Protein AF-A0A955A2T6-F1 (afdb_monomer)

Foldseek 3Di:
DWKKKWWKWFQQALAQWADKDKDACPDPCVVQADPVFDDPDPRIGTHHHNQRQLQVLLCQLQVDNKHKAWADITGRLATAPTTMIMIDWDDPVPRHGDDCLVPWLVSQVSSQVSHDPRMHGPAMDTDDPPDDSHPQWQKWKKKFKEFADCDQPVPLNLAHFYDHHAFDQVQLQLLQVLLAAWAQQLLQADPPQVDPGSIWHKHDWGWAAPDPRMIMIMTMTRDATVLRVQQSVQQSRCRRVVVDGSCVSNVSRVVSHNVSTGDRTDNSRMYTYWTWGQDPVQGTQDIRNPLQCQDPFRDDPWKTFHQQDLVVLVLCLVLLQDLVQQCWPQPSDRDHSVVSSVVSVLQNVCCVVFVWGFTFMWTDDPVRDTRGFWTWAKAAAVNPHPAIETDITGRPVCPPPCVLLRRSLSRVSNDLRNGPFFKYKYKTAPPPVVSVVSCVSSQWAWDQWDCPGSNDIITMTMDGSVSNSSVVSVVSVD

Sequence (478 aa):
MPRYALFLAYEGTAFHGWQKQEVDATSVLARRADPTLIAAKPGCVALRTVQAVVEKAVRQAVRDQVTLVGASRTDSGVHARGQVASFSSEHDGRGRGWPIERGLAPLVRAINAQLPEDVLVQAARVVPDEFHPIGGATRKEYSFVFHDSRDRPLWDRHRVTQVWHPLDTTLMHQAAQYLIGEHDFVSMCAADHGRQSTVRTVYRCDVKRIAPDRIKMQIEGNGFLYNMVRIIAGTLAEVGRHRYPPEHVRSIIEARDRTKAGVTLDPSGLTLEWIEYTHPERGLFLRSDETCNTSLPIEMPRLTLRAPVESDADALAPMWQDPAVTKYIGDGSVRPIERVRESTFKRIAQLKQTGATLFTVERKDESGNPEIIGDCGVCPVNWEGPEIELGYRFKQSAWGNGYATEAARAALDYAFTTTSLDRILGLTHPENTASMQVLTKVGMTSHGLTERFYGTTLRWFSITHRQWTDMRTKEVSA

Radius of gyration: 26.11 Å; Cα contacts (8 Å, |Δi|>4): 1038; chains: 1; bounding box: 56×61×75 Å

Structure (mmCIF, N/CA/C/O backbone):
data_AF-A0A955A2T6-F1
#
_entry.id   AF-A0A955A2T6-F1
#
loop_
_atom_site.group_PDB
_atom_site.id
_atom_site.type_symbol
_atom_site.label_atom_id
_atom_site.label_alt_id
_atom_site.label_comp_id
_atom_site.label_asym_id
_atom_site.label_entity_id
_atom_site.label_seq_id
_atom_site.pdbx_PDB_ins_code
_atom_site.Cartn_x
_atom_site.Cartn_y
_atom_site.Cartn_z
_atom_site.occupancy
_atom_site.B_iso_or_equiv
_atom_site.auth_seq_id
_atom_site.auth_comp_id
_atom_site.auth_asym_id
_atom_site.auth_atom_id
_atom_site.pdbx_PDB_model_num
ATOM 1 N N . MET A 1 1 ? -27.775 2.919 3.064 1.00 80.00 1 MET A N 1
ATOM 2 C CA . MET A 1 1 ? -26.766 1.844 3.066 1.00 80.00 1 MET A CA 1
ATOM 3 C C . MET A 1 1 ? -25.341 2.390 3.001 1.00 80.00 1 MET A C 1
ATOM 5 O O . MET A 1 1 ? -24.924 2.823 1.935 1.00 80.00 1 MET A O 1
ATOM 9 N N . PRO A 1 2 ? -24.587 2.347 4.112 1.00 84.00 2 PRO A N 1
ATOM 10 C CA . PRO A 1 2 ? -23.174 2.723 4.144 1.00 84.00 2 PRO A CA 1
ATOM 11 C C . PRO A 1 2 ? -22.319 2.004 3.092 1.00 84.00 2 PRO A C 1
ATOM 13 O O . PRO A 1 2 ? -22.518 0.816 2.807 1.00 84.00 2 PRO A O 1
ATOM 16 N N . ARG A 1 3 ? -21.321 2.713 2.556 1.00 88.88 3 ARG A N 1
ATOM 17 C CA . ARG A 1 3 ? -20.283 2.158 1.683 1.00 88.88 3 ARG A CA 1
ATOM 18 C C . ARG A 1 3 ? -18.945 2.118 2.409 1.00 88.88 3 ARG A C 1
ATOM 20 O O . ARG A 1 3 ? -18.524 3.096 3.023 1.00 88.88 3 ARG A O 1
ATOM 27 N N . TYR A 1 4 ? -18.262 0.986 2.308 1.00 89.25 4 TYR A N 1
ATOM 28 C CA . TYR A 1 4 ? -16.966 0.746 2.926 1.00 89.25 4 TYR A CA 1
ATOM 29 C C . TYR A 1 4 ? -15.912 0.535 1.846 1.00 89.25 4 TYR A C 1
ATOM 31 O O . TYR A 1 4 ? -16.127 -0.243 0.917 1.00 89.25 4 TYR A O 1
ATOM 39 N N . ALA A 1 5 ? -14.763 1.186 1.989 1.00 91.00 5 ALA A N 1
ATOM 40 C CA . ALA A 1 5 ? -13.543 0.874 1.259 1.00 91.00 5 ALA A CA 1
ATOM 41 C C . ALA A 1 5 ? -12.624 0.025 2.146 1.00 91.00 5 ALA A C 1
ATOM 43 O O . ALA A 1 5 ? -12.391 0.361 3.304 1.00 91.00 5 ALA A O 1
ATOM 44 N N . LEU A 1 6 ? -12.106 -1.066 1.596 1.00 94.75 6 LEU A N 1
ATOM 45 C CA . LEU A 1 6 ? -11.111 -1.955 2.177 1.00 94.75 6 LEU A CA 1
ATOM 46 C C . LEU A 1 6 ? -9.774 -1.736 1.480 1.00 94.75 6 LEU A C 1
ATOM 48 O O . LEU A 1 6 ? -9.717 -1.683 0.249 1.00 94.75 6 LEU A O 1
ATOM 52 N N . PHE A 1 7 ? -8.712 -1.679 2.273 1.00 92.38 7 PHE A N 1
ATOM 53 C CA . PHE A 1 7 ? -7.332 -1.607 1.809 1.00 92.38 7 PHE A CA 1
ATOM 54 C C . PHE A 1 7 ? -6.688 -2.969 2.006 1.00 92.38 7 PHE A C 1
ATOM 56 O O . PHE A 1 7 ? -6.752 -3.532 3.101 1.00 92.38 7 PHE A O 1
ATOM 63 N N . LEU A 1 8 ? -6.152 -3.527 0.930 1.00 94.88 8 LEU A N 1
ATOM 64 C CA . LEU A 1 8 ? -5.825 -4.938 0.824 1.00 94.88 8 LEU A CA 1
ATOM 65 C C . LEU A 1 8 ? -4.384 -5.123 0.353 1.00 94.88 8 LEU A C 1
ATOM 67 O O . LEU A 1 8 ? -3.972 -4.549 -0.658 1.00 94.88 8 LEU A O 1
ATOM 71 N N . ALA A 1 9 ? -3.680 -6.035 1.011 1.00 95.25 9 ALA A N 1
ATOM 72 C CA . ALA A 1 9 ? -2.425 -6.600 0.541 1.00 95.25 9 ALA A CA 1
ATOM 73 C C . ALA A 1 9 ? -2.594 -8.107 0.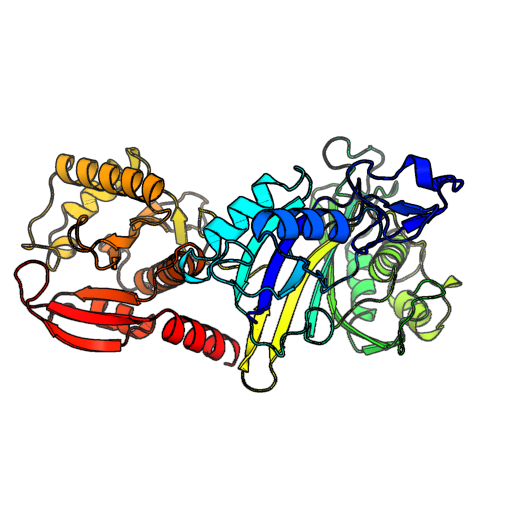312 1.00 95.25 9 ALA A C 1
ATOM 75 O O . ALA A 1 9 ? -3.372 -8.759 1.008 1.00 95.25 9 ALA A O 1
ATOM 76 N N . TYR A 1 10 ? -1.895 -8.671 -0.671 1.00 97.44 10 TYR A N 1
ATOM 77 C CA . TYR A 1 10 ? -1.904 -10.113 -0.921 1.00 97.44 10 TYR A CA 1
ATOM 78 C C . TYR A 1 10 ? -0.670 -10.595 -1.680 1.00 97.44 10 TYR A C 1
ATOM 80 O O . TYR A 1 10 ? -0.104 -9.889 -2.524 1.00 97.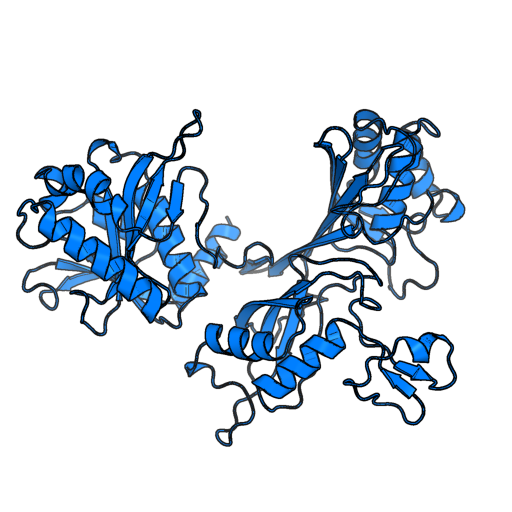44 10 TYR A O 1
ATOM 88 N N . GLU A 1 11 ? -0.303 -11.850 -1.420 1.00 96.69 11 GLU A N 1
ATOM 89 C CA . GLU A 1 11 ? 0.628 -12.599 -2.252 1.00 96.69 11 GLU A CA 1
ATOM 90 C C . GLU A 1 11 ? -0.142 -13.306 -3.378 1.00 96.69 11 GLU A C 1
ATOM 92 O O . GLU A 1 11 ? -0.954 -14.188 -3.130 1.00 96.69 11 GLU A O 1
ATOM 97 N N . GLY A 1 12 ? 0.089 -12.919 -4.636 1.00 96.50 12 GLY A N 1
ATOM 98 C CA . GLY A 1 12 ? -0.727 -13.378 -5.766 1.00 96.50 12 GLY A CA 1
ATOM 99 C C . GLY A 1 12 ? -0.408 -14.774 -6.304 1.00 96.50 12 GLY A C 1
ATOM 100 O O . GLY A 1 12 ? -1.138 -15.268 -7.163 1.00 96.50 12 GLY A O 1
ATOM 101 N N . THR A 1 13 ? 0.672 -15.406 -5.841 1.00 94.25 13 THR A N 1
ATOM 102 C CA . THR A 1 13 ? 1.259 -16.631 -6.423 1.00 94.25 13 THR A CA 1
ATOM 103 C C . THR A 1 13 ? 0.282 -17.800 -6.496 1.00 94.25 13 THR A C 1
ATOM 105 O O . THR A 1 13 ? 0.243 -18.514 -7.497 1.00 94.25 13 THR A O 1
ATOM 108 N N . ALA A 1 14 ? -0.546 -17.966 -5.466 1.00 93.25 14 ALA A N 1
ATOM 109 C CA . ALA A 1 14 ? -1.528 -19.038 -5.354 1.00 93.25 14 ALA A CA 1
ATOM 110 C C . ALA A 1 14 ? -2.939 -18.635 -5.835 1.00 93.25 14 ALA A C 1
ATOM 112 O O . ALA A 1 14 ? -3.909 -19.355 -5.574 1.00 93.25 14 ALA A O 1
ATOM 113 N N . PHE A 1 15 ? -3.072 -17.497 -6.528 1.00 95.75 15 PHE A N 1
ATOM 114 C CA . PHE A 1 15 ? -4.344 -16.972 -7.025 1.00 95.75 15 PHE A CA 1
ATOM 115 C C . PHE A 1 15 ? -4.402 -16.902 -8.554 1.00 95.75 15 PHE A C 1
ATOM 117 O O . PHE A 1 15 ? -3.444 -16.543 -9.245 1.00 95.75 15 PHE A O 1
ATOM 124 N N . HIS A 1 16 ? -5.601 -17.115 -9.098 1.00 95.12 16 HIS A N 1
ATOM 125 C CA . HIS A 1 16 ? -5.932 -16.890 -10.512 1.00 95.12 16 HIS A CA 1
ATOM 126 C C . HIS A 1 16 ? -6.241 -15.410 -10.793 1.00 95.12 16 HIS A C 1
ATOM 128 O O . HIS A 1 16 ? -7.113 -15.074 -11.592 1.00 95.12 16 HIS A O 1
ATOM 134 N N . GLY A 1 17 ? -5.516 -14.523 -10.110 1.00 95.19 17 GLY A N 1
ATOM 135 C CA . GLY A 1 17 ? -5.669 -13.077 -10.163 1.00 95.19 17 GLY A CA 1
ATOM 136 C C . GLY A 1 17 ? -6.730 -12.554 -9.200 1.00 95.19 17 GLY A C 1
ATOM 137 O O . GLY A 1 17 ? -7.259 -13.268 -8.340 1.00 95.19 17 GLY A O 1
ATOM 138 N N . TRP A 1 18 ? -7.037 -11.268 -9.350 1.00 96.44 18 TRP A N 1
ATOM 139 C CA . TRP A 1 18 ? -8.027 -10.594 -8.516 1.00 96.44 18 TRP A CA 1
ATOM 140 C C . TRP A 1 18 ? -9.458 -11.066 -8.796 1.00 96.44 18 TRP A C 1
ATOM 142 O O . TRP A 1 18 ? -10.176 -11.433 -7.872 1.00 96.44 18 TRP A O 1
ATOM 152 N N . GLN A 1 19 ? -9.883 -11.020 -10.061 1.00 95.38 19 GLN A N 1
ATOM 153 C CA . GLN A 1 19 ? -11.292 -11.103 -10.461 1.00 95.38 19 GLN A CA 1
ATOM 154 C C . GLN A 1 19 ? -11.876 -12.506 -10.245 1.00 95.38 19 GLN A C 1
ATOM 156 O O . GLN A 1 19 ? -11.287 -13.481 -10.709 1.00 95.38 19 GLN A O 1
ATOM 161 N N . LYS A 1 20 ? -13.076 -12.583 -9.646 1.00 94.69 20 LYS A N 1
ATOM 162 C CA . LYS A 1 20 ? -13.876 -13.815 -9.528 1.00 94.69 20 LYS A CA 1
ATOM 163 C C . LYS A 1 20 ? -14.034 -14.506 -10.878 1.00 94.69 20 LYS A C 1
ATOM 165 O O . LYS A 1 20 ? -14.469 -13.878 -11.844 1.00 94.69 20 LYS A O 1
ATOM 170 N N . GLN A 1 21 ? -13.714 -15.794 -10.913 1.00 93.19 21 GLN A N 1
ATOM 171 C CA . GLN A 1 21 ? -13.761 -16.631 -12.105 1.00 93.19 21 GLN A CA 1
ATOM 172 C C . GLN A 1 21 ? -14.348 -17.996 -11.765 1.00 93.19 21 GLN A C 1
ATOM 174 O O . GLN A 1 21 ? -14.040 -18.583 -10.727 1.00 93.19 21 GLN A O 1
ATOM 179 N N . GLU A 1 22 ? -15.165 -18.498 -12.679 1.00 94.00 22 GLU A N 1
ATOM 180 C CA . GLU A 1 22 ? -15.773 -19.820 -12.620 1.00 94.00 22 GLU A CA 1
ATOM 181 C C . GLU A 1 22 ? -15.478 -20.529 -13.935 1.00 94.00 22 GLU A C 1
ATOM 183 O O . GLU A 1 22 ? -15.548 -19.917 -15.004 1.00 94.00 22 GLU A O 1
ATOM 188 N N . VAL A 1 23 ? -15.136 -21.807 -13.847 1.00 92.62 23 VAL A N 1
ATOM 189 C CA . VAL A 1 23 ? -14.843 -22.659 -15.001 1.00 92.62 23 VAL A CA 1
ATOM 190 C C . VAL A 1 23 ? -15.729 -23.888 -14.954 1.00 92.62 23 VAL A C 1
ATOM 192 O O . VAL A 1 23 ? -16.131 -24.312 -13.874 1.00 92.62 23 VAL A O 1
ATOM 195 N N . ASP A 1 24 ? -16.016 -24.467 -16.114 1.00 93.88 24 ASP A N 1
ATOM 196 C CA . ASP A 1 24 ? -16.721 -25.744 -16.192 1.00 93.88 24 ASP A CA 1
ATOM 197 C C . ASP A 1 24 ? -15.995 -26.815 -15.354 1.00 93.88 24 ASP A C 1
ATOM 199 O O . ASP A 1 24 ? -14.759 -26.869 -15.347 1.00 93.88 24 ASP A O 1
ATOM 203 N N . ALA A 1 25 ? -16.745 -27.657 -14.641 1.00 90.00 25 ALA A N 1
ATOM 204 C CA . ALA A 1 25 ? -16.196 -28.722 -13.805 1.00 90.00 25 ALA A CA 1
ATOM 205 C C . ALA A 1 25 ? -15.353 -29.744 -14.593 1.00 90.00 25 ALA A C 1
ATOM 207 O O . ALA A 1 25 ? -14.483 -30.392 -14.011 1.00 90.00 25 ALA A O 1
ATOM 208 N N . THR A 1 26 ? -15.552 -29.872 -15.909 1.00 91.06 26 THR A N 1
ATOM 209 C CA . THR A 1 26 ? -14.735 -30.731 -16.779 1.00 91.06 26 THR A CA 1
ATOM 210 C C . THR A 1 26 ? -13.464 -30.045 -17.281 1.00 91.06 26 THR A C 1
ATOM 212 O O . THR A 1 26 ? -12.630 -30.685 -17.924 1.00 91.06 26 THR A O 1
ATOM 215 N N . SER A 1 27 ? -13.289 -28.746 -17.023 1.00 91.56 27 SER A N 1
ATOM 216 C CA . SER A 1 27 ? -12.097 -28.001 -17.427 1.00 91.56 27 SER A CA 1
ATOM 217 C C . SER A 1 27 ? -10.846 -28.534 -16.732 1.00 91.56 27 SER A C 1
ATOM 219 O O . SER A 1 27 ? -10.856 -28.863 -15.547 1.00 91.56 27 SER A O 1
ATOM 221 N N . VAL A 1 28 ? -9.704 -28.515 -17.424 1.00 87.25 28 VAL A N 1
ATOM 222 C CA . VAL A 1 28 ? -8.400 -28.820 -16.806 1.00 87.25 28 VAL A CA 1
ATOM 223 C C . VAL A 1 28 ? -8.112 -27.877 -15.627 1.00 87.25 28 VAL A C 1
ATOM 225 O O . VAL A 1 28 ? -7.484 -28.278 -14.645 1.00 87.25 28 VAL A O 1
ATOM 228 N N . LEU A 1 29 ? -8.627 -26.643 -15.688 1.00 86.06 29 LEU A N 1
ATOM 229 C CA . LEU A 1 29 ? -8.501 -25.650 -14.622 1.00 86.06 29 LEU A CA 1
ATOM 230 C C . LEU A 1 29 ? -9.336 -25.985 -13.379 1.00 86.06 29 LEU A C 1
ATOM 232 O O . LEU A 1 29 ? -9.018 -25.475 -12.308 1.00 86.06 29 LEU A O 1
ATOM 236 N N . ALA A 1 30 ? -10.333 -26.874 -13.471 1.00 86.56 30 ALA A N 1
ATOM 237 C CA . ALA A 1 30 ? -11.161 -27.278 -12.332 1.00 86.56 30 ALA A CA 1
ATOM 238 C C . ALA A 1 30 ? -10.335 -27.900 -11.193 1.00 86.56 30 ALA A C 1
ATOM 240 O O . ALA A 1 30 ? -10.676 -27.764 -10.023 1.00 86.56 30 ALA A O 1
ATOM 241 N N . ARG A 1 31 ? -9.177 -28.497 -11.514 1.00 85.31 31 ARG A N 1
ATOM 242 C CA . ARG A 1 31 ? -8.210 -29.024 -10.531 1.00 85.31 31 ARG A CA 1
ATOM 243 C C . ARG A 1 31 ? -7.617 -27.948 -9.618 1.00 85.31 31 ARG A C 1
ATOM 245 O O . ARG A 1 31 ? -7.024 -28.277 -8.598 1.00 85.31 31 ARG A O 1
ATOM 252 N N . ARG A 1 32 ? -7.724 -26.678 -10.014 1.00 84.44 32 ARG A N 1
ATOM 253 C CA . ARG A 1 32 ? -7.257 -25.507 -9.264 1.00 84.44 32 ARG A CA 1
ATOM 254 C C . ARG A 1 32 ? -8.409 -24.713 -8.634 1.00 84.44 32 ARG A C 1
ATOM 256 O O . ARG A 1 32 ? -8.214 -23.564 -8.229 1.00 84.44 32 ARG A O 1
ATOM 263 N N . ALA A 1 33 ? -9.606 -25.296 -8.599 1.00 88.06 33 ALA A N 1
ATOM 264 C CA . ALA A 1 33 ? -10.739 -24.725 -7.894 1.00 88.06 33 ALA A CA 1
ATOM 265 C C . ALA A 1 33 ? -10.481 -24.678 -6.385 1.00 88.06 33 ALA A C 1
ATOM 267 O O . ALA A 1 33 ? -9.774 -25.521 -5.832 1.00 88.06 33 ALA A O 1
ATOM 268 N N . ASP A 1 34 ? -11.075 -23.692 -5.722 1.00 88.31 34 ASP A N 1
ATOM 269 C CA . ASP A 1 34 ? -11.105 -23.641 -4.265 1.00 88.31 34 ASP A CA 1
ATOM 270 C C . ASP A 1 34 ? -12.365 -24.378 -3.789 1.00 88.31 34 ASP A C 1
ATOM 272 O O . ASP A 1 34 ? -13.473 -23.893 -4.036 1.00 88.31 34 ASP A O 1
ATOM 276 N N . PRO A 1 35 ? -12.243 -25.532 -3.109 1.00 86.75 35 PRO A N 1
ATOM 277 C CA . PRO A 1 35 ? -13.403 -26.314 -2.683 1.00 86.75 35 PRO A CA 1
ATOM 278 C C . PRO A 1 35 ? -14.248 -25.589 -1.628 1.00 86.75 35 PRO A C 1
ATOM 280 O O . PRO A 1 35 ? -15.372 -25.993 -1.343 1.00 86.75 35 PRO A O 1
ATOM 283 N N . THR A 1 36 ? -13.718 -24.521 -1.027 1.00 87.94 36 THR A N 1
ATOM 284 C CA . THR A 1 36 ? -14.429 -23.716 -0.038 1.00 87.94 36 THR A CA 1
ATOM 285 C C . THR A 1 36 ? -15.245 -22.585 -0.675 1.00 87.94 36 THR A C 1
ATOM 287 O O . THR A 1 36 ? -15.986 -21.897 0.038 1.00 87.94 36 THR A O 1
ATOM 290 N N . LEU A 1 37 ? -15.102 -22.363 -1.986 1.00 90.31 37 LEU A N 1
ATOM 291 C CA . LEU A 1 37 ? -15.864 -21.393 -2.765 1.00 90.31 37 LEU A CA 1
ATOM 292 C C . LEU A 1 37 ? -16.979 -22.099 -3.540 1.00 90.31 37 LEU A C 1
ATOM 294 O O . LEU A 1 37 ? -16.799 -23.183 -4.087 1.00 90.31 37 LEU A O 1
ATOM 298 N N . ILE A 1 38 ? -18.139 -21.451 -3.617 1.00 87.19 38 ILE A N 1
ATOM 299 C CA . ILE A 1 38 ? -19.305 -21.967 -4.337 1.00 87.19 38 ILE A CA 1
ATOM 300 C C . ILE A 1 38 ? -19.435 -21.186 -5.643 1.00 87.19 38 ILE A C 1
ATOM 302 O O . ILE A 1 38 ? -19.483 -19.954 -5.618 1.00 87.19 38 ILE A O 1
ATOM 306 N N . ALA A 1 39 ? -19.486 -21.898 -6.769 1.00 88.88 39 ALA A N 1
ATOM 307 C CA . ALA A 1 39 ? -19.778 -21.300 -8.065 1.00 88.88 39 ALA A CA 1
ATOM 308 C C . ALA A 1 39 ? -21.258 -20.907 -8.153 1.00 88.88 39 ALA A C 1
ATOM 310 O O . ALA A 1 39 ? -22.137 -21.644 -7.706 1.00 88.88 39 ALA A O 1
ATOM 311 N N . ALA A 1 40 ? -21.538 -19.754 -8.752 1.00 87.31 40 ALA A N 1
ATOM 312 C CA . ALA A 1 40 ? -22.894 -19.305 -9.025 1.00 87.31 40 ALA A CA 1
ATOM 313 C C . ALA A 1 40 ? -23.527 -20.075 -10.195 1.00 87.31 40 ALA A C 1
ATOM 315 O O . ALA A 1 40 ? -24.742 -20.271 -10.215 1.00 87.31 40 ALA A O 1
ATOM 316 N N . LYS A 1 41 ? -22.723 -20.502 -11.180 1.00 88.94 41 LYS A N 1
ATOM 317 C CA . LYS A 1 41 ? -23.212 -21.231 -12.357 1.00 88.94 41 LYS A CA 1
ATOM 318 C C . LYS A 1 41 ? -23.310 -22.743 -12.099 1.00 88.94 41 LYS A C 1
ATOM 320 O O . LYS A 1 41 ? -22.315 -23.351 -11.697 1.00 88.94 41 LYS A O 1
ATOM 325 N N . PRO A 1 42 ? -24.462 -23.380 -12.390 1.00 90.50 42 PRO A N 1
ATOM 326 C CA . PRO A 1 42 ? -24.583 -24.836 -12.357 1.00 90.50 42 PRO A CA 1
ATOM 327 C C . PRO A 1 42 ? -23.555 -25.506 -13.276 1.00 90.50 42 PRO A C 1
ATOM 329 O O . PRO A 1 42 ? -23.335 -25.045 -14.393 1.00 90.50 42 PRO A O 1
ATOM 332 N N . GLY A 1 43 ? -22.935 -26.591 -12.808 1.00 91.12 43 GLY A N 1
ATOM 333 C CA . GLY A 1 43 ? -21.904 -27.316 -13.564 1.00 91.12 43 GLY A CA 1
ATOM 334 C C . GLY A 1 43 ? -20.517 -26.662 -13.558 1.00 91.12 43 GLY A C 1
ATOM 335 O O . GLY A 1 43 ? -19.580 -27.241 -14.101 1.00 91.12 43 GLY A O 1
ATOM 336 N N . CYS A 1 44 ? -20.353 -25.502 -12.915 1.00 93.25 44 CYS A N 1
ATOM 337 C CA . CYS A 1 44 ? -19.062 -24.834 -12.779 1.00 93.25 44 CYS A CA 1
ATOM 338 C C . CYS A 1 44 ? -18.447 -25.016 -11.386 1.00 93.25 44 CYS A C 1
ATOM 340 O O . CYS A 1 44 ? -19.129 -25.283 -10.397 1.00 93.25 44 CYS A O 1
ATOM 342 N N . VAL A 1 45 ? -17.138 -24.791 -11.309 1.00 93.06 45 VAL A N 1
ATOM 343 C CA . VAL A 1 45 ? -16.363 -24.667 -10.073 1.00 93.06 45 VAL A CA 1
ATOM 344 C C . VAL A 1 45 ? -15.687 -23.297 -10.006 1.00 93.06 45 VAL A C 1
ATOM 346 O O . VAL A 1 45 ? -15.317 -22.716 -11.030 1.00 93.06 45 VAL A O 1
ATOM 349 N N . ALA A 1 46 ? -15.533 -22.762 -8.795 1.00 94.69 46 ALA A N 1
ATOM 350 C CA . ALA A 1 46 ? -14.940 -21.448 -8.570 1.00 94.69 46 ALA A CA 1
ATOM 351 C C . ALA A 1 46 ? -13.415 -21.549 -8.434 1.00 94.69 46 ALA A C 1
ATOM 353 O O . ALA A 1 46 ? -12.895 -22.312 -7.618 1.00 94.69 46 ALA A O 1
ATOM 354 N N . LEU A 1 47 ? -12.684 -20.750 -9.213 1.00 94.88 47 LEU A N 1
ATOM 355 C CA . LEU A 1 47 ? -11.233 -20.650 -9.074 1.00 94.88 47 LEU A CA 1
ATOM 356 C C . LEU A 1 47 ? -10.866 -19.822 -7.843 1.00 94.88 47 LEU A C 1
ATOM 358 O O . LEU A 1 47 ? -11.524 -18.828 -7.514 1.00 94.88 47 LEU A O 1
ATOM 362 N N . ARG A 1 48 ? -9.748 -20.186 -7.205 1.00 94.94 48 ARG A N 1
ATOM 363 C CA . ARG A 1 48 ? -9.175 -19.402 -6.108 1.00 94.94 48 ARG A CA 1
ATOM 364 C C . ARG A 1 48 ? -8.710 -18.042 -6.632 1.00 94.94 48 ARG A C 1
ATOM 366 O O . ARG A 1 48 ? -7.696 -17.948 -7.323 1.00 94.94 48 ARG A O 1
ATOM 373 N N . THR A 1 49 ? -9.473 -16.997 -6.329 1.00 97.06 49 THR A N 1
ATOM 374 C CA . THR A 1 49 ? -9.234 -15.604 -6.741 1.00 97.06 49 THR A CA 1
ATOM 375 C C . THR A 1 49 ? -9.355 -14.703 -5.520 1.00 97.06 49 THR A C 1
ATOM 377 O O . THR A 1 49 ? -10.130 -15.002 -4.607 1.00 97.06 49 THR A O 1
ATOM 380 N N . VAL A 1 50 ? -8.602 -13.602 -5.488 1.00 97.62 50 VAL A N 1
ATOM 381 C CA . VAL A 1 50 ? -8.564 -12.735 -4.297 1.00 97.62 50 VAL A CA 1
ATOM 382 C C . VAL A 1 50 ? -9.950 -12.153 -4.007 1.00 97.62 50 VAL A C 1
ATOM 384 O O . VAL A 1 50 ? -10.407 -12.186 -2.867 1.00 97.62 50 VAL A O 1
ATOM 387 N N . GLN A 1 51 ? -10.676 -11.697 -5.035 1.00 97.88 51 GLN A N 1
ATOM 388 C CA . GLN A 1 51 ? -12.023 -11.151 -4.869 1.00 97.88 51 GLN A CA 1
ATOM 389 C C . GLN A 1 51 ? -12.993 -12.182 -4.279 1.00 97.88 51 GLN A C 1
ATOM 391 O O . GLN A 1 51 ? -13.799 -11.811 -3.432 1.00 97.88 51 GLN A O 1
ATOM 396 N N . ALA A 1 52 ? -12.937 -13.456 -4.694 1.00 96.56 52 ALA A N 1
ATOM 397 C CA . ALA A 1 52 ? -13.836 -14.483 -4.161 1.00 96.56 52 ALA A CA 1
ATOM 398 C C . ALA A 1 52 ? -13.597 -14.734 -2.669 1.00 96.56 52 ALA A C 1
ATOM 400 O O . ALA A 1 52 ? -14.544 -14.786 -1.885 1.00 96.56 52 ALA A O 1
ATOM 401 N N . VAL A 1 53 ? -12.325 -14.864 -2.290 1.00 97.31 53 VAL A N 1
ATOM 402 C CA . VAL A 1 53 ? -11.913 -15.140 -0.912 1.00 97.31 53 VAL A 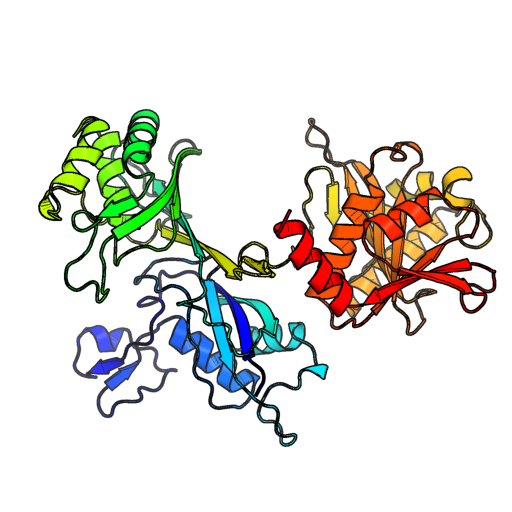CA 1
ATOM 403 C C . VAL A 1 53 ? -12.242 -13.957 -0.001 1.00 97.31 53 VAL A C 1
ATOM 405 O O . VAL A 1 53 ? -12.852 -14.150 1.050 1.00 97.31 53 VAL A O 1
ATOM 408 N N . VAL A 1 54 ? -11.928 -12.728 -0.425 1.00 98.06 54 VAL A N 1
ATOM 409 C CA . VAL A 1 54 ? -12.254 -11.522 0.351 1.00 98.06 54 VAL A CA 1
ATOM 410 C C . VAL A 1 54 ? -13.762 -11.322 0.448 1.00 98.06 54 VAL A C 1
ATOM 412 O O . VAL A 1 54 ? -14.266 -11.052 1.532 1.00 98.06 54 VAL A O 1
ATOM 415 N N . GLU A 1 55 ? -14.513 -11.496 -0.641 1.00 97.75 55 GLU A N 1
ATOM 416 C CA . GLU A 1 55 ? -15.972 -11.354 -0.599 1.00 97.75 55 GLU A CA 1
ATOM 417 C C . GLU A 1 55 ? -16.611 -12.376 0.349 1.00 97.75 55 GLU A C 1
ATOM 419 O O . GLU A 1 55 ? -17.478 -12.008 1.139 1.00 97.75 55 GLU A O 1
ATOM 424 N N . LYS A 1 56 ? -16.145 -13.632 0.344 1.00 96.88 56 LYS A N 1
ATOM 425 C CA . LYS A 1 56 ? -16.580 -14.655 1.305 1.00 96.88 56 LYS A CA 1
ATOM 426 C C . LYS A 1 56 ? -16.292 -14.237 2.753 1.00 96.88 56 LYS A C 1
ATOM 428 O O . LYS A 1 56 ? -17.201 -14.306 3.581 1.00 96.88 56 LYS A O 1
ATOM 433 N N . ALA A 1 57 ? -15.077 -13.771 3.045 1.00 97.69 57 ALA A N 1
ATOM 434 C CA . ALA A 1 57 ? -14.688 -13.313 4.379 1.00 97.69 57 ALA A CA 1
ATOM 435 C C . ALA A 1 57 ? -15.531 -12.115 4.850 1.00 97.69 57 ALA A C 1
ATOM 437 O O . ALA A 1 57 ? -16.011 -12.095 5.984 1.00 97.69 57 ALA A O 1
ATOM 438 N N . VAL A 1 58 ? -15.791 -11.145 3.964 1.00 97.69 58 VAL A N 1
ATOM 439 C CA . VAL A 1 58 ? -16.662 -10.000 4.269 1.00 97.69 58 VAL A CA 1
ATOM 440 C C . VAL A 1 58 ? -18.083 -10.472 4.562 1.00 97.69 58 VAL A C 1
ATOM 442 O O . VAL A 1 58 ? -18.616 -10.114 5.610 1.00 97.69 58 VAL A O 1
ATOM 445 N N . ARG A 1 59 ? -18.681 -11.323 3.713 1.00 96.25 59 ARG A N 1
ATOM 446 C CA . ARG A 1 59 ? -20.034 -11.874 3.938 1.00 96.25 59 ARG A CA 1
ATOM 447 C C . ARG A 1 59 ? -20.167 -12.557 5.295 1.00 96.25 59 ARG A C 1
ATOM 449 O O . ARG A 1 59 ? -21.192 -12.411 5.950 1.00 96.25 59 ARG A O 1
ATOM 456 N N . GLN A 1 60 ? -19.140 -13.279 5.736 1.00 95.50 60 GLN A N 1
ATOM 457 C CA . GLN A 1 60 ? -19.129 -13.923 7.050 1.00 95.50 60 GLN A CA 1
ATOM 458 C C . GLN A 1 60 ? -19.007 -12.909 8.194 1.00 95.50 60 GLN A C 1
ATOM 460 O O . GLN A 1 60 ? -19.723 -13.025 9.189 1.00 95.50 60 GLN A O 1
ATOM 465 N N . ALA A 1 61 ? -18.143 -11.901 8.047 1.00 95.44 61 ALA A N 1
ATOM 466 C CA . ALA A 1 61 ? -17.920 -10.876 9.063 1.00 95.44 61 ALA A CA 1
ATOM 467 C C . ALA A 1 61 ? -19.150 -9.981 9.284 1.00 95.44 61 ALA A C 1
ATOM 469 O O . ALA A 1 61 ? -19.487 -9.681 10.430 1.00 95.44 61 ALA A O 1
ATOM 470 N N . VAL A 1 62 ? -19.828 -9.577 8.204 1.00 95.38 62 VAL A N 1
ATOM 471 C CA . VAL A 1 62 ? -21.006 -8.692 8.268 1.00 95.38 62 VAL A CA 1
ATOM 472 C C . VAL A 1 62 ? -22.335 -9.448 8.236 1.00 95.38 62 VAL A C 1
ATOM 474 O O . VAL A 1 62 ? -23.382 -8.842 8.418 1.00 95.38 62 VAL A O 1
ATOM 477 N N . ARG A 1 63 ? -22.315 -10.767 8.004 1.00 94.25 63 ARG A N 1
ATOM 478 C CA . ARG A 1 63 ? -23.511 -11.627 7.895 1.00 94.25 63 ARG A CA 1
ATOM 479 C C . ARG A 1 63 ? -24.538 -11.113 6.880 1.00 94.25 63 ARG A C 1
ATOM 481 O O . ARG A 1 63 ? -25.740 -11.264 7.073 1.00 94.25 63 ARG A O 1
ATOM 488 N N . ASP A 1 64 ? -24.058 -10.514 5.798 1.00 92.88 64 ASP A N 1
ATOM 489 C CA . ASP A 1 64 ? -24.874 -9.906 4.747 1.00 92.88 64 ASP A CA 1
ATOM 490 C C . ASP A 1 64 ? -24.413 -10.374 3.363 1.00 92.88 64 ASP A C 1
ATOM 492 O O . ASP A 1 64 ? -23.266 -10.790 3.176 1.00 92.88 64 ASP A O 1
ATOM 496 N N . GLN A 1 65 ? -25.309 -10.309 2.382 1.00 90.06 65 GLN A N 1
ATOM 497 C CA . GLN A 1 65 ? -25.000 -10.605 0.988 1.00 90.06 65 GLN A CA 1
ATOM 498 C C . GLN A 1 65 ? -24.344 -9.395 0.333 1.00 90.06 65 GLN A C 1
ATOM 500 O O . GLN A 1 65 ? -25.003 -8.526 -0.228 1.00 90.06 65 GLN A O 1
ATOM 505 N N . VAL A 1 66 ? -23.014 -9.357 0.372 1.00 92.81 66 VAL A N 1
ATOM 506 C CA . VAL A 1 66 ? -22.250 -8.265 -0.234 1.00 92.81 66 VAL A CA 1
ATOM 507 C C . VAL A 1 66 ? -21.733 -8.621 -1.627 1.00 92.81 66 VAL A C 1
ATOM 509 O O . VAL A 1 66 ? -21.424 -9.782 -1.921 1.00 92.81 66 VAL A O 1
ATOM 512 N N . THR A 1 67 ? -21.600 -7.599 -2.472 1.00 93.50 67 THR A N 1
ATOM 513 C CA . THR A 1 67 ? -20.812 -7.648 -3.709 1.00 93.50 67 THR A CA 1
ATOM 514 C C . THR A 1 67 ? -19.571 -6.792 -3.520 1.00 93.50 67 THR A C 1
ATOM 516 O O . THR A 1 67 ? -19.678 -5.602 -3.225 1.00 93.50 67 THR A O 1
ATOM 519 N N . LEU A 1 68 ? -18.396 -7.393 -3.691 1.00 96.19 68 LEU A N 1
ATOM 520 C CA . LEU A 1 68 ? -17.122 -6.700 -3.569 1.00 96.19 68 LEU A CA 1
ATOM 521 C C . LEU A 1 68 ? -16.658 -6.213 -4.944 1.00 96.19 68 LEU A C 1
ATOM 523 O O . LEU A 1 68 ? -16.546 -7.006 -5.880 1.00 96.19 68 LEU A O 1
ATOM 527 N N . VAL A 1 69 ? -16.328 -4.930 -5.069 1.00 95.75 69 VAL A N 1
ATOM 528 C CA . VAL A 1 69 ? -15.791 -4.340 -6.306 1.00 95.75 69 VAL A CA 1
ATOM 529 C C . VAL A 1 69 ? -14.353 -3.897 -6.062 1.00 95.75 69 VAL A C 1
ATOM 531 O O . VAL A 1 69 ? -14.105 -3.079 -5.188 1.00 95.75 69 VAL A O 1
ATOM 534 N N . GLY A 1 70 ? -13.395 -4.434 -6.821 1.00 95.19 70 GLY A N 1
ATOM 535 C CA . GLY A 1 70 ? -11.978 -4.064 -6.711 1.00 95.19 70 GLY A CA 1
ATOM 536 C C . GLY A 1 70 ? -11.572 -2.956 -7.673 1.00 95.19 70 GLY A C 1
ATOM 537 O O . GLY A 1 70 ? -12.105 -2.862 -8.775 1.00 95.19 70 GLY A O 1
ATOM 538 N N . ALA A 1 71 ? -10.602 -2.147 -7.267 1.00 93.69 71 ALA A N 1
ATOM 539 C CA . ALA A 1 71 ? -10.137 -0.978 -7.996 1.00 93.69 71 ALA A CA 1
ATOM 540 C C . ALA A 1 71 ? -9.231 -1.321 -9.174 1.00 93.69 71 ALA A C 1
ATOM 542 O O . ALA A 1 71 ? -9.336 -0.727 -10.251 1.00 93.69 71 ALA A O 1
ATOM 543 N N . SER A 1 72 ? -8.319 -2.275 -8.982 1.00 91.06 72 SER A N 1
ATOM 544 C CA . SER A 1 72 ? -7.434 -2.771 -10.032 1.00 91.06 72 SER A CA 1
ATOM 545 C C . SER A 1 72 ? -7.615 -4.266 -10.245 1.00 91.06 72 SER A C 1
ATOM 547 O O . SER A 1 72 ? -7.722 -5.024 -9.287 1.00 91.06 72 SER A O 1
ATOM 549 N N . ARG A 1 73 ? -7.610 -4.713 -11.500 1.00 90.62 73 ARG A N 1
ATOM 550 C CA . ARG A 1 73 ? -7.485 -6.140 -11.804 1.00 90.62 73 ARG A CA 1
ATOM 551 C C . ARG A 1 73 ? -5.998 -6.467 -11.856 1.00 90.62 73 ARG A C 1
ATOM 553 O O . ARG A 1 73 ? -5.269 -5.848 -12.624 1.00 90.62 73 ARG A O 1
ATOM 560 N N . THR A 1 74 ? -5.562 -7.397 -11.022 1.00 94.44 74 THR A N 1
ATOM 561 C CA . THR A 1 74 ? -4.230 -8.000 -11.091 1.00 94.44 74 THR A CA 1
ATOM 562 C C . THR A 1 74 ? -4.335 -9.373 -11.738 1.00 94.44 74 THR A C 1
ATOM 564 O O . THR A 1 74 ? -5.310 -10.103 -11.515 1.00 94.44 74 THR A O 1
ATOM 567 N N . ASP A 1 75 ? -3.349 -9.695 -12.571 1.00 92.94 75 ASP A N 1
ATOM 568 C CA . ASP A 1 75 ? -3.275 -10.974 -13.274 1.00 92.94 75 ASP A CA 1
ATOM 569 C C . ASP A 1 75 ? -2.941 -12.109 -12.292 1.00 92.94 75 ASP A C 1
ATOM 571 O O . ASP A 1 75 ? -2.529 -11.875 -11.154 1.00 92.94 75 ASP A O 1
ATOM 575 N N . SER A 1 76 ? -3.103 -13.361 -12.727 1.00 94.38 76 SER A N 1
ATOM 576 C CA . SER A 1 76 ? -2.665 -14.512 -11.928 1.00 94.38 76 SER A CA 1
ATOM 577 C C . SER A 1 76 ? -1.179 -14.404 -11.593 1.00 94.38 76 SER A C 1
ATOM 579 O O . SER A 1 76 ? -0.375 -14.075 -12.463 1.00 94.38 76 SER A O 1
ATOM 581 N N . GLY A 1 77 ? -0.832 -14.644 -10.327 1.00 95.50 77 GLY A N 1
ATOM 582 C CA . GLY A 1 77 ? 0.535 -14.522 -9.822 1.00 95.50 77 GLY A CA 1
ATOM 583 C C . GLY A 1 77 ? 0.959 -13.114 -9.392 1.00 95.50 77 GLY A C 1
ATOM 584 O O . GLY A 1 77 ? 1.965 -12.999 -8.706 1.00 95.50 77 GLY A O 1
ATOM 585 N N . VAL A 1 78 ? 0.220 -12.055 -9.743 1.00 98.06 78 VAL A N 1
ATOM 586 C CA . VAL A 1 78 ? 0.605 -10.664 -9.433 1.00 98.06 78 VAL A CA 1
ATOM 587 C C . VAL A 1 78 ? 0.238 -10.295 -7.996 1.00 98.06 78 VAL A C 1
ATOM 589 O O . VAL A 1 78 ? -0.882 -10.543 -7.553 1.00 98.06 78 VAL A O 1
ATOM 592 N N . HIS A 1 79 ? 1.156 -9.644 -7.284 1.00 97.94 79 HIS A N 1
ATOM 593 C CA . HIS A 1 79 ? 0.978 -9.232 -5.889 1.00 97.94 79 HIS A CA 1
ATOM 594 C C . HIS A 1 79 ? 0.296 -7.867 -5.764 1.00 97.94 79 HIS A C 1
ATOM 596 O O . HIS A 1 79 ? 0.266 -7.069 -6.707 1.00 97.94 79 HIS A O 1
ATOM 602 N N . ALA A 1 80 ? -0.178 -7.547 -4.561 1.00 97.62 80 ALA A N 1
ATOM 603 C CA . ALA A 1 80 ? -0.515 -6.175 -4.201 1.00 97.62 80 ALA A CA 1
ATOM 604 C C . ALA A 1 80 ? -0.112 -5.850 -2.764 1.00 97.62 80 ALA A C 1
ATOM 606 O O . ALA A 1 80 ? -0.257 -6.671 -1.863 1.00 97.62 80 ALA A O 1
ATOM 607 N N . ARG A 1 81 ? 0.348 -4.618 -2.562 1.00 91.75 81 ARG A N 1
ATOM 608 C CA . ARG A 1 81 ? 0.568 -3.987 -1.257 1.00 91.75 81 ARG A CA 1
ATOM 609 C C . ARG A 1 81 ? -0.510 -2.964 -0.909 1.00 91.75 81 ARG A C 1
ATOM 611 O O . ARG A 1 81 ? -0.717 -2.719 0.271 1.00 91.75 81 ARG A O 1
ATOM 618 N N . GLY A 1 82 ? -1.181 -2.411 -1.921 1.00 90.75 82 GLY A N 1
ATOM 619 C CA . GLY A 1 82 ? -2.206 -1.379 -1.773 1.00 90.75 82 GLY A CA 1
ATOM 620 C C . GLY A 1 82 ? -3.327 -1.532 -2.798 1.00 90.75 82 GLY A C 1
ATOM 621 O O . GLY A 1 82 ? -3.571 -0.653 -3.620 1.00 90.75 82 GLY A O 1
ATOM 622 N N . GLN A 1 83 ? -4.012 -2.675 -2.792 1.00 96.88 83 GLN A N 1
ATOM 623 C CA . GLN A 1 83 ? -5.270 -2.824 -3.521 1.00 96.88 83 GLN A CA 1
ATOM 624 C C . GLN A 1 83 ? -6.399 -2.144 -2.741 1.00 96.88 83 GLN A C 1
ATOM 626 O O . GLN A 1 83 ? -6.423 -2.165 -1.514 1.00 96.88 83 GLN A O 1
ATOM 631 N N . VAL A 1 84 ? -7.382 -1.603 -3.458 1.00 95.88 84 VAL A N 1
ATOM 632 C CA . VAL A 1 84 ? -8.604 -1.072 -2.849 1.00 95.88 84 VAL A CA 1
ATOM 633 C C . VAL A 1 84 ? -9.804 -1.843 -3.368 1.00 95.88 84 VAL A C 1
ATOM 635 O O . VAL A 1 84 ? -9.906 -2.122 -4.563 1.00 95.88 84 VAL A O 1
ATOM 638 N N . ALA A 1 85 ? -10.723 -2.189 -2.478 1.00 96.88 85 ALA A N 1
ATOM 639 C CA . ALA A 1 85 ? -12.012 -2.746 -2.850 1.00 96.88 85 ALA A CA 1
ATOM 640 C C . ALA A 1 85 ? -13.126 -2.085 -2.051 1.00 96.88 85 ALA A C 1
ATOM 642 O O . ALA A 1 85 ? -12.890 -1.623 -0.945 1.00 96.88 85 ALA A O 1
ATOM 643 N N . SER A 1 86 ? -14.341 -2.045 -2.582 1.00 95.69 86 SER A N 1
ATOM 644 C CA . SER A 1 86 ? -15.489 -1.512 -1.859 1.00 95.69 86 SER A CA 1
ATOM 645 C C . SER A 1 86 ? -16.646 -2.488 -1.817 1.00 95.69 86 SER A C 1
ATOM 647 O O . SER A 1 86 ? -16.865 -3.246 -2.763 1.00 95.69 86 SER A O 1
ATOM 649 N N . PHE A 1 87 ? -17.419 -2.407 -0.743 1.00 95.94 87 PHE A N 1
ATOM 650 C CA . PHE A 1 87 ? -18.716 -3.054 -0.615 1.00 95.94 87 PHE A CA 1
ATOM 651 C C . PHE A 1 87 ? -19.681 -2.126 0.124 1.00 95.94 87 PHE A C 1
ATOM 653 O O . PHE A 1 87 ? -19.267 -1.176 0.789 1.00 95.94 87 PHE A O 1
ATOM 660 N N . SER A 1 88 ? -20.968 -2.421 0.018 1.00 92.94 88 SER A N 1
ATOM 661 C CA . SER A 1 88 ? -22.015 -1.742 0.770 1.00 92.94 88 SER A CA 1
ATOM 662 C C . SER A 1 88 ? -22.777 -2.764 1.596 1.00 92.94 88 SER A C 1
ATOM 664 O O . SER A 1 88 ? -22.968 -3.895 1.151 1.00 92.94 88 SER A O 1
ATOM 666 N N . SER A 1 89 ? -23.154 -2.376 2.808 1.00 90.75 89 SER A N 1
ATOM 667 C CA . SER A 1 89 ? -23.956 -3.196 3.713 1.00 90.75 89 SER A CA 1
ATOM 668 C C . SER A 1 89 ? -24.638 -2.292 4.737 1.00 90.75 89 SER A C 1
ATOM 670 O O . SER A 1 89 ? -24.060 -1.282 5.142 1.00 90.75 89 SER A O 1
ATOM 672 N N . GLU A 1 90 ? -25.864 -2.620 5.141 1.00 86.06 90 GLU A N 1
ATOM 673 C CA . GLU A 1 90 ? -26.641 -1.845 6.111 1.00 86.06 90 GLU A CA 1
ATOM 674 C C . GLU A 1 90 ? -26.965 -2.705 7.326 1.00 86.06 90 GLU A C 1
ATOM 676 O O . GLU A 1 90 ? -27.453 -3.826 7.181 1.00 86.06 90 GLU A O 1
ATOM 681 N N . HIS A 1 91 ? -26.667 -2.195 8.526 1.00 84.81 91 HIS A N 1
ATOM 682 C CA . HIS A 1 91 ? -26.981 -2.921 9.746 1.00 84.81 91 HIS A CA 1
ATOM 683 C C . HIS A 1 91 ? -28.476 -2.839 10.056 1.00 84.81 91 HIS A C 1
ATOM 685 O O . HIS A 1 91 ? -29.013 -1.748 10.230 1.00 84.81 91 HIS A O 1
ATOM 691 N N . ASP A 1 92 ? -29.143 -3.987 10.161 1.00 86.00 92 ASP A N 1
ATOM 692 C CA . ASP A 1 92 ? -30.602 -4.058 10.310 1.00 86.00 92 ASP A CA 1
ATOM 693 C C . ASP A 1 92 ? -31.083 -4.253 11.759 1.00 86.00 92 ASP A C 1
ATOM 695 O O . ASP A 1 92 ? -32.273 -4.462 12.006 1.00 86.00 92 ASP A O 1
ATOM 699 N N . GLY A 1 93 ? -30.166 -4.239 12.732 1.00 78.69 93 GLY A N 1
ATOM 700 C CA . GLY A 1 93 ? -30.475 -4.475 14.146 1.00 78.69 93 GLY A CA 1
ATOM 701 C C . GLY A 1 93 ? -30.735 -5.943 14.509 1.00 78.69 93 GLY A C 1
ATOM 702 O O . GLY A 1 93 ? -30.842 -6.265 15.690 1.00 78.69 93 GLY A O 1
ATOM 703 N N . ARG A 1 94 ? -30.802 -6.853 13.528 1.00 81.00 94 ARG A N 1
ATOM 704 C CA . ARG A 1 94 ? -31.005 -8.304 13.712 1.00 81.00 94 ARG A CA 1
ATOM 705 C C . ARG A 1 94 ? -29.720 -9.101 13.479 1.00 81.00 94 ARG A C 1
ATOM 707 O O . ARG A 1 94 ? -29.752 -10.327 13.382 1.00 81.00 94 ARG A O 1
ATOM 714 N N . GLY A 1 95 ? -28.585 -8.404 13.416 1.00 80.38 95 GLY A N 1
ATOM 715 C CA . GLY A 1 95 ? -27.254 -8.982 13.276 1.00 80.38 95 GLY A CA 1
ATOM 716 C C . GLY A 1 95 ? -26.785 -9.173 11.834 1.00 80.38 95 GLY A C 1
ATOM 717 O O . GLY A 1 95 ? -25.761 -9.832 11.652 1.00 80.38 95 GLY A O 1
ATOM 718 N N . ARG A 1 96 ? -27.496 -8.628 10.834 1.00 89.00 96 ARG A N 1
ATOM 719 C CA . ARG A 1 96 ? -26.959 -8.443 9.476 1.00 89.00 96 ARG A CA 1
ATOM 720 C C . ARG A 1 96 ? -26.406 -7.037 9.334 1.00 89.00 96 ARG A C 1
ATOM 722 O O . ARG A 1 96 ? -26.967 -6.114 9.911 1.00 89.00 96 ARG A O 1
ATOM 729 N N . GLY A 1 97 ? -25.343 -6.901 8.553 1.00 90.31 97 GLY A N 1
ATOM 730 C CA . GLY A 1 97 ? -24.575 -5.680 8.361 1.00 90.31 97 GLY A CA 1
ATOM 731 C C . GLY A 1 97 ? -23.599 -5.388 9.497 1.00 90.31 97 GLY A C 1
ATOM 732 O O . GLY A 1 97 ? -23.577 -6.059 10.530 1.00 90.31 97 GLY A O 1
ATOM 733 N N . TRP A 1 98 ? -22.745 -4.385 9.293 1.00 89.25 98 TRP A N 1
ATOM 734 C CA . TRP A 1 98 ? -21.779 -3.965 10.305 1.00 89.25 98 TRP A CA 1
ATOM 735 C C . TRP A 1 98 ? -22.300 -2.758 11.096 1.00 89.25 98 TRP A C 1
ATOM 737 O O . TRP A 1 98 ? -22.529 -1.708 10.491 1.00 89.25 98 TRP A O 1
ATOM 747 N N . PRO A 1 99 ? -22.447 -2.855 12.430 1.00 84.00 99 PRO A N 1
ATOM 748 C CA . PRO A 1 99 ? -22.765 -1.696 13.259 1.00 84.00 99 PRO A CA 1
ATOM 749 C C . PRO A 1 99 ? -21.588 -0.709 13.230 1.00 84.00 99 PRO A C 1
ATOM 751 O O . PRO A 1 99 ? -20.512 -1.015 13.747 1.00 84.00 99 PRO A O 1
ATOM 754 N N . ILE A 1 100 ? -21.755 0.458 12.598 1.00 75.50 100 ILE A N 1
ATOM 755 C CA . ILE A 1 100 ? -20.679 1.454 12.420 1.00 75.50 100 ILE A CA 1
ATOM 756 C C . ILE A 1 100 ? -20.120 1.911 13.770 1.00 75.50 100 ILE A C 1
ATOM 758 O O . ILE A 1 100 ? -18.913 2.099 13.904 1.00 75.50 100 ILE A O 1
ATOM 762 N N . GLU A 1 101 ? -20.977 2.012 14.780 1.00 74.12 101 GLU A N 1
ATOM 763 C CA . GLU A 1 101 ? -20.652 2.340 16.165 1.00 74.12 101 GLU A CA 1
ATOM 764 C C . GLU A 1 101 ? -19.666 1.356 16.814 1.00 74.12 101 GLU A C 1
ATOM 766 O O . GLU A 1 101 ? -18.951 1.721 17.744 1.00 74.12 101 GLU A O 1
ATOM 771 N N . ARG A 1 102 ? -19.549 0.126 16.291 1.00 75.06 102 ARG A N 1
ATOM 772 C CA . ARG A 1 102 ? -18.524 -0.841 16.713 1.00 75.06 102 ARG A CA 1
ATOM 773 C C . ARG A 1 102 ? -17.120 -0.442 16.241 1.00 75.06 102 ARG A C 1
ATOM 775 O O . ARG A 1 102 ? -16.133 -1.002 16.708 1.00 75.06 102 ARG A O 1
ATOM 782 N N . GLY A 1 103 ? -17.020 0.507 15.313 1.00 74.00 103 GLY A N 1
ATOM 783 C CA . GLY A 1 103 ? -15.777 0.957 14.704 1.00 74.00 103 GLY A CA 1
ATOM 784 C C . GLY A 1 103 ? -15.285 0.033 13.588 1.00 74.00 103 GLY A C 1
ATOM 785 O O . GLY A 1 103 ? -15.767 -1.085 13.400 1.00 74.00 103 GLY A O 1
ATOM 786 N N . LEU A 1 104 ? -14.296 0.506 12.827 1.00 81.56 104 LEU A N 1
ATOM 787 C CA . LEU A 1 104 ? -13.775 -0.197 11.648 1.00 81.56 104 LEU A CA 1
ATOM 788 C C . LEU A 1 104 ? -12.614 -1.146 11.970 1.00 81.56 104 LEU A C 1
ATOM 790 O O . LEU A 1 104 ? -12.458 -2.166 11.305 1.00 81.56 104 LEU A O 1
ATOM 794 N N . ALA A 1 105 ? -11.832 -0.886 13.020 1.00 79.06 105 ALA A N 1
ATOM 795 C CA . ALA A 1 105 ? -10.757 -1.797 13.420 1.00 79.06 105 ALA A CA 1
ATOM 796 C C . ALA A 1 105 ? -11.275 -3.206 13.796 1.00 79.06 105 ALA A C 1
ATOM 798 O O . ALA A 1 105 ? -10.687 -4.196 13.352 1.00 79.06 105 ALA A O 1
ATOM 799 N N . PRO A 1 106 ? -12.394 -3.364 14.538 1.00 79.06 106 PRO A N 1
ATOM 800 C CA . PRO A 1 106 ? -12.965 -4.690 14.764 1.00 79.06 106 PRO A CA 1
ATOM 801 C C . PRO A 1 106 ? -13.548 -5.332 13.497 1.00 79.06 106 PRO A C 1
ATOM 803 O O . PRO A 1 106 ? -13.522 -6.558 13.409 1.00 79.06 106 PRO A O 1
ATOM 806 N N . LEU A 1 107 ? -14.027 -4.547 12.520 1.00 87.25 107 LEU A N 1
ATOM 807 C CA . LEU A 1 107 ? -14.468 -5.066 11.216 1.00 87.25 107 LEU A CA 1
ATOM 808 C C . LEU A 1 107 ? -13.291 -5.703 10.485 1.00 87.25 107 LEU A C 1
ATOM 810 O O . LEU A 1 107 ? -13.376 -6.852 10.062 1.00 87.25 107 LEU A O 1
ATOM 814 N N . VAL A 1 108 ? -12.171 -4.981 10.402 1.00 87.62 108 VAL A N 1
ATOM 815 C CA . VAL A 1 108 ? -10.931 -5.481 9.797 1.00 87.62 108 VAL A CA 1
ATOM 816 C C . VAL A 1 108 ? -10.476 -6.770 10.481 1.00 87.62 108 VAL A C 1
ATOM 818 O O . VAL A 1 108 ? -10.208 -7.754 9.798 1.00 87.62 108 VAL A O 1
ATOM 821 N N . ARG A 1 109 ? -10.468 -6.821 11.823 1.00 86.38 109 ARG A N 1
ATOM 822 C CA . ARG A 1 109 ? -10.128 -8.051 12.565 1.00 86.38 109 ARG A CA 1
ATOM 823 C C . ARG A 1 109 ? -11.080 -9.207 12.259 1.00 86.38 109 ARG A C 1
ATOM 825 O O . ARG A 1 109 ? -10.621 -10.332 12.092 1.00 86.38 109 ARG A O 1
ATOM 832 N N . ALA A 1 110 ? -12.384 -8.943 12.178 1.00 93.62 110 ALA A N 1
ATOM 833 C CA . ALA A 1 110 ? -13.381 -9.963 11.868 1.00 93.62 110 ALA A CA 1
ATOM 834 C C . ALA A 1 110 ? -13.210 -10.526 10.449 1.00 93.62 110 ALA A C 1
ATOM 836 O O . ALA A 1 110 ? -13.321 -11.736 10.270 1.00 93.62 110 ALA A O 1
ATOM 837 N N . ILE A 1 111 ? -12.902 -9.674 9.465 1.00 97.56 111 ILE A N 1
ATOM 838 C CA . ILE A 1 111 ? -12.615 -10.104 8.090 1.00 97.56 111 ILE A CA 1
ATOM 839 C C . ILE A 1 111 ? -11.308 -10.907 8.056 1.00 97.56 111 ILE A C 1
ATOM 841 O O . ILE A 1 111 ? -11.301 -12.023 7.546 1.00 97.56 111 ILE A O 1
ATOM 845 N N . ASN A 1 112 ? -10.224 -10.386 8.642 1.00 96.25 112 ASN A N 1
ATOM 846 C CA . ASN A 1 112 ? -8.916 -11.051 8.652 1.00 96.25 112 ASN A CA 1
ATOM 847 C C . ASN A 1 112 ? -8.947 -12.420 9.343 1.00 96.25 112 ASN A C 1
ATOM 849 O O . ASN A 1 112 ? -8.252 -13.324 8.903 1.00 96.25 112 ASN A O 1
ATOM 853 N N . ALA A 1 113 ? -9.790 -12.614 10.363 1.00 95.69 113 ALA A N 1
ATOM 854 C CA . ALA A 1 113 ? -9.967 -13.918 11.008 1.00 95.69 113 ALA A CA 1
ATOM 855 C C . ALA A 1 113 ? -10.561 -15.001 10.081 1.00 95.69 113 ALA A C 1
ATOM 857 O O . ALA A 1 113 ? -10.509 -16.180 10.420 1.00 95.69 113 ALA A O 1
ATOM 858 N N . GLN A 1 114 ? -11.156 -14.611 8.948 1.00 96.69 114 GLN A N 1
ATOM 859 C CA . GLN A 1 114 ? -11.692 -15.519 7.927 1.00 96.69 114 GLN A CA 1
ATOM 860 C C . GLN A 1 114 ? -10.798 -15.610 6.681 1.00 96.69 114 GLN A C 1
ATOM 862 O O . GLN A 1 114 ? -11.039 -16.456 5.817 1.00 96.69 114 GLN A O 1
ATOM 867 N N . LEU A 1 115 ? -9.813 -14.718 6.545 1.00 97.31 115 LEU A N 1
ATOM 868 C CA . LEU A 1 115 ? -8.920 -14.688 5.393 1.00 97.31 115 LEU A CA 1
ATOM 869 C C . LEU A 1 115 ? -7.792 -15.722 5.541 1.00 97.31 115 LEU A C 1
ATOM 871 O O . LEU A 1 115 ? -7.347 -15.997 6.654 1.00 97.31 115 LEU A O 1
ATOM 875 N N . PRO A 1 116 ? -7.313 -16.297 4.425 1.00 96.06 116 PRO A N 1
ATOM 876 C CA . PRO A 1 116 ? -6.082 -17.077 4.417 1.00 96.06 116 PRO A CA 1
ATOM 877 C C . PRO A 1 116 ? -4.856 -16.176 4.631 1.00 96.06 116 PRO A C 1
ATOM 879 O O . PRO A 1 116 ? -4.911 -14.969 4.411 1.00 96.06 116 PRO A O 1
ATOM 882 N N . GLU A 1 117 ? -3.724 -16.778 4.996 1.00 94.88 117 GLU A N 1
ATOM 883 C CA . GLU A 1 117 ? -2.479 -16.062 5.328 1.00 94.88 117 GLU A CA 1
ATOM 884 C C . GLU A 1 117 ? -1.888 -15.239 4.168 1.00 94.88 117 GLU A C 1
ATOM 886 O O . GLU A 1 117 ? -1.107 -14.316 4.393 1.00 94.88 117 GLU A O 1
ATOM 891 N N . ASP A 1 118 ? -2.265 -15.547 2.926 1.00 95.81 118 ASP A N 1
ATOM 892 C CA . ASP A 1 118 ? -1.798 -14.868 1.717 1.00 95.81 118 ASP A CA 1
ATOM 893 C C . ASP A 1 118 ? -2.649 -13.643 1.320 1.00 95.81 118 ASP A C 1
ATOM 895 O O . ASP A 1 118 ? -2.378 -13.027 0.285 1.00 95.81 118 ASP A O 1
ATOM 899 N N . VAL A 1 119 ? -3.635 -13.244 2.141 1.00 97.75 119 VAL A N 1
ATOM 900 C CA . VAL A 1 119 ? -4.455 -12.032 1.955 1.00 97.75 119 VAL A CA 1
ATOM 901 C C . VAL A 1 119 ? -4.676 -11.309 3.284 1.00 97.75 119 VAL A C 1
ATOM 903 O O . VAL A 1 119 ? -5.089 -11.904 4.272 1.00 97.75 119 VAL A O 1
ATOM 906 N N . LEU A 1 120 ? -4.488 -9.991 3.292 1.00 95.38 120 LEU A N 1
ATOM 907 C CA . LEU A 1 120 ? -4.656 -9.151 4.473 1.00 95.38 120 LEU A CA 1
ATOM 908 C C . LEU A 1 120 ? -5.495 -7.915 4.149 1.00 95.38 120 LEU A C 1
ATOM 910 O O . LEU A 1 120 ? -5.173 -7.160 3.231 1.00 95.38 120 LEU A O 1
ATOM 914 N N . VAL A 1 121 ? -6.525 -7.654 4.954 1.00 95.00 121 VAL A N 1
ATOM 915 C CA . VAL A 1 121 ? -7.139 -6.325 5.046 1.00 95.00 121 VAL A CA 1
ATOM 916 C C . VAL A 1 121 ? -6.314 -5.492 6.017 1.00 95.00 121 VAL A C 1
ATOM 918 O O . VAL A 1 121 ? -6.255 -5.787 7.209 1.00 95.00 121 VAL A O 1
ATOM 921 N N . GLN A 1 122 ? -5.665 -4.452 5.507 1.00 86.62 122 GLN A N 1
ATOM 922 C CA . GLN A 1 122 ? -4.833 -3.541 6.293 1.00 86.62 122 GLN A CA 1
ATOM 923 C C . GLN A 1 122 ? -5.690 -2.514 7.036 1.00 86.62 122 GLN A C 1
ATOM 925 O O . GLN A 1 122 ? -5.433 -2.201 8.194 1.00 86.62 122 GLN A O 1
ATOM 930 N N . ALA A 1 123 ? -6.731 -2.005 6.376 1.00 81.69 123 ALA A N 1
ATOM 931 C CA . ALA A 1 123 ? -7.621 -0.994 6.926 1.00 81.69 123 ALA A CA 1
ATOM 932 C C . ALA A 1 123 ? -8.995 -1.027 6.246 1.00 81.69 123 ALA A C 1
ATOM 934 O O . ALA A 1 123 ? -9.176 -1.623 5.179 1.00 81.69 123 ALA A O 1
ATOM 935 N N . ALA A 1 124 ? -9.953 -0.325 6.848 1.00 83.62 124 ALA A N 1
ATOM 936 C CA . ALA A 1 124 ? -11.241 -0.017 6.246 1.00 83.62 124 ALA A CA 1
ATOM 937 C C . ALA A 1 124 ? -11.595 1.458 6.481 1.00 83.62 124 ALA A C 1
ATOM 939 O O . ALA A 1 124 ? -11.190 2.038 7.487 1.00 83.62 124 ALA A O 1
ATOM 940 N N . ARG A 1 125 ? -12.371 2.058 5.575 1.00 82.06 125 ARG A N 1
ATOM 941 C CA . ARG A 1 125 ? -12.942 3.409 5.708 1.00 82.06 125 ARG A CA 1
ATOM 942 C C . ARG A 1 125 ? -14.403 3.408 5.282 1.00 82.06 125 ARG A C 1
ATOM 944 O O . ARG A 1 125 ? -14.754 2.714 4.332 1.00 82.06 125 ARG A O 1
ATOM 951 N N . VAL A 1 126 ? -15.236 4.207 5.944 1.00 80.19 126 VAL A N 1
ATOM 952 C CA . VAL A 1 126 ? -16.541 4.587 5.385 1.00 80.19 126 VAL A CA 1
ATOM 953 C C . VAL A 1 126 ? -16.284 5.640 4.311 1.00 80.19 126 VAL A C 1
ATOM 955 O O . VAL A 1 126 ? -15.521 6.578 4.538 1.00 80.19 126 VAL A O 1
ATOM 958 N N . VAL A 1 127 ? -16.878 5.466 3.138 1.00 79.25 127 VAL A N 1
ATOM 959 C CA . VAL A 1 127 ? -16.708 6.355 1.982 1.00 79.25 127 VAL A CA 1
ATOM 960 C C . VAL A 1 127 ? -18.072 6.855 1.493 1.00 79.25 127 VAL A C 1
ATOM 962 O O . VAL A 1 127 ? -19.076 6.194 1.763 1.00 79.25 127 VAL A O 1
ATOM 965 N N . PRO A 1 128 ? -18.132 8.004 0.790 1.00 77.06 128 PRO A N 1
ATOM 966 C CA . PRO A 1 128 ? -19.366 8.498 0.186 1.00 77.06 128 PRO A CA 1
ATOM 967 C C . PRO A 1 128 ? -19.978 7.483 -0.782 1.00 77.06 128 PRO A C 1
ATOM 969 O O . PRO A 1 128 ? -19.268 6.652 -1.358 1.00 77.06 128 PRO A O 1
ATOM 972 N N . ASP A 1 129 ? -21.285 7.579 -1.003 1.00 79.62 129 ASP A N 1
ATOM 973 C CA . ASP A 1 129 ? -22.020 6.649 -1.864 1.00 79.62 129 ASP A CA 1
ATOM 974 C C . ASP A 1 129 ? -21.552 6.711 -3.328 1.00 79.62 129 ASP A C 1
ATOM 976 O O . ASP A 1 129 ? -21.600 5.703 -4.040 1.00 79.62 129 ASP A O 1
ATOM 980 N N . GLU A 1 130 ? -21.018 7.858 -3.751 1.00 83.19 130 GLU A N 1
ATOM 981 C CA . GLU A 1 130 ? -20.461 8.104 -5.082 1.00 83.19 130 GLU A CA 1
ATOM 982 C C . GLU A 1 130 ? -19.081 7.457 -5.284 1.00 83.19 130 GLU A C 1
ATOM 984 O O . GLU A 1 130 ? -18.591 7.380 -6.414 1.00 83.19 130 GLU A O 1
ATOM 989 N N . PHE A 1 131 ? -18.430 6.978 -4.216 1.00 84.06 131 PHE A N 1
ATOM 990 C CA . PHE A 1 131 ? -17.107 6.371 -4.324 1.00 84.06 131 PHE A CA 1
ATOM 991 C C . PHE A 1 131 ? -17.148 5.126 -5.212 1.00 84.06 131 PHE A C 1
ATOM 993 O O . PHE A 1 131 ? -17.780 4.115 -4.880 1.00 84.06 131 PHE A O 1
ATOM 1000 N N . HIS A 1 132 ? -16.404 5.168 -6.317 1.00 88.50 132 HIS A N 1
ATOM 1001 C CA . HIS A 1 132 ? -16.255 4.039 -7.222 1.00 88.50 132 HIS A CA 1
ATOM 1002 C C . HIS A 1 132 ? -14.785 3.590 -7.280 1.00 88.50 132 HIS A C 1
ATOM 1004 O O . HIS A 1 132 ? -13.952 4.324 -7.812 1.00 88.50 132 HIS A O 1
ATOM 1010 N N . PRO A 1 133 ? -14.443 2.358 -6.854 1.00 89.19 133 PRO A N 1
ATOM 1011 C CA . PRO A 1 133 ? -13.050 1.909 -6.748 1.00 89.19 133 PRO A CA 1
ATOM 1012 C C . PRO A 1 133 ? -12.327 1.888 -8.107 1.00 89.19 133 PRO A C 1
ATOM 1014 O O . PRO A 1 133 ? -11.133 2.138 -8.198 1.00 89.19 133 PRO A O 1
ATOM 1017 N N . ILE A 1 134 ? -13.046 1.596 -9.195 1.00 90.25 134 ILE A N 1
ATOM 1018 C CA . ILE A 1 134 ? -12.475 1.617 -10.553 1.00 90.25 134 ILE A CA 1
ATOM 1019 C C . ILE A 1 134 ? -12.491 3.027 -11.160 1.00 90.25 134 ILE A C 1
ATOM 1021 O O . ILE A 1 134 ? -11.435 3.550 -11.489 1.00 90.25 134 ILE A O 1
ATOM 1025 N N . GLY A 1 135 ? -13.679 3.617 -11.351 1.00 86.00 135 GLY A N 1
ATOM 1026 C CA . GLY A 1 135 ? -13.844 4.893 -12.056 1.00 86.00 135 GLY A CA 1
ATOM 1027 C C . GLY A 1 135 ? -13.331 6.123 -11.307 1.00 86.00 135 GLY A C 1
ATOM 1028 O O . GLY A 1 135 ? -13.041 7.121 -11.949 1.00 86.00 135 GLY A O 1
ATOM 1029 N N . GLY A 1 136 ? -13.197 6.055 -9.980 1.00 86.00 136 GLY A N 1
ATOM 1030 C CA . GLY A 1 136 ? -12.646 7.146 -9.173 1.00 86.00 136 GLY A CA 1
ATOM 1031 C C . GLY A 1 136 ? -11.127 7.099 -9.002 1.00 86.00 136 GLY A C 1
ATOM 1032 O O . GLY A 1 136 ? -10.567 8.032 -8.435 1.00 86.00 136 GLY A O 1
ATOM 1033 N N . ALA A 1 137 ? -10.458 6.022 -9.433 1.00 90.12 137 ALA A N 1
ATOM 1034 C CA . ALA A 1 137 ? -9.010 5.912 -9.306 1.00 90.12 137 ALA A CA 1
ATOM 1035 C C . ALA A 1 137 ? -8.325 6.841 -10.317 1.00 90.12 137 ALA A C 1
ATOM 1037 O O . ALA A 1 137 ? -8.525 6.701 -11.524 1.00 90.12 137 ALA A O 1
ATOM 1038 N N . THR A 1 138 ? -7.505 7.764 -9.825 1.00 87.88 138 THR A N 1
ATOM 1039 C CA . THR A 1 138 ? -6.827 8.792 -10.626 1.00 87.88 138 THR A CA 1
ATOM 1040 C C . THR A 1 138 ? -5.390 8.415 -10.950 1.00 87.88 138 THR A C 1
ATOM 1042 O O . THR A 1 138 ? -4.914 8.715 -12.044 1.00 87.88 138 THR A O 1
ATOM 1045 N N . ARG A 1 139 ? -4.707 7.713 -10.039 1.00 90.94 139 ARG A N 1
ATOM 1046 C CA . ARG A 1 139 ? -3.336 7.226 -10.238 1.00 90.94 139 ARG A CA 1
ATOM 1047 C C . ARG A 1 139 ? -3.136 5.855 -9.620 1.00 90.94 139 ARG A C 1
ATOM 1049 O O . ARG A 1 139 ? -3.823 5.478 -8.672 1.00 90.94 139 ARG A O 1
ATOM 1056 N N . LYS A 1 140 ? -2.191 5.096 -10.163 1.00 94.94 140 LYS A N 1
ATOM 1057 C CA . LYS A 1 140 ? -1.738 3.821 -9.604 1.00 94.94 140 LYS A CA 1
ATOM 1058 C C . LYS A 1 140 ? -0.253 3.668 -9.839 1.00 94.94 140 LYS A C 1
ATOM 1060 O O . LYS A 1 140 ? 0.231 4.029 -10.912 1.00 94.94 140 LYS A O 1
ATOM 1065 N N . GLU A 1 141 ? 0.422 3.042 -8.889 1.00 95.56 141 GLU A N 1
ATOM 1066 C CA . GLU A 1 141 ? 1.805 2.624 -9.058 1.00 95.56 141 GLU A CA 1
ATOM 1067 C C . GLU A 1 141 ? 1.934 1.113 -9.012 1.00 95.56 141 GLU A C 1
ATOM 1069 O O . GLU A 1 141 ? 1.365 0.426 -8.160 1.00 95.56 141 GLU A O 1
ATOM 1074 N N . TYR A 1 142 ? 2.752 0.614 -9.925 1.00 98.25 142 TYR A N 1
ATOM 1075 C CA . TYR A 1 142 ? 3.262 -0.738 -9.890 1.00 98.25 142 TYR A CA 1
ATOM 1076 C C . TYR A 1 142 ? 4.772 -0.715 -9.719 1.00 98.25 142 TYR A C 1
ATOM 1078 O O . TYR A 1 142 ? 5.461 0.178 -10.219 1.00 98.25 142 TYR A O 1
ATOM 1086 N N . SER A 1 143 ? 5.295 -1.753 -9.082 1.00 97.50 143 SER A N 1
ATOM 1087 C CA . SER A 1 143 ? 6.710 -2.074 -9.147 1.00 97.50 143 SER A CA 1
ATOM 1088 C C . SER A 1 143 ? 6.948 -3.438 -9.771 1.00 97.50 143 SER A C 1
ATOM 1090 O O . SER A 1 143 ? 6.118 -4.339 -9.663 1.00 97.50 143 SER A O 1
ATOM 1092 N N . PHE A 1 144 ? 8.084 -3.578 -10.444 1.00 98.62 144 PHE A N 1
ATOM 1093 C CA . PHE A 1 144 ? 8.550 -4.837 -11.000 1.00 98.62 144 PHE A CA 1
ATOM 1094 C C . PHE A 1 144 ? 9.986 -5.094 -10.555 1.00 98.62 144 PHE A C 1
ATOM 1096 O O . PHE A 1 144 ? 10.852 -4.244 -10.776 1.00 98.62 144 PHE A O 1
ATOM 1103 N N . VAL A 1 145 ? 10.250 -6.244 -9.936 1.00 98.06 145 VAL A N 1
ATOM 1104 C CA . VAL A 1 145 ? 11.596 -6.610 -9.480 1.00 98.06 145 VAL A CA 1
ATOM 1105 C C . VAL A 1 145 ? 12.188 -7.698 -10.369 1.00 98.06 145 VAL A C 1
ATOM 1107 O O . VAL A 1 145 ? 11.660 -8.806 -10.467 1.00 98.06 145 VAL A O 1
ATOM 1110 N N . PHE A 1 146 ? 13.318 -7.380 -10.993 1.00 98.44 146 PHE A N 1
ATOM 1111 C CA . PHE A 1 146 ? 14.132 -8.320 -11.753 1.00 98.44 146 PHE A CA 1
ATOM 1112 C C . PHE A 1 146 ? 15.217 -8.907 -10.856 1.00 98.44 146 PHE A C 1
ATOM 1114 O O . PHE A 1 146 ? 15.793 -8.205 -10.019 1.00 98.44 146 PHE A O 1
ATOM 1121 N N . HIS A 1 147 ? 15.536 -10.172 -11.096 1.00 97.75 147 HIS A N 1
ATOM 1122 C CA . HIS A 1 147 ? 16.722 -10.828 -10.576 1.00 97.75 147 HIS A CA 1
ATOM 1123 C C . HIS A 1 147 ? 17.633 -11.221 -11.739 1.00 97.75 147 HIS A C 1
ATOM 1125 O O . HIS A 1 147 ? 17.349 -12.189 -12.446 1.00 97.75 147 HIS A O 1
ATOM 1131 N N . ASP A 1 148 ? 18.694 -10.446 -11.966 1.00 96.81 148 ASP A N 1
ATOM 1132 C CA . ASP A 1 148 ? 19.549 -10.536 -13.153 1.00 96.81 148 ASP A CA 1
ATOM 1133 C C . ASP A 1 148 ? 20.822 -11.375 -12.928 1.00 96.81 148 ASP A C 1
ATOM 1135 O O . ASP A 1 148 ? 21.934 -10.965 -13.257 1.00 96.81 148 ASP A O 1
ATOM 1139 N N . SER A 1 149 ? 20.661 -12.563 -12.339 1.00 94.75 149 SER A N 1
ATOM 1140 C CA . SER A 1 149 ? 21.763 -13.478 -12.007 1.00 94.75 149 SER A CA 1
ATOM 1141 C C . SER A 1 149 ? 21.711 -14.788 -12.799 1.00 94.75 149 SER A C 1
ATOM 1143 O O . SER A 1 149 ? 20.710 -15.140 -13.425 1.00 94.75 149 SER A O 1
ATOM 1145 N N . ARG A 1 150 ? 22.815 -15.542 -12.747 1.00 93.25 150 ARG A N 1
ATOM 1146 C CA . ARG A 1 150 ? 22.864 -16.954 -13.159 1.00 93.25 150 ARG A CA 1
ATOM 1147 C C . ARG A 1 150 ? 22.401 -17.912 -12.065 1.00 93.25 150 ARG A C 1
ATOM 1149 O O . ARG A 1 150 ? 22.127 -19.069 -12.369 1.00 93.25 150 ARG A O 1
ATOM 1156 N N . ASP A 1 151 ? 22.318 -17.440 -10.829 1.00 93.12 151 ASP A N 1
ATOM 1157 C CA . ASP A 1 151 ? 21.764 -18.200 -9.717 1.00 93.12 151 ASP A CA 1
ATOM 1158 C C . ASP A 1 151 ? 20.247 -18.020 -9.648 1.00 93.12 151 ASP A C 1
ATOM 1160 O O . ASP A 1 151 ? 19.685 -17.103 -10.245 1.00 93.12 151 ASP A O 1
ATOM 1164 N N . ARG A 1 152 ? 19.574 -18.931 -8.939 1.00 93.25 152 ARG A N 1
ATOM 1165 C CA . ARG A 1 152 ? 18.131 -18.837 -8.685 1.00 93.25 152 ARG A CA 1
ATOM 1166 C C . ARG A 1 152 ? 17.869 -18.082 -7.374 1.00 93.25 152 ARG A C 1
ATOM 1168 O O . ARG A 1 152 ? 18.535 -18.372 -6.379 1.00 93.25 152 ARG A O 1
ATOM 1175 N N . PRO A 1 153 ? 16.832 -17.231 -7.296 1.00 92.19 153 PRO A N 1
ATOM 1176 C CA . PRO A 1 153 ? 16.519 -16.427 -6.121 1.00 92.19 153 PRO A CA 1
ATOM 1177 C C . PRO A 1 153 ? 15.708 -17.254 -5.116 1.00 92.19 153 PRO A C 1
ATOM 1179 O O . PRO A 1 153 ? 14.519 -17.034 -4.934 1.00 92.19 153 PRO A O 1
ATOM 1182 N N . LEU A 1 154 ? 16.314 -18.271 -4.492 1.00 91.88 154 LEU A N 1
ATOM 1183 C CA . LEU A 1 154 ? 15.588 -19.290 -3.711 1.00 91.88 154 LEU A CA 1
ATOM 1184 C C . LEU A 1 154 ? 14.619 -18.705 -2.662 1.00 91.88 154 LEU A C 1
ATOM 1186 O O . LEU A 1 154 ? 13.499 -19.206 -2.527 1.00 91.88 154 LEU A O 1
ATOM 1190 N N . TRP A 1 155 ? 15.041 -17.656 -1.951 1.00 89.38 155 TRP A N 1
ATOM 1191 C CA . TRP A 1 155 ? 14.326 -17.067 -0.813 1.00 89.38 155 TRP A CA 1
ATOM 1192 C C . TRP A 1 155 ? 13.142 -16.184 -1.214 1.00 89.38 155 TRP A C 1
ATOM 1194 O O . TRP A 1 155 ? 12.098 -16.225 -0.571 1.00 89.38 155 TRP A O 1
ATOM 1204 N N . ASP A 1 156 ? 13.280 -15.419 -2.293 1.00 89.12 156 ASP A N 1
ATOM 1205 C CA . ASP A 1 156 ? 12.302 -14.443 -2.776 1.00 89.12 156 ASP A CA 1
ATOM 1206 C C . ASP A 1 156 ? 11.817 -14.753 -4.202 1.00 89.12 156 ASP A C 1
ATOM 1208 O O . ASP A 1 156 ? 11.267 -13.882 -4.866 1.00 89.12 156 ASP A O 1
ATOM 1212 N N . ARG A 1 157 ? 11.946 -16.007 -4.667 1.00 92.50 157 ARG A N 1
ATOM 1213 C CA . ARG A 1 157 ? 11.534 -16.500 -6.007 1.00 92.50 157 ARG A CA 1
ATOM 1214 C C . ARG A 1 157 ? 10.102 -16.163 -6.410 1.00 92.50 157 ARG A C 1
ATOM 1216 O O . ARG A 1 157 ? 9.774 -16.149 -7.589 1.00 92.50 157 ARG A O 1
ATOM 1223 N N . HIS A 1 158 ? 9.248 -15.935 -5.422 1.00 93.38 158 HIS A N 1
ATOM 1224 C CA . HIS A 1 158 ? 7.852 -15.566 -5.596 1.00 93.38 158 HIS A CA 1
ATOM 1225 C C . HIS A 1 158 ? 7.634 -14.053 -5.600 1.00 93.38 158 HIS A C 1
ATOM 1227 O O . HIS A 1 158 ? 6.494 -13.643 -5.596 1.00 93.38 158 HIS A O 1
ATOM 1233 N N . ARG A 1 159 ? 8.686 -13.232 -5.552 1.00 92.38 159 ARG A N 1
ATOM 1234 C CA . ARG A 1 159 ? 8.626 -11.760 -5.502 1.00 92.38 159 ARG A CA 1
ATOM 1235 C C . ARG A 1 159 ? 9.518 -11.086 -6.542 1.00 92.38 159 ARG A C 1
ATOM 1237 O O . ARG A 1 159 ? 9.591 -9.860 -6.593 1.00 92.38 159 ARG A O 1
ATOM 1244 N N . VAL A 1 160 ? 10.234 -11.883 -7.331 1.00 96.12 160 VAL A N 1
ATOM 1245 C CA . VAL A 1 160 ? 11.164 -11.420 -8.360 1.00 96.12 160 VAL A CA 1
ATOM 1246 C C . VAL A 1 160 ? 11.021 -12.274 -9.604 1.00 96.12 160 VAL A C 1
ATOM 1248 O O . VAL A 1 160 ? 10.713 -13.466 -9.523 1.00 96.12 160 VAL A O 1
ATOM 1251 N N . THR A 1 161 ? 11.309 -11.683 -10.757 1.00 97.62 161 THR A N 1
ATOM 1252 C CA . THR A 1 161 ? 11.377 -12.402 -12.026 1.00 97.62 161 THR A CA 1
ATOM 1253 C C . THR A 1 161 ? 12.826 -12.616 -12.438 1.00 97.62 161 THR A C 1
ATOM 1255 O O . THR A 1 161 ? 13.595 -11.665 -12.582 1.00 97.62 161 THR A O 1
ATOM 1258 N N . GLN A 1 162 ? 13.191 -13.881 -12.648 1.00 96.69 162 GLN A N 1
ATOM 1259 C CA . GLN A 1 162 ? 14.516 -14.279 -13.115 1.00 96.69 162 GLN A CA 1
ATOM 1260 C C . GLN A 1 162 ? 14.798 -13.751 -14.524 1.00 96.69 162 GLN A C 1
ATOM 1262 O O . GLN A 1 162 ? 14.038 -14.006 -15.460 1.00 96.69 162 GLN A O 1
ATOM 1267 N N . VAL A 1 163 ? 15.965 -13.138 -14.690 1.00 96.50 163 VAL A N 1
ATOM 1268 C CA . VAL A 1 163 ? 16.591 -12.863 -15.981 1.00 96.50 163 VAL A CA 1
ATOM 1269 C C . VAL A 1 163 ? 18.009 -13.430 -15.938 1.00 96.50 163 VAL A C 1
ATOM 1271 O O . VAL A 1 163 ? 18.839 -12.993 -15.159 1.00 96.50 163 VAL A O 1
ATOM 1274 N N . TRP A 1 164 ? 18.314 -14.422 -16.774 1.00 94.50 164 TRP A N 1
ATOM 1275 C CA . TRP A 1 164 ? 19.593 -15.160 -16.722 1.00 94.50 164 TRP A CA 1
ATOM 1276 C C . TRP A 1 164 ? 20.817 -14.392 -17.253 1.00 94.50 164 TRP A C 1
ATOM 1278 O O . TRP A 1 164 ? 21.892 -14.965 -17.440 1.00 94.50 164 TRP A O 1
ATOM 1288 N N . HIS A 1 165 ? 20.649 -13.106 -17.549 1.00 93.00 165 HIS A N 1
ATOM 1289 C CA . HIS A 1 165 ? 21.673 -12.236 -18.109 1.00 93.00 165 HIS A CA 1
ATOM 1290 C C . HIS A 1 165 ? 21.752 -10.959 -17.276 1.00 93.00 165 HIS A C 1
ATOM 1292 O O . HIS A 1 165 ? 20.690 -10.436 -16.933 1.00 93.00 165 HIS A O 1
ATOM 1298 N N . PRO A 1 166 ? 22.963 -10.433 -17.021 1.00 95.94 166 PRO A N 1
ATOM 1299 C CA . PRO A 1 166 ? 23.124 -9.116 -16.424 1.00 95.94 166 PRO A CA 1
ATOM 1300 C C . PRO A 1 166 ? 22.402 -8.052 -17.248 1.00 95.94 166 PRO A C 1
ATOM 1302 O O . PRO A 1 166 ? 22.395 -8.122 -18.482 1.00 95.94 166 PRO A O 1
ATOM 1305 N N . LEU A 1 167 ? 21.815 -7.076 -16.563 1.00 98.06 167 LEU A N 1
ATOM 1306 C CA . LEU A 1 167 ? 21.101 -5.971 -17.191 1.00 98.06 167 LEU A CA 1
ATOM 1307 C C . LEU A 1 167 ? 21.784 -4.631 -16.901 1.00 98.06 167 LEU A C 1
ATOM 1309 O O . LEU A 1 167 ? 22.085 -4.300 -15.748 1.00 98.06 167 LEU A O 1
ATOM 1313 N N . ASP A 1 168 ? 21.967 -3.830 -17.950 1.00 98.31 168 ASP A N 1
ATOM 1314 C CA . ASP A 1 168 ? 22.400 -2.439 -17.835 1.00 98.31 168 ASP A CA 1
ATOM 1315 C C . ASP A 1 168 ? 21.234 -1.557 -17.366 1.00 98.31 168 ASP A C 1
ATOM 1317 O O . ASP A 1 168 ? 20.349 -1.167 -18.134 1.00 98.31 168 ASP A O 1
ATOM 1321 N N . THR A 1 169 ? 21.236 -1.221 -16.076 1.00 97.94 169 THR A N 1
ATOM 1322 C CA . THR A 1 169 ? 20.190 -0.395 -15.463 1.00 97.94 169 THR A CA 1
ATOM 1323 C C . THR A 1 169 ? 20.151 1.032 -15.990 1.00 97.94 169 THR A C 1
ATOM 1325 O O . THR A 1 169 ? 19.087 1.648 -15.964 1.00 97.94 169 THR A O 1
ATOM 1328 N N . THR A 1 170 ? 21.277 1.562 -16.471 1.00 98.25 170 THR A N 1
ATOM 1329 C CA . THR A 1 170 ? 21.348 2.920 -17.017 1.00 98.25 170 THR A CA 1
ATOM 1330 C C . THR A 1 170 ? 20.582 2.982 -18.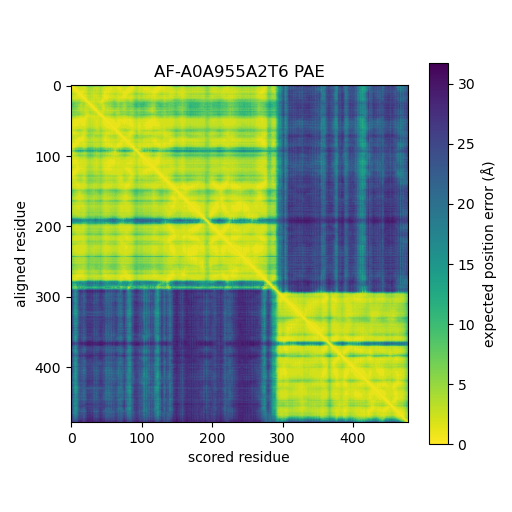331 1.00 98.25 170 THR A C 1
ATOM 1332 O O . THR A 1 170 ? 19.716 3.843 -18.492 1.00 98.25 170 THR A O 1
ATOM 1335 N N . LEU A 1 171 ? 20.818 2.023 -19.231 1.00 98.62 171 LEU A N 1
ATOM 1336 C CA . LEU A 1 171 ? 20.084 1.931 -20.496 1.00 98.62 171 LEU A CA 1
ATOM 1337 C C . LEU A 1 171 ? 18.600 1.634 -20.275 1.00 98.62 171 LEU A C 1
ATOM 1339 O O . LEU A 1 171 ? 17.748 2.245 -20.918 1.00 98.62 171 LEU A O 1
ATOM 1343 N N . MET A 1 172 ? 18.272 0.746 -19.329 1.00 98.69 172 MET A N 1
ATOM 1344 C CA . MET A 1 172 ? 16.877 0.483 -18.958 1.00 98.69 172 MET A CA 1
ATOM 1345 C C . MET A 1 172 ? 16.169 1.750 -18.474 1.00 98.69 172 MET A C 1
ATOM 1347 O O . MET A 1 172 ? 15.031 2.004 -18.866 1.00 98.69 172 MET A O 1
ATOM 1351 N N . HIS A 1 173 ? 16.824 2.553 -17.632 1.00 98.31 173 HIS A N 1
ATOM 1352 C CA . HIS A 1 173 ? 16.235 3.787 -17.123 1.00 98.31 173 HIS A CA 1
ATOM 1353 C C . HIS A 1 173 ? 16.072 4.842 -18.222 1.00 98.31 173 HIS A C 1
ATOM 1355 O O . HIS A 1 173 ? 15.014 5.465 -18.297 1.00 98.31 173 HIS A O 1
ATOM 1361 N N . GLN A 1 174 ? 17.060 4.999 -19.111 1.00 98.44 174 GLN A N 1
ATOM 1362 C CA . GLN A 1 174 ? 16.956 5.873 -20.286 1.00 98.44 174 GLN A CA 1
ATOM 1363 C C . GLN A 1 174 ? 15.783 5.464 -21.187 1.00 98.44 174 GLN A C 1
ATOM 1365 O O . GLN A 1 174 ? 14.981 6.305 -21.585 1.00 98.44 174 GLN A O 1
ATOM 1370 N N . ALA A 1 175 ? 15.633 4.165 -21.447 1.00 98.50 175 ALA A N 1
ATOM 1371 C CA . ALA A 1 175 ? 14.541 3.615 -22.242 1.00 98.50 175 ALA A CA 1
ATOM 1372 C C . ALA A 1 175 ? 13.170 3.848 -21.589 1.00 98.50 175 ALA A C 1
ATOM 1374 O O . ALA A 1 175 ? 12.201 4.186 -22.269 1.00 98.50 175 ALA A O 1
ATOM 1375 N N . ALA A 1 176 ? 13.099 3.733 -20.260 1.00 98.00 176 ALA A N 1
ATOM 1376 C CA . ALA A 1 176 ? 11.888 3.996 -19.493 1.00 98.00 176 ALA A CA 1
ATOM 1377 C C . ALA A 1 176 ? 11.387 5.444 -19.639 1.00 98.00 176 ALA A C 1
ATOM 1379 O O . ALA A 1 176 ? 10.180 5.675 -19.572 1.00 98.00 176 ALA A O 1
ATOM 1380 N N . GLN A 1 177 ? 12.276 6.409 -19.909 1.00 98.06 177 GLN A N 1
ATOM 1381 C CA . GLN A 1 177 ? 11.879 7.812 -20.070 1.00 98.06 177 GLN A CA 1
ATOM 1382 C C . GLN A 1 177 ? 11.015 8.039 -21.316 1.00 98.06 177 GLN A C 1
ATOM 1384 O O . GLN A 1 177 ? 10.163 8.924 -21.313 1.00 98.06 177 GLN A O 1
ATOM 1389 N N . TYR A 1 178 ? 11.153 7.208 -22.355 1.00 97.94 178 TYR A N 1
ATOM 1390 C CA . TYR A 1 178 ? 10.303 7.283 -23.551 1.00 97.94 178 TYR A CA 1
ATOM 1391 C C . TYR A 1 178 ? 8.862 6.818 -23.308 1.00 97.94 178 TYR A C 1
ATOM 1393 O O . TYR A 1 178 ? 8.001 7.067 -24.147 1.00 97.94 178 TYR A O 1
ATOM 1401 N N . LEU A 1 179 ? 8.592 6.154 -22.180 1.00 97.25 179 LEU A N 1
ATOM 1402 C CA . LEU A 1 179 ? 7.247 5.728 -21.795 1.00 97.25 179 LEU A CA 1
ATOM 1403 C C . LEU A 1 179 ? 6.451 6.862 -21.135 1.00 97.25 179 LEU A C 1
ATOM 1405 O O . LEU A 1 179 ? 5.229 6.771 -21.088 1.00 97.25 179 LEU A O 1
ATOM 1409 N N . ILE A 1 180 ? 7.125 7.887 -20.596 1.00 97.44 180 ILE A N 1
ATOM 1410 C CA . ILE A 1 180 ? 6.497 8.989 -19.854 1.00 97.44 180 ILE A CA 1
ATOM 1411 C C . ILE A 1 180 ? 5.686 9.864 -20.817 1.00 97.44 180 ILE A C 1
ATOM 1413 O O . ILE A 1 180 ? 6.115 10.157 -21.934 1.00 97.44 180 ILE A O 1
ATOM 1417 N N . GLY A 1 181 ? 4.505 10.286 -20.372 1.00 95.62 181 GLY A N 1
ATOM 1418 C CA . GLY A 1 181 ? 3.539 11.039 -21.164 1.00 95.62 181 GLY A CA 1
ATOM 1419 C C . GLY A 1 181 ? 2.329 10.205 -21.574 1.00 95.62 181 GLY A C 1
ATOM 1420 O O . GLY A 1 181 ? 2.101 9.101 -21.075 1.00 95.62 181 GLY A O 1
ATOM 1421 N N . GLU A 1 182 ? 1.513 10.780 -22.452 1.00 97.38 182 GLU A N 1
ATOM 1422 C CA . GLU A 1 182 ? 0.329 10.134 -23.011 1.00 97.38 182 GLU A CA 1
ATOM 1423 C C . GLU A 1 182 ? 0.677 9.427 -24.319 1.00 97.38 182 GLU A C 1
ATOM 1425 O O . GLU A 1 182 ? 1.161 10.057 -25.257 1.00 97.38 182 GLU A O 1
ATOM 1430 N N . HIS A 1 183 ? 0.407 8.123 -24.379 1.00 96.06 183 HIS A N 1
ATOM 1431 C CA . HIS A 1 183 ? 0.712 7.299 -25.546 1.00 96.06 183 HIS A CA 1
ATOM 1432 C C . HIS A 1 183 ? -0.386 6.279 -25.811 1.00 96.06 183 HIS A C 1
ATOM 1434 O O . HIS A 1 183 ? -1.094 5.841 -24.899 1.00 96.06 183 HIS A O 1
ATOM 1440 N N . ASP A 1 184 ? -0.477 5.846 -27.066 1.00 93.69 184 ASP A N 1
ATOM 1441 C CA . ASP A 1 184 ? -1.260 4.678 -27.449 1.00 93.69 184 ASP A CA 1
ATOM 1442 C C . ASP A 1 184 ? -0.446 3.396 -27.208 1.00 93.69 184 ASP A C 1
ATOM 1444 O O . ASP A 1 184 ? 0.493 3.083 -27.940 1.00 93.69 184 ASP A O 1
ATOM 1448 N N . PHE A 1 185 ? -0.797 2.642 -26.166 1.00 93.81 185 PHE A N 1
ATOM 1449 C CA . PHE A 1 185 ? -0.029 1.481 -25.714 1.00 93.81 185 PHE A CA 1
ATOM 1450 C C . PHE A 1 185 ? -0.477 0.151 -26.342 1.00 93.81 185 PHE A C 1
ATOM 1452 O O . PHE A 1 185 ? -0.291 -0.903 -25.732 1.00 93.81 185 PHE A O 1
ATOM 1459 N N . VAL A 1 186 ? -1.027 0.154 -27.564 1.00 91.75 186 VAL A N 1
ATOM 1460 C CA . VAL A 1 186 ? -1.379 -1.080 -28.307 1.00 91.75 186 VAL A CA 1
ATOM 1461 C C . VAL A 1 186 ? -0.205 -2.063 -28.365 1.00 91.75 186 VAL A C 1
ATOM 1463 O O . VAL A 1 186 ? -0.377 -3.243 -28.059 1.00 91.75 186 VAL A O 1
ATOM 1466 N N . SER A 1 187 ? 1.009 -1.583 -28.663 1.00 90.69 187 SER A N 1
ATOM 1467 C CA . SER A 1 187 ? 2.217 -2.425 -28.701 1.00 90.69 187 SER A CA 1
ATOM 1468 C C . SER A 1 187 ? 2.543 -3.079 -27.357 1.00 90.69 187 SER A C 1
ATOM 1470 O O . SER A 1 187 ? 3.238 -4.088 -27.303 1.00 90.69 187 SER A O 1
ATOM 1472 N N . MET A 1 188 ? 2.032 -2.524 -26.260 1.00 89.88 188 MET A N 1
ATOM 1473 C CA . MET A 1 188 ? 2.260 -2.984 -24.893 1.00 89.88 188 MET A CA 1
ATOM 1474 C C . MET A 1 188 ? 0.986 -3.577 -24.290 1.00 89.88 188 MET A C 1
ATOM 1476 O O . MET A 1 188 ? 0.766 -3.490 -23.086 1.00 89.88 188 MET A O 1
ATOM 1480 N N . CYS A 1 189 ? 0.123 -4.173 -25.110 1.00 86.62 189 CYS A N 1
ATOM 1481 C CA . CYS A 1 189 ? -1.141 -4.735 -24.664 1.00 86.62 189 CYS A CA 1
ATOM 1482 C C . CYS A 1 189 ? -1.327 -6.170 -25.166 1.00 86.62 189 CYS A C 1
ATOM 1484 O O . CYS A 1 189 ? -0.932 -6.514 -26.278 1.00 86.62 189 CYS A O 1
ATOM 1486 N N . ALA A 1 190 ? -1.922 -7.031 -24.340 1.00 76.62 190 ALA A N 1
ATOM 1487 C CA . ALA A 1 190 ? -2.426 -8.312 -24.825 1.00 76.62 190 ALA A CA 1
ATOM 1488 C C . ALA A 1 190 ? -3.678 -8.117 -25.703 1.00 76.62 190 ALA A C 1
ATOM 1490 O O . ALA A 1 190 ? -4.449 -7.177 -25.501 1.00 76.62 190 ALA A O 1
ATOM 1491 N N . ALA A 1 191 ? -3.891 -9.036 -26.649 1.00 67.62 191 ALA A N 1
ATOM 1492 C CA . ALA A 1 191 ? -5.154 -9.132 -27.380 1.00 67.62 191 ALA A CA 1
ATOM 1493 C C . ALA A 1 191 ? -6.332 -9.319 -26.396 1.00 67.62 191 ALA A C 1
ATOM 1495 O O . ALA A 1 191 ? -6.142 -9.862 -25.307 1.00 67.62 191 ALA A O 1
ATOM 1496 N N . ASP A 1 192 ? -7.527 -8.839 -26.758 1.00 62.66 192 ASP A N 1
ATOM 1497 C CA . ASP A 1 192 ? -8.745 -8.887 -25.925 1.00 62.66 192 ASP A CA 1
ATOM 1498 C C . ASP A 1 192 ? -8.649 -8.181 -24.555 1.00 62.66 192 ASP A C 1
ATOM 1500 O O . ASP A 1 192 ? -9.143 -8.647 -23.529 1.00 62.66 192 ASP A O 1
ATOM 1504 N N . HIS A 1 193 ? -8.067 -6.981 -24.518 1.00 63.25 193 HIS A N 1
ATOM 1505 C CA . HIS A 1 193 ? -7.925 -6.187 -23.288 1.00 63.25 193 HIS A CA 1
ATOM 1506 C C . HIS A 1 193 ? -9.232 -5.592 -22.722 1.00 63.25 193 HIS A C 1
ATOM 1508 O O . HIS A 1 193 ? -9.214 -4.988 -21.644 1.00 63.25 193 HIS A O 1
ATOM 1514 N N . GLY A 1 194 ? -10.358 -5.698 -23.441 1.00 59.44 194 GLY A N 1
ATOM 1515 C CA . GLY A 1 194 ? -11.696 -5.331 -22.953 1.00 59.44 194 GLY A CA 1
ATOM 1516 C C . GLY A 1 194 ? -11.873 -3.866 -22.520 1.00 59.44 194 GLY A C 1
ATOM 1517 O O . GLY A 1 194 ? -12.701 -3.575 -21.658 1.00 59.44 194 GLY A O 1
ATOM 1518 N N . ARG A 1 195 ? -11.077 -2.933 -23.063 1.00 69.12 195 ARG A N 1
ATOM 1519 C CA . ARG A 1 195 ? -11.132 -1.487 -22.754 1.00 69.12 195 ARG A CA 1
ATOM 1520 C C . ARG A 1 195 ? -11.522 -0.697 -23.998 1.00 69.12 195 ARG A C 1
ATOM 1522 O O . ARG A 1 195 ? -11.129 -1.066 -25.092 1.00 69.12 195 ARG A O 1
ATOM 1529 N N . GLN A 1 196 ? -12.222 0.420 -23.800 1.00 69.12 196 GLN A N 1
ATOM 1530 C CA . GLN A 1 196 ? -12.638 1.320 -24.886 1.00 69.12 196 GLN A CA 1
ATOM 1531 C C . GLN A 1 196 ? -11.469 2.089 -25.521 1.00 69.12 196 GLN A C 1
ATOM 1533 O O . GLN A 1 196 ? -11.569 2.514 -26.663 1.00 69.12 196 GLN A O 1
ATOM 1538 N N . SER A 1 197 ? -10.369 2.269 -24.783 1.00 84.31 197 SER A N 1
ATOM 1539 C CA . SER A 1 197 ? -9.166 2.948 -25.264 1.00 84.31 197 SER A CA 1
ATOM 1540 C C . SER A 1 197 ? -7.902 2.285 -24.717 1.00 84.31 197 SER A C 1
ATOM 1542 O O . SER A 1 197 ? -7.857 1.863 -23.548 1.00 84.31 197 SER A O 1
ATOM 1544 N N . THR A 1 198 ? -6.884 2.234 -25.571 1.00 88.69 198 THR A N 1
ATOM 1545 C CA . THR A 1 198 ? -5.497 1.818 -25.314 1.00 88.69 198 THR A CA 1
ATOM 1546 C C . THR A 1 198 ? -4.582 2.988 -24.951 1.00 88.69 198 THR A C 1
ATOM 1548 O O . THR A 1 198 ? -3.436 2.771 -24.559 1.00 88.69 198 THR A O 1
ATOM 1551 N N . VAL A 1 199 ? -5.091 4.222 -25.004 1.00 93.50 199 VAL A N 1
ATOM 1552 C CA . VAL A 1 199 ? -4.340 5.420 -24.623 1.00 93.50 199 VAL A CA 1
ATOM 1553 C C . VAL A 1 199 ? -4.232 5.506 -23.106 1.00 93.50 199 VAL A C 1
ATOM 1555 O O . VAL A 1 199 ? -5.244 5.455 -22.401 1.00 93.50 199 VAL A O 1
ATOM 1558 N N . ARG A 1 200 ? -3.011 5.607 -22.583 1.00 95.06 200 ARG A N 1
ATOM 1559 C CA . ARG A 1 200 ? -2.736 5.793 -21.151 1.00 95.06 200 ARG A CA 1
ATOM 1560 C C . ARG A 1 200 ? -1.692 6.874 -20.956 1.00 95.06 200 ARG A C 1
ATOM 1562 O O . ARG A 1 200 ? -0.912 7.162 -21.858 1.00 95.06 200 ARG A O 1
ATOM 1569 N N . THR A 1 201 ? -1.670 7.422 -19.751 1.00 96.06 201 THR A N 1
ATOM 1570 C CA . THR A 1 201 ? -0.685 8.416 -19.341 1.00 96.06 201 THR A CA 1
ATOM 1571 C C . THR A 1 201 ? 0.199 7.804 -18.270 1.00 96.06 201 THR A C 1
ATOM 1573 O O . THR A 1 201 ? -0.291 7.413 -17.208 1.00 96.06 201 THR A O 1
ATOM 1576 N N . VAL A 1 202 ? 1.496 7.716 -18.554 1.00 97.75 202 VAL A N 1
ATOM 1577 C CA . VAL A 1 202 ? 2.522 7.347 -17.576 1.00 97.75 202 VAL A CA 1
ATOM 1578 C C . VAL A 1 202 ? 3.108 8.638 -17.021 1.00 97.75 202 VAL A C 1
ATOM 1580 O O . VAL A 1 202 ? 3.639 9.459 -17.765 1.00 97.75 202 VAL A O 1
ATOM 1583 N N . TYR A 1 203 ? 3.002 8.823 -15.711 1.00 90.31 203 TYR A N 1
ATOM 1584 C CA . TYR A 1 203 ? 3.514 10.003 -15.016 1.00 90.31 203 TYR A CA 1
ATOM 1585 C C . TYR A 1 203 ? 4.982 9.844 -14.630 1.00 90.31 203 TYR A C 1
ATOM 1587 O O . TYR A 1 203 ? 5.732 10.816 -14.629 1.00 90.31 203 TYR A O 1
ATOM 1595 N N . ARG A 1 204 ? 5.394 8.612 -14.321 1.00 94.56 204 ARG A N 1
ATOM 1596 C CA . ARG A 1 204 ? 6.755 8.286 -13.892 1.00 94.56 204 ARG A CA 1
ATOM 1597 C C . ARG A 1 204 ? 7.117 6.869 -14.300 1.00 94.56 204 ARG A C 1
ATOM 1599 O O . ARG A 1 204 ? 6.294 5.966 -14.159 1.00 94.56 204 ARG A O 1
ATOM 1606 N N . CYS A 1 205 ? 8.353 6.664 -14.748 1.00 96.88 205 CYS A N 1
ATOM 1607 C CA . CYS A 1 205 ? 8.922 5.330 -14.895 1.00 96.88 205 CYS A CA 1
ATOM 1608 C C . CYS A 1 205 ? 10.416 5.339 -14.546 1.00 96.88 205 CYS A C 1
ATOM 1610 O O . CYS A 1 205 ? 11.248 5.844 -15.299 1.00 96.88 205 CYS A O 1
ATOM 1612 N N . ASP A 1 206 ? 10.748 4.780 -13.387 1.00 90.00 206 ASP A N 1
ATOM 1613 C CA . ASP A 1 206 ? 12.107 4.724 -12.852 1.00 90.00 206 ASP A CA 1
ATOM 1614 C C . ASP A 1 206 ? 12.631 3.293 -12.866 1.00 90.00 206 ASP A C 1
ATOM 1616 O O . ASP A 1 206 ? 11.892 2.360 -12.560 1.00 90.00 206 ASP A O 1
ATOM 1620 N N . VAL A 1 207 ? 13.922 3.115 -13.157 1.00 97.62 207 VAL A N 1
ATOM 1621 C CA . VAL A 1 207 ? 14.604 1.819 -13.059 1.00 97.62 207 VAL A CA 1
ATOM 1622 C C . VAL A 1 207 ? 15.886 2.011 -12.270 1.00 97.62 207 VAL A C 1
ATOM 1624 O O . VAL A 1 207 ? 16.710 2.851 -12.622 1.00 97.62 207 VAL A O 1
ATOM 1627 N N . LYS A 1 208 ? 16.053 1.255 -11.184 1.00 90.75 208 LYS A N 1
ATOM 1628 C CA . LYS A 1 208 ? 17.201 1.392 -10.280 1.00 90.75 208 LYS A CA 1
ATOM 1629 C C . LYS A 1 208 ? 17.689 0.028 -9.819 1.00 90.75 208 LYS A C 1
ATOM 1631 O O . LYS A 1 208 ? 16.885 -0.861 -9.537 1.00 90.75 208 LYS A O 1
ATOM 1636 N N . ARG A 1 209 ? 19.007 -0.132 -9.692 1.00 94.69 209 ARG A N 1
ATOM 1637 C CA . ARG A 1 209 ? 19.589 -1.277 -8.985 1.00 94.69 209 ARG A CA 1
ATOM 1638 C C . ARG A 1 209 ? 19.403 -1.062 -7.482 1.00 94.69 209 ARG A C 1
ATOM 1640 O O . ARG A 1 209 ? 19.792 -0.020 -6.967 1.00 94.69 209 ARG A O 1
ATOM 1647 N N . ILE A 1 210 ? 18.776 -2.020 -6.805 1.00 88.94 210 ILE A N 1
ATOM 1648 C CA . ILE A 1 210 ? 18.466 -1.947 -5.364 1.00 88.94 210 ILE A CA 1
ATOM 1649 C C . ILE A 1 210 ? 19.271 -2.955 -4.533 1.00 88.94 210 ILE A C 1
ATOM 1651 O O . ILE A 1 210 ? 19.351 -2.822 -3.318 1.00 88.94 210 ILE A O 1
ATOM 1655 N N . ALA A 1 211 ? 19.875 -3.948 -5.187 1.00 86.56 211 ALA A N 1
ATOM 1656 C CA . ALA A 1 211 ? 20.863 -4.866 -4.624 1.00 86.56 211 ALA A CA 1
ATOM 1657 C C . ALA A 1 211 ? 21.775 -5.372 -5.764 1.00 86.56 211 ALA A C 1
ATOM 1659 O O . ALA A 1 211 ? 21.441 -5.141 -6.931 1.00 86.56 211 ALA A O 1
ATOM 1660 N N . PRO A 1 212 ? 22.895 -6.068 -5.481 1.00 88.56 212 PRO A N 1
ATOM 1661 C CA . PRO A 1 212 ? 23.835 -6.523 -6.512 1.00 88.56 212 PRO A CA 1
ATOM 1662 C C . PRO A 1 212 ? 23.177 -7.253 -7.688 1.00 88.56 212 PRO A C 1
ATOM 1664 O O . PRO A 1 212 ? 23.540 -7.014 -8.831 1.00 88.56 212 PRO A O 1
ATOM 1667 N N . ASP A 1 213 ? 22.154 -8.054 -7.410 1.00 93.56 213 ASP A N 1
ATOM 1668 C CA . ASP A 1 213 ? 21.404 -8.899 -8.340 1.00 93.56 213 ASP A CA 1
ATOM 1669 C C . ASP A 1 213 ? 19.889 -8.602 -8.295 1.00 93.56 213 ASP A C 1
ATOM 1671 O O . ASP A 1 213 ? 19.064 -9.485 -8.551 1.00 93.56 213 ASP A O 1
ATOM 1675 N N . ARG A 1 214 ? 19.501 -7.383 -7.882 1.00 95.94 214 ARG A N 1
ATOM 1676 C CA . ARG A 1 214 ? 18.103 -6.921 -7.851 1.00 95.94 214 ARG A CA 1
ATOM 1677 C C . ARG A 1 214 ? 17.963 -5.559 -8.511 1.00 95.94 214 ARG A C 1
ATOM 1679 O O . ARG A 1 214 ? 18.580 -4.577 -8.090 1.00 95.94 214 ARG A O 1
ATOM 1686 N N . ILE A 1 215 ? 17.058 -5.479 -9.478 1.00 98.06 215 ILE A N 1
ATOM 1687 C CA . ILE A 1 215 ? 16.686 -4.235 -10.157 1.00 98.06 215 ILE A CA 1
ATOM 1688 C C . ILE A 1 215 ? 15.201 -4.003 -9.929 1.00 98.06 215 ILE A C 1
ATOM 1690 O O . ILE A 1 215 ? 14.401 -4.913 -10.121 1.00 98.06 215 ILE A O 1
ATOM 1694 N N . LYS A 1 216 ? 14.824 -2.786 -9.542 1.00 97.19 216 LYS A N 1
ATOM 1695 C CA . LYS A 1 216 ? 13.429 -2.384 -9.372 1.00 97.19 216 LYS A CA 1
ATOM 1696 C C . LYS A 1 216 ? 13.051 -1.379 -10.451 1.00 97.19 216 LYS A C 1
ATOM 1698 O O . LYS A 1 216 ? 13.682 -0.331 -10.569 1.00 97.19 216 LYS A O 1
ATOM 1703 N N . MET A 1 217 ? 12.008 -1.702 -11.207 1.00 98.44 217 MET A N 1
ATOM 1704 C CA . MET A 1 217 ? 11.256 -0.749 -12.015 1.00 98.44 217 MET A CA 1
ATOM 1705 C C . MET A 1 217 ? 10.059 -0.258 -11.202 1.00 98.44 217 MET A C 1
ATOM 1707 O O . MET A 1 217 ? 9.362 -1.068 -10.594 1.00 98.44 217 MET A O 1
ATOM 1711 N N . GLN A 1 218 ? 9.804 1.044 -11.194 1.00 97.25 218 GLN A N 1
ATOM 1712 C CA . GLN A 1 218 ? 8.593 1.652 -10.643 1.00 97.25 218 GLN A CA 1
ATOM 1713 C C . GLN A 1 218 ? 7.897 2.420 -11.752 1.00 97.25 218 GLN A C 1
ATOM 1715 O O . GLN A 1 218 ? 8.551 3.159 -12.483 1.00 97.25 218 GLN A O 1
ATOM 1720 N N . ILE A 1 219 ? 6.591 2.228 -11.899 1.00 97.88 219 ILE A N 1
ATOM 1721 C CA . ILE A 1 219 ? 5.802 2.884 -12.936 1.00 97.88 219 ILE A CA 1
ATOM 1722 C C . ILE A 1 219 ? 4.492 3.408 -12.358 1.00 97.88 219 ILE A C 1
ATOM 1724 O O . ILE A 1 219 ? 3.713 2.658 -11.772 1.00 97.88 219 ILE A O 1
ATOM 1728 N N . GLU A 1 220 ? 4.256 4.700 -12.553 1.00 95.88 220 GLU A N 1
ATOM 1729 C CA . GLU A 1 220 ? 3.064 5.420 -12.119 1.00 95.88 220 GLU A CA 1
ATOM 1730 C C . GLU A 1 220 ? 2.274 5.883 -13.342 1.00 95.88 220 GLU A C 1
ATOM 1732 O O . GLU A 1 220 ? 2.848 6.417 -14.293 1.00 95.88 220 GLU A O 1
ATOM 1737 N N . GLY A 1 221 ? 0.954 5.717 -13.325 1.00 94.38 221 GLY A N 1
ATOM 1738 C CA . GLY A 1 221 ? 0.092 6.190 -14.404 1.00 94.38 221 GLY A CA 1
ATOM 1739 C C . GLY A 1 221 ? -1.376 6.284 -14.012 1.00 94.38 221 GLY A C 1
ATOM 1740 O O . GLY A 1 221 ? -1.776 5.855 -12.929 1.00 94.38 221 GLY A O 1
ATOM 1741 N N . ASN A 1 222 ? -2.200 6.810 -14.920 1.00 91.62 222 ASN A N 1
ATOM 1742 C CA . ASN A 1 222 ? -3.660 6.902 -14.741 1.00 91.62 222 ASN A CA 1
ATOM 1743 C C . ASN A 1 222 ? -4.382 5.547 -14.849 1.00 91.62 222 ASN A C 1
ATOM 1745 O O . ASN A 1 222 ? -5.567 5.413 -14.550 1.00 91.62 222 ASN A O 1
ATOM 1749 N N . GLY A 1 223 ? -3.667 4.518 -15.289 1.00 91.38 223 GLY A N 1
ATOM 1750 C CA . GLY A 1 223 ? -4.149 3.157 -15.399 1.00 91.38 223 GLY A CA 1
ATOM 1751 C C . GLY A 1 223 ? -3.284 2.358 -16.361 1.00 91.38 223 GLY A C 1
ATOM 1752 O O . GLY A 1 223 ? -2.555 2.910 -17.178 1.00 91.38 223 GLY A O 1
ATOM 1753 N N . PHE A 1 224 ? -3.402 1.037 -16.295 1.00 93.31 224 PHE A N 1
ATOM 1754 C CA . PHE A 1 224 ? -2.614 0.130 -17.125 1.00 93.31 224 PHE A CA 1
ATOM 1755 C C . PHE A 1 224 ? -3.528 -0.852 -17.854 1.00 93.31 224 PHE A C 1
ATOM 1757 O O . PHE A 1 224 ? -4.615 -1.194 -17.371 1.00 93.31 224 PHE A O 1
ATOM 1764 N N . LEU A 1 225 ? -3.115 -1.254 -19.055 1.00 92.06 225 LEU A N 1
ATOM 1765 C CA . LEU A 1 225 ? -3.807 -2.271 -19.842 1.00 92.06 225 LEU A CA 1
ATOM 1766 C C . LEU A 1 225 ? -3.436 -3.678 -19.357 1.00 92.06 225 LEU A C 1
ATOM 1768 O O . LEU A 1 225 ? -2.481 -3.866 -18.601 1.00 92.06 225 LEU A O 1
ATOM 1772 N N . TYR A 1 226 ? -4.188 -4.677 -19.817 1.00 89.44 226 TYR A N 1
ATOM 1773 C CA . TYR A 1 226 ? -3.903 -6.075 -19.510 1.00 89.44 226 TYR A CA 1
ATOM 1774 C C . TYR A 1 226 ? -2.486 -6.459 -19.974 1.00 89.44 226 TYR A C 1
ATOM 1776 O O . TYR A 1 226 ? -2.107 -6.172 -21.112 1.00 89.44 226 TYR A O 1
ATOM 1784 N N . ASN A 1 227 ? -1.702 -7.069 -19.074 1.00 92.31 227 ASN A N 1
ATOM 1785 C CA . ASN A 1 227 ? -0.271 -7.384 -19.210 1.00 92.31 227 ASN A CA 1
ATOM 1786 C C . ASN A 1 227 ? 0.695 -6.199 -19.419 1.00 92.31 227 ASN A C 1
ATOM 1788 O O . ASN A 1 227 ? 1.903 -6.423 -19.489 1.00 92.31 227 ASN A O 1
ATOM 1792 N N . MET A 1 228 ? 0.223 -4.951 -19.472 1.00 95.19 228 MET A N 1
ATOM 1793 C CA . MET A 1 228 ? 1.027 -3.812 -19.934 1.00 95.19 228 MET A CA 1
ATOM 1794 C C . MET A 1 228 ? 2.339 -3.627 -19.182 1.00 95.19 228 MET A C 1
ATOM 1796 O O . MET A 1 228 ? 3.398 -3.565 -19.801 1.00 95.19 228 MET A O 1
ATOM 1800 N N . VAL A 1 229 ? 2.295 -3.609 -17.849 1.00 97.44 229 VAL A N 1
ATOM 1801 C CA . VAL A 1 229 ? 3.499 -3.399 -17.030 1.00 97.44 229 VAL A CA 1
ATOM 1802 C C . VAL A 1 229 ? 4.522 -4.526 -17.224 1.00 97.44 229 VAL A C 1
ATOM 1804 O O . VAL A 1 229 ? 5.721 -4.271 -17.253 1.00 97.44 229 VAL A O 1
ATOM 1807 N N . ARG A 1 230 ? 4.067 -5.768 -17.430 1.00 97.62 230 ARG A N 1
ATOM 1808 C CA . ARG A 1 230 ? 4.941 -6.934 -17.666 1.00 97.62 230 ARG A CA 1
ATOM 1809 C C . ARG A 1 230 ? 5.573 -6.909 -19.055 1.00 97.62 230 ARG A C 1
ATOM 1811 O O . ARG A 1 230 ? 6.704 -7.358 -19.215 1.00 97.62 230 ARG A O 1
ATOM 1818 N N . ILE A 1 231 ? 4.854 -6.392 -20.052 1.00 97.38 231 ILE A N 1
ATOM 1819 C CA . ILE A 1 231 ? 5.369 -6.215 -21.416 1.00 97.38 231 ILE A CA 1
ATOM 1820 C C . ILE A 1 231 ? 6.382 -5.064 -21.452 1.00 97.38 231 ILE A C 1
ATOM 1822 O O . ILE A 1 231 ? 7.441 -5.194 -22.066 1.00 97.38 231 ILE A O 1
ATOM 1826 N N . ILE A 1 232 ? 6.102 -3.970 -20.737 1.00 98.12 232 ILE A N 1
ATOM 1827 C CA . ILE A 1 232 ? 7.055 -2.875 -20.525 1.00 98.12 232 ILE A CA 1
ATOM 1828 C C . ILE A 1 232 ? 8.326 -3.413 -19.864 1.00 98.12 232 ILE A C 1
ATOM 1830 O O . ILE A 1 232 ? 9.412 -3.232 -20.407 1.00 98.12 232 ILE A O 1
ATOM 1834 N N . ALA A 1 233 ? 8.194 -4.142 -18.752 1.00 98.44 233 ALA A N 1
ATOM 1835 C CA . ALA A 1 233 ? 9.327 -4.737 -18.049 1.00 98.44 233 ALA A CA 1
ATOM 1836 C C . ALA A 1 233 ? 10.164 -5.645 -18.970 1.00 98.44 233 ALA A C 1
ATOM 1838 O O . ALA A 1 233 ? 11.390 -5.548 -18.981 1.00 98.44 233 ALA A O 1
ATOM 1839 N N . GLY A 1 234 ? 9.512 -6.474 -19.793 1.00 98.00 234 GLY A N 1
ATOM 1840 C CA . GLY A 1 234 ? 10.187 -7.304 -20.793 1.00 98.00 234 GLY A CA 1
ATOM 1841 C C . GLY A 1 234 ? 10.907 -6.497 -21.867 1.00 98.00 234 GLY A C 1
ATOM 1842 O O . GLY A 1 234 ? 12.041 -6.810 -22.209 1.00 98.00 234 GLY A O 1
ATOM 1843 N N . THR A 1 235 ? 10.292 -5.426 -22.365 1.00 98.19 235 THR A N 1
ATOM 1844 C CA . THR A 1 235 ? 10.906 -4.537 -23.364 1.00 98.19 235 THR A CA 1
ATOM 1845 C C . THR A 1 235 ? 12.144 -3.841 -22.803 1.00 98.19 235 THR A C 1
ATOM 1847 O O . THR A 1 235 ? 13.189 -3.825 -23.451 1.00 98.19 235 THR A O 1
ATOM 1850 N N . LEU A 1 236 ? 12.059 -3.315 -21.578 1.00 98.44 236 LEU A N 1
ATOM 1851 C CA . LEU A 1 236 ? 13.202 -2.691 -20.915 1.00 98.44 236 LEU A CA 1
ATOM 1852 C C . LEU A 1 236 ? 14.312 -3.709 -20.641 1.00 98.44 236 LEU A C 1
ATOM 1854 O O . LEU A 1 236 ? 15.478 -3.383 -20.828 1.00 98.44 236 LEU A O 1
ATOM 1858 N N . ALA A 1 237 ? 13.977 -4.949 -20.272 1.00 98.19 237 ALA A N 1
ATOM 1859 C CA . ALA A 1 237 ? 14.973 -6.006 -20.115 1.00 98.19 237 ALA A CA 1
ATOM 1860 C C . ALA A 1 237 ? 15.718 -6.302 -21.430 1.00 98.19 237 ALA A C 1
ATOM 1862 O O . ALA A 1 237 ? 16.926 -6.508 -21.403 1.00 98.19 237 ALA A O 1
ATOM 1863 N N . GLU A 1 238 ? 15.054 -6.272 -22.589 1.00 97.88 238 GLU A N 1
ATOM 1864 C CA . GLU A 1 238 ? 15.733 -6.435 -23.885 1.00 97.88 238 GLU A CA 1
ATOM 1865 C C . GLU A 1 238 ? 16.700 -5.274 -24.191 1.00 97.88 238 GLU A C 1
ATOM 1867 O O . GLU A 1 238 ? 17.805 -5.516 -24.685 1.00 97.88 238 GLU A O 1
ATOM 1872 N N . VAL A 1 239 ? 16.351 -4.035 -23.820 1.00 98.31 239 VAL A N 1
ATOM 1873 C CA . VAL A 1 239 ? 17.284 -2.891 -23.883 1.00 98.31 239 VAL A CA 1
ATOM 1874 C C . VAL A 1 239 ? 18.456 -3.076 -22.916 1.00 98.31 239 VAL A C 1
ATOM 1876 O O . VAL A 1 239 ? 19.606 -2.907 -23.310 1.00 98.31 239 VAL A O 1
ATOM 1879 N N . GLY A 1 240 ? 18.195 -3.489 -21.672 1.00 98.12 240 GLY A N 1
ATOM 1880 C CA . GLY A 1 240 ? 19.236 -3.764 -20.673 1.00 98.12 240 GLY A CA 1
ATOM 1881 C C . GLY A 1 240 ? 20.187 -4.896 -21.074 1.00 98.12 240 GLY A C 1
ATOM 1882 O O . GLY A 1 240 ? 21.307 -4.961 -20.580 1.00 98.12 240 GLY A O 1
ATOM 1883 N N . ARG A 1 241 ? 19.769 -5.767 -22.002 1.00 97.38 241 ARG A N 1
ATOM 1884 C CA . ARG A 1 241 ? 20.600 -6.803 -22.642 1.00 97.38 241 ARG A CA 1
ATOM 1885 C C . ARG A 1 241 ? 21.343 -6.308 -23.884 1.00 97.38 241 ARG A C 1
ATOM 1887 O O . ARG A 1 241 ? 21.939 -7.124 -24.584 1.00 97.38 241 ARG A O 1
ATOM 1894 N N . HIS A 1 242 ? 21.276 -5.012 -24.181 1.00 97.56 242 HIS A N 1
ATOM 1895 C CA . HIS A 1 242 ? 21.836 -4.380 -25.375 1.00 97.56 242 HIS A CA 1
ATOM 1896 C C . HIS A 1 242 ? 21.285 -4.942 -26.699 1.00 97.56 242 HIS A C 1
ATOM 1898 O O . HIS A 1 242 ? 21.959 -4.869 -27.725 1.00 97.56 242 HIS A O 1
ATOM 1904 N N . ARG A 1 243 ? 20.066 -5.510 -26.715 1.00 96.38 243 ARG A N 1
ATOM 1905 C CA . ARG A 1 243 ? 19.449 -5.982 -27.972 1.00 96.38 243 ARG A CA 1
ATOM 1906 C C . ARG A 1 243 ? 18.966 -4.835 -28.851 1.00 96.38 243 ARG A C 1
ATOM 1908 O O . ARG A 1 243 ? 19.016 -4.943 -30.072 1.00 96.38 243 ARG A O 1
ATOM 1915 N N . TYR A 1 244 ? 18.512 -3.757 -28.220 1.00 93.19 244 TYR A N 1
ATOM 1916 C CA . TYR A 1 244 ? 18.066 -2.532 -28.873 1.00 93.19 244 TYR A CA 1
ATOM 1917 C C . TYR A 1 244 ? 18.583 -1.322 -28.092 1.00 93.19 244 TYR A C 1
ATOM 1919 O O . TYR A 1 244 ? 18.732 -1.422 -26.870 1.00 93.19 244 TYR A O 1
ATOM 1927 N N . PRO A 1 245 ? 18.839 -0.184 -28.758 1.00 97.50 245 PRO A N 1
ATOM 1928 C CA . PRO A 1 245 ? 19.176 1.049 -28.061 1.00 97.50 245 PRO A CA 1
ATOM 1929 C C . PRO A 1 245 ? 17.931 1.647 -27.365 1.00 97.50 245 PRO A C 1
ATOM 1931 O O . PRO A 1 245 ? 16.803 1.329 -27.762 1.00 97.50 245 PRO A O 1
ATOM 1934 N N . PRO A 1 246 ? 18.090 2.501 -26.334 1.00 98.12 246 PRO A N 1
ATOM 1935 C CA . PRO A 1 246 ? 16.972 3.046 -25.555 1.00 98.12 246 PRO A CA 1
ATOM 1936 C C . PRO A 1 246 ? 15.864 3.715 -26.378 1.00 98.12 246 PRO A C 1
ATOM 1938 O O . PRO A 1 246 ? 14.679 3.499 -26.116 1.00 98.12 246 PRO A O 1
ATOM 1941 N N . GLU A 1 247 ? 16.231 4.477 -27.409 1.00 97.69 247 GLU A N 1
ATOM 1942 C CA . GLU A 1 247 ? 15.311 5.179 -28.305 1.00 97.69 247 GLU A CA 1
ATOM 1943 C C . GLU A 1 247 ? 14.384 4.240 -29.088 1.00 97.69 247 GLU A C 1
ATOM 1945 O O . GLU A 1 247 ? 13.321 4.663 -29.543 1.00 97.69 247 GLU A O 1
ATOM 1950 N N . HIS A 1 248 ? 14.724 2.951 -29.193 1.00 96.19 248 HIS A N 1
ATOM 1951 C CA . HIS A 1 248 ? 13.888 1.965 -29.869 1.00 96.19 248 HIS A CA 1
ATOM 1952 C C . HIS A 1 248 ? 12.526 1.780 -29.184 1.00 96.19 248 HIS A C 1
ATOM 1954 O O . HIS A 1 248 ? 11.544 1.456 -29.851 1.00 96.19 248 HIS A O 1
ATOM 1960 N N . VAL A 1 249 ? 12.420 2.051 -27.875 1.00 97.00 249 VAL A N 1
ATOM 1961 C CA . VAL A 1 249 ? 11.134 2.015 -27.154 1.00 97.00 249 VAL A CA 1
ATOM 1962 C C . VAL A 1 249 ? 10.120 2.983 -27.765 1.00 97.00 249 VAL A C 1
ATOM 1964 O O . VAL A 1 249 ? 8.944 2.634 -27.874 1.00 97.00 249 VAL A O 1
ATOM 1967 N N . ARG A 1 250 ? 10.568 4.155 -28.239 1.00 95.81 250 ARG A N 1
ATOM 1968 C CA . ARG A 1 250 ? 9.702 5.104 -28.951 1.00 95.81 250 ARG A CA 1
ATOM 1969 C C . ARG A 1 250 ? 9.142 4.477 -30.226 1.00 95.81 250 ARG A C 1
ATOM 1971 O O . ARG A 1 250 ? 7.931 4.484 -30.421 1.00 95.81 250 ARG A O 1
ATOM 1978 N N . SER A 1 251 ? 10.000 3.864 -31.041 1.00 95.69 251 SER A N 1
ATOM 1979 C CA . SER A 1 251 ? 9.575 3.187 -32.272 1.00 95.69 251 SER A CA 1
ATOM 1980 C C . SER A 1 251 ? 8.599 2.040 -32.001 1.00 95.69 251 SER A C 1
ATOM 1982 O O . SER A 1 251 ? 7.682 1.821 -32.788 1.00 95.69 251 SER A O 1
ATOM 1984 N N . ILE A 1 252 ? 8.749 1.321 -30.882 1.00 95.38 252 ILE A N 1
ATOM 1985 C CA . ILE A 1 252 ? 7.801 0.271 -30.484 1.00 95.38 252 ILE A CA 1
ATOM 1986 C C . ILE A 1 252 ? 6.427 0.870 -30.174 1.00 95.38 252 ILE A C 1
ATOM 1988 O O . ILE A 1 252 ? 5.426 0.327 -30.636 1.00 95.38 252 ILE A O 1
ATOM 1992 N N . ILE A 1 253 ? 6.352 1.970 -29.418 1.00 93.94 253 ILE A N 1
ATOM 1993 C CA . ILE A 1 253 ? 5.081 2.660 -29.137 1.00 93.94 253 ILE A CA 1
ATOM 1994 C C . ILE A 1 253 ? 4.430 3.121 -30.449 1.00 93.94 253 ILE A C 1
ATOM 1996 O O . ILE A 1 253 ? 3.263 2.824 -30.701 1.00 93.94 253 ILE A O 1
ATOM 2000 N N . GLU A 1 254 ? 5.199 3.787 -31.312 1.00 93.94 254 GLU A N 1
ATOM 2001 C CA . GLU A 1 254 ? 4.724 4.329 -32.592 1.00 93.94 254 GLU A CA 1
ATOM 2002 C C . GLU A 1 254 ? 4.233 3.241 -33.557 1.00 93.94 254 GLU A C 1
ATOM 2004 O O . GLU A 1 254 ? 3.282 3.470 -34.304 1.00 93.94 254 GLU A O 1
ATOM 2009 N N . ALA A 1 255 ? 4.829 2.045 -33.515 1.00 93.88 255 ALA A N 1
ATOM 2010 C CA . ALA A 1 255 ? 4.457 0.933 -34.386 1.00 93.88 255 ALA A CA 1
ATOM 2011 C C . ALA A 1 255 ? 3.039 0.395 -34.138 1.00 93.88 255 ALA A C 1
ATOM 2013 O O . ALA A 1 255 ? 2.471 -0.220 -35.038 1.00 93.88 255 ALA A O 1
ATOM 2014 N N . ARG A 1 256 ? 2.478 0.592 -32.932 1.00 89.62 256 ARG A N 1
ATOM 2015 C CA . ARG A 1 256 ? 1.168 0.048 -32.511 1.00 89.62 256 ARG A CA 1
ATOM 2016 C C . ARG A 1 256 ? 1.001 -1.445 -32.834 1.00 89.62 256 ARG A C 1
ATOM 2018 O O . ARG A 1 256 ? -0.072 -1.903 -33.215 1.00 89.62 256 ARG A O 1
ATOM 2025 N N . ASP A 1 257 ? 2.076 -2.207 -32.667 1.00 90.06 257 ASP A N 1
ATOM 2026 C CA . ASP A 1 257 ? 2.177 -3.623 -32.999 1.00 90.06 257 ASP A CA 1
ATOM 2027 C C . ASP A 1 257 ? 2.827 -4.372 -31.832 1.00 90.06 257 ASP A C 1
ATOM 2029 O O . ASP A 1 257 ? 4.011 -4.203 -31.520 1.00 90.06 257 ASP A O 1
ATOM 2033 N N . ARG A 1 258 ? 2.037 -5.235 -31.180 1.00 91.75 258 ARG A N 1
ATOM 2034 C CA . ARG A 1 258 ? 2.472 -6.021 -30.019 1.00 91.75 258 ARG A CA 1
ATOM 2035 C C . ARG A 1 258 ? 3.682 -6.900 -30.324 1.00 91.75 258 ARG A C 1
ATOM 2037 O O . ARG A 1 258 ? 4.459 -7.170 -29.411 1.00 91.75 258 ARG A O 1
ATOM 2044 N N . THR A 1 259 ? 3.882 -7.328 -31.569 1.00 91.19 259 THR A N 1
ATOM 2045 C CA . THR A 1 259 ? 5.023 -8.177 -31.947 1.00 91.19 259 THR A CA 1
ATOM 2046 C C . THR A 1 259 ? 6.365 -7.445 -31.878 1.00 91.19 259 THR A C 1
ATOM 2048 O O . THR A 1 259 ? 7.408 -8.093 -31.833 1.00 91.19 259 THR A O 1
ATOM 2051 N N . LYS A 1 260 ? 6.350 -6.104 -31.834 1.00 93.00 260 LYS A N 1
ATOM 2052 C CA . LYS A 1 260 ? 7.552 -5.266 -31.714 1.00 93.00 260 LYS A CA 1
ATOM 2053 C C . LYS A 1 260 ? 8.033 -5.102 -30.276 1.00 93.00 260 LYS A C 1
ATOM 2055 O O . LYS A 1 260 ? 9.192 -4.772 -30.060 1.00 93.00 260 LYS A O 1
ATOM 2060 N N . ALA A 1 261 ? 7.157 -5.317 -29.298 1.00 94.38 261 ALA A N 1
ATOM 2061 C CA . ALA A 1 261 ? 7.504 -5.212 -27.888 1.00 94.38 261 ALA A CA 1
ATOM 2062 C C . ALA A 1 261 ? 8.164 -6.487 -27.352 1.00 94.38 261 ALA A C 1
ATOM 2064 O O . ALA A 1 261 ? 8.007 -7.580 -27.899 1.00 94.38 261 ALA A O 1
ATOM 2065 N N . GLY A 1 262 ? 8.843 -6.353 -26.213 1.00 93.19 262 GLY A N 1
ATOM 2066 C CA . GLY A 1 262 ? 9.451 -7.473 -25.507 1.00 93.19 262 GLY A CA 1
ATOM 2067 C C . GLY A 1 262 ? 8.448 -8.556 -25.097 1.00 93.19 262 GLY A C 1
ATOM 2068 O O . GLY A 1 262 ? 7.217 -8.416 -25.165 1.00 93.19 262 GLY A O 1
ATOM 2069 N N . VAL A 1 263 ? 8.985 -9.687 -24.650 1.00 94.38 263 VAL A N 1
ATOM 2070 C CA . VAL A 1 263 ? 8.168 -10.790 -24.136 1.00 94.38 263 VAL A CA 1
ATOM 2071 C C . VAL A 1 263 ? 7.384 -10.352 -22.898 1.00 94.38 263 VAL A C 1
ATOM 2073 O O . VAL A 1 263 ? 7.825 -9.503 -22.128 1.00 94.38 263 VAL A O 1
ATOM 2076 N N . THR A 1 264 ? 6.207 -10.934 -22.686 1.00 96.25 264 THR A N 1
ATOM 2077 C CA . THR A 1 264 ? 5.486 -10.735 -21.425 1.00 96.25 264 THR A CA 1
ATOM 2078 C C . THR A 1 264 ? 6.225 -11.500 -20.328 1.00 96.25 264 THR A C 1
ATOM 2080 O O . THR A 1 264 ? 6.245 -12.729 -20.354 1.00 96.25 264 THR A O 1
ATOM 2083 N N . LEU A 1 265 ? 6.835 -10.790 -19.379 1.00 96.56 265 LEU A N 1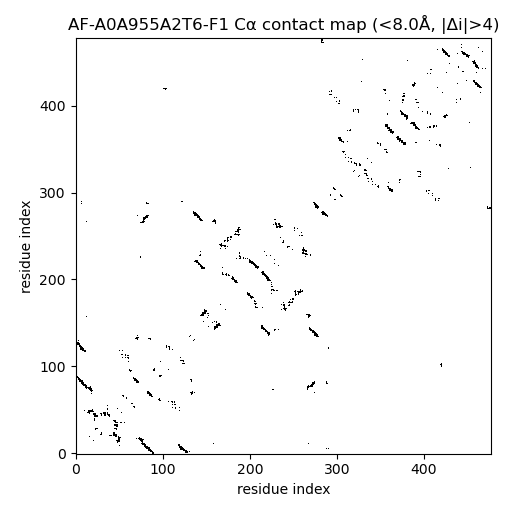
ATOM 2084 C CA . LEU A 1 265 ? 7.572 -11.423 -18.283 1.00 96.56 265 LEU A CA 1
ATOM 2085 C C . LEU A 1 265 ? 6.660 -12.151 -17.293 1.00 96.56 265 LEU A C 1
ATOM 2087 O O . LEU A 1 265 ? 5.455 -11.902 -17.244 1.00 96.56 265 LEU A O 1
ATOM 2091 N N . ASP A 1 266 ? 7.237 -13.055 -16.503 1.00 94.94 266 ASP A N 1
ATOM 2092 C CA . ASP A 1 266 ? 6.551 -13.739 -15.402 1.00 94.94 266 ASP A CA 1
ATOM 2093 C C . ASP A 1 266 ? 5.913 -12.725 -14.420 1.00 94.94 266 ASP A C 1
ATOM 2095 O O . ASP A 1 266 ? 6.456 -11.633 -14.233 1.00 94.94 266 ASP A O 1
ATOM 2099 N N . PRO A 1 267 ? 4.732 -13.010 -13.841 1.00 96.31 267 PRO A N 1
ATOM 2100 C CA . PRO A 1 267 ? 4.057 -12.077 -12.942 1.00 96.31 267 PRO A CA 1
ATOM 2101 C C . PRO A 1 267 ? 4.698 -11.956 -11.551 1.00 96.31 267 PRO A C 1
ATOM 2103 O O . PRO A 1 267 ? 4.392 -10.980 -10.871 1.00 96.31 267 PRO A O 1
ATOM 2106 N N . SER A 1 268 ? 5.566 -12.886 -11.126 1.00 93.69 268 SER A N 1
ATOM 2107 C CA . SER A 1 268 ? 6.119 -12.937 -9.759 1.00 93.69 268 SER A CA 1
ATOM 2108 C C . SER A 1 268 ? 6.861 -11.668 -9.339 1.00 93.69 268 SER A C 1
ATOM 2110 O O . SER A 1 268 ? 6.922 -11.339 -8.159 1.00 93.69 268 SER A O 1
ATOM 2112 N N . GLY A 1 269 ? 7.447 -10.943 -10.294 1.00 96.06 269 GLY A N 1
ATOM 2113 C CA . GLY A 1 269 ? 8.136 -9.685 -10.031 1.00 96.06 269 GLY A CA 1
ATOM 2114 C C . GLY A 1 269 ? 7.195 -8.495 -9.858 1.00 96.06 269 GLY A C 1
ATOM 2115 O O . GLY A 1 269 ? 7.634 -7.467 -9.348 1.00 96.06 269 GLY A O 1
ATOM 2116 N N . LEU A 1 270 ? 5.930 -8.595 -10.285 1.00 98.56 270 LEU A N 1
ATOM 2117 C CA . LEU A 1 270 ? 4.993 -7.475 -10.356 1.00 98.56 270 LEU A CA 1
ATOM 2118 C C . LEU A 1 270 ? 4.182 -7.322 -9.065 1.00 98.56 270 LEU A C 1
ATOM 2120 O O . LEU A 1 270 ? 3.477 -8.235 -8.638 1.00 98.56 270 LEU A O 1
ATOM 2124 N N . THR A 1 271 ? 4.191 -6.115 -8.505 1.00 98.12 271 THR A N 1
ATOM 2125 C CA . THR A 1 271 ? 3.378 -5.735 -7.346 1.00 98.12 271 THR A CA 1
ATOM 2126 C C . THR A 1 271 ? 2.616 -4.442 -7.626 1.00 98.12 271 THR A C 1
ATOM 2128 O O . THR A 1 271 ? 3.214 -3.453 -8.039 1.00 98.12 271 THR A O 1
ATOM 2131 N N . LEU A 1 272 ? 1.302 -4.427 -7.383 1.00 98.25 272 LEU A N 1
ATOM 2132 C CA . LEU A 1 272 ? 0.531 -3.184 -7.248 1.00 98.25 272 LEU A CA 1
ATOM 2133 C C . LEU A 1 272 ? 0.904 -2.525 -5.914 1.00 98.25 272 LEU A C 1
ATOM 2135 O O . LEU A 1 272 ? 0.555 -3.054 -4.858 1.00 98.25 272 LEU A O 1
ATOM 2139 N N . GLU A 1 273 ? 1.607 -1.399 -5.953 1.00 92.56 273 GLU A N 1
ATOM 2140 C CA . GLU A 1 273 ? 2.089 -0.716 -4.748 1.00 92.56 273 GLU A CA 1
ATOM 2141 C C . GLU A 1 273 ? 0.959 0.088 -4.105 1.00 92.56 273 GLU A C 1
ATOM 2143 O O . GLU A 1 273 ? 0.657 -0.115 -2.930 1.00 92.56 273 GLU A O 1
ATOM 2148 N N . TRP A 1 274 ? 0.282 0.936 -4.886 1.00 91.50 274 TRP A N 1
ATOM 2149 C CA . TRP A 1 274 ? -0.808 1.769 -4.383 1.00 91.50 274 TRP A CA 1
ATOM 2150 C C . TRP A 1 274 ? -1.766 2.271 -5.469 1.00 91.50 274 TRP A C 1
ATOM 2152 O O . TRP A 1 274 ? -1.479 2.229 -6.669 1.00 91.50 274 TRP A O 1
ATOM 2162 N N . ILE A 1 275 ? -2.928 2.749 -5.022 1.00 92.81 275 ILE A N 1
ATOM 2163 C CA . ILE A 1 275 ? -3.978 3.392 -5.812 1.00 92.81 275 ILE A CA 1
ATOM 2164 C C . ILE A 1 275 ? -4.357 4.711 -5.146 1.00 92.81 275 ILE A C 1
ATOM 2166 O O . ILE A 1 275 ? -4.583 4.757 -3.937 1.00 92.81 275 ILE A O 1
ATOM 2170 N N . GLU A 1 276 ? -4.482 5.747 -5.962 1.00 85.31 276 GLU A N 1
ATOM 2171 C CA . GLU A 1 276 ? -4.881 7.095 -5.589 1.00 85.31 276 GLU A CA 1
ATOM 2172 C C . GLU A 1 276 ? -6.269 7.432 -6.141 1.00 85.31 276 GLU A C 1
ATOM 2174 O O . GLU A 1 276 ? -6.632 7.021 -7.246 1.00 85.31 276 GLU A O 1
ATOM 2179 N N . TYR A 1 277 ? -7.027 8.201 -5.370 1.00 80.12 277 TYR A N 1
ATOM 2180 C CA . TYR A 1 277 ? -8.328 8.751 -5.708 1.00 80.12 277 TYR A CA 1
ATOM 2181 C C . TYR A 1 277 ? -8.299 10.237 -5.400 1.00 80.12 277 TYR A C 1
ATOM 2183 O O . TYR A 1 277 ? -8.111 10.628 -4.248 1.00 80.12 277 TYR A O 1
ATOM 2191 N N . THR A 1 278 ? -8.536 11.058 -6.411 1.00 64.94 278 THR A N 1
ATOM 2192 C CA . THR A 1 278 ? -8.606 12.516 -6.287 1.00 64.94 278 THR A CA 1
ATOM 2193 C C . THR A 1 278 ? -10.013 12.951 -6.673 1.00 64.94 278 THR A C 1
ATOM 2195 O O . THR A 1 278 ? -10.527 12.543 -7.713 1.00 64.94 278 THR A O 1
ATOM 2198 N N . HIS A 1 279 ? -10.658 13.766 -5.844 1.00 56.53 279 HIS A N 1
ATOM 2199 C CA . HIS A 1 279 ? -11.955 14.351 -6.163 1.00 56.53 279 HIS A CA 1
ATOM 2200 C C . HIS A 1 279 ? -11.749 15.759 -6.745 1.00 56.53 279 HIS A C 1
ATOM 2202 O O . HIS A 1 279 ? -11.026 16.542 -6.126 1.00 56.53 279 HIS A O 1
ATOM 2208 N N . PRO A 1 280 ? -12.407 16.132 -7.862 1.00 39.69 280 PRO A N 1
ATOM 2209 C CA .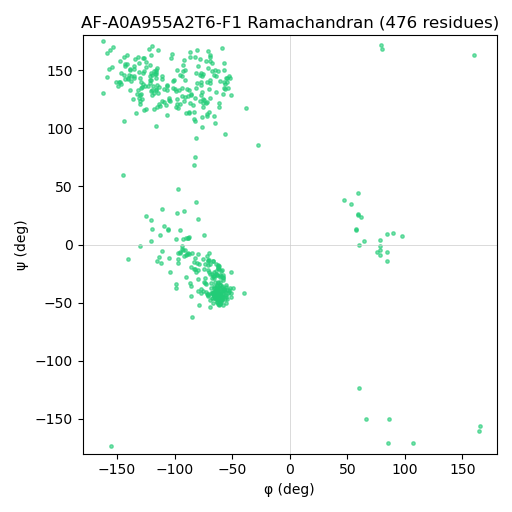 PRO A 1 280 ? -12.187 17.420 -8.531 1.00 39.69 280 PRO A CA 1
ATOM 2210 C C . PRO A 1 280 ? -12.296 18.643 -7.609 1.00 39.69 280 PRO A C 1
ATOM 2212 O O . PRO A 1 280 ? -11.518 19.579 -7.730 1.00 39.69 280 PRO A O 1
ATOM 2215 N N . GLU A 1 281 ? -13.227 18.612 -6.653 1.00 35.62 281 GLU A N 1
ATOM 2216 C CA . GLU A 1 281 ? -13.455 19.714 -5.702 1.00 35.62 281 GLU A CA 1
ATOM 2217 C C . GLU A 1 281 ? -12.770 19.540 -4.335 1.00 35.62 281 GLU A C 1
ATOM 2219 O O . GLU A 1 281 ? -12.760 20.475 -3.540 1.00 35.62 281 GLU A O 1
ATOM 2224 N N . ARG A 1 282 ? -12.253 18.345 -4.010 1.00 37.06 282 ARG A N 1
ATOM 2225 C CA . ARG A 1 282 ? -11.746 18.025 -2.656 1.00 37.06 282 ARG A CA 1
ATOM 2226 C C . ARG A 1 282 ? -10.269 17.614 -2.632 1.00 37.06 282 ARG A C 1
ATOM 2228 O O . ARG A 1 282 ? -9.776 17.256 -1.573 1.00 37.06 282 ARG A O 1
ATOM 2235 N N . GLY A 1 283 ? -9.574 17.637 -3.770 1.00 46.28 283 GLY A N 1
ATOM 2236 C CA . GLY A 1 283 ? -8.179 17.200 -3.855 1.00 46.28 283 GLY A CA 1
ATOM 2237 C C . GLY A 1 283 ? -8.023 15.701 -3.591 1.00 46.28 283 GLY A C 1
ATOM 2238 O O . GLY A 1 283 ? -8.918 14.914 -3.922 1.00 46.28 283 GLY A O 1
ATOM 2239 N N . LEU A 1 284 ? -6.876 15.279 -3.046 1.00 46.59 284 LEU A N 1
ATOM 2240 C CA . LEU A 1 284 ? -6.652 13.867 -2.728 1.00 46.59 284 LEU A CA 1
ATOM 2241 C C . LEU A 1 284 ? -7.675 13.391 -1.700 1.00 46.59 284 LEU A C 1
ATOM 2243 O O . LEU A 1 284 ? -7.776 13.899 -0.587 1.00 46.59 284 LEU A O 1
ATOM 2247 N N . PHE A 1 285 ? -8.421 12.376 -2.099 1.00 54.34 285 PHE A N 1
ATOM 2248 C CA . PHE A 1 285 ? -9.494 11.790 -1.323 1.00 54.34 285 PHE A CA 1
ATOM 2249 C C . PHE A 1 285 ? -9.030 10.513 -0.608 1.00 54.34 285 PHE A C 1
ATOM 2251 O O . PHE A 1 285 ? -9.431 10.250 0.527 1.00 54.34 285 PHE A O 1
ATOM 2258 N N . LEU A 1 286 ? -8.188 9.702 -1.258 1.00 61.22 286 LEU A N 1
ATOM 2259 C CA . LEU A 1 286 ? -7.708 8.430 -0.716 1.00 61.22 286 LEU A CA 1
ATOM 2260 C C . LEU A 1 286 ? -6.460 7.971 -1.476 1.00 61.22 286 LEU A C 1
ATOM 2262 O O . LEU A 1 286 ? -6.504 7.877 -2.698 1.00 61.22 286 LEU A O 1
ATOM 2266 N N . ARG A 1 287 ? -5.386 7.602 -0.776 1.00 63.06 287 ARG A N 1
ATOM 2267 C CA . ARG A 1 287 ? -4.284 6.821 -1.349 1.00 63.06 287 ARG A CA 1
ATOM 2268 C C . ARG A 1 287 ? -4.047 5.580 -0.498 1.00 63.06 287 ARG A C 1
ATOM 2270 O O . ARG A 1 287 ? -4.160 5.625 0.725 1.00 63.06 287 ARG A O 1
ATOM 2277 N N . SER A 1 288 ? -3.845 4.433 -1.134 1.00 67.00 288 SER A N 1
ATOM 2278 C CA . SER A 1 288 ? -3.905 3.146 -0.431 1.00 67.00 288 SER A CA 1
ATOM 2279 C C . SER A 1 288 ? -2.657 2.778 0.365 1.00 67.00 288 SER A C 1
ATOM 2281 O O . SER A 1 288 ? -2.747 1.938 1.247 1.00 67.00 288 SER A O 1
ATOM 2283 N N . ASP A 1 289 ? -1.507 3.358 0.042 1.00 58.59 289 ASP A N 1
ATOM 2284 C CA . ASP A 1 289 ? -0.292 3.324 0.869 1.00 58.59 289 ASP A CA 1
ATOM 2285 C C . ASP A 1 289 ? -0.341 4.370 1.994 1.00 58.59 289 ASP A C 1
ATOM 2287 O O . ASP A 1 289 ? 0.262 4.172 3.045 1.00 58.59 289 ASP A O 1
ATOM 2291 N N . GLU A 1 290 ? -1.132 5.433 1.825 1.00 50.84 290 GLU A N 1
ATOM 2292 C CA . GLU A 1 290 ? -1.496 6.390 2.878 1.00 50.84 290 GLU A CA 1
ATOM 2293 C C . GLU A 1 290 ? -2.615 5.881 3.797 1.00 50.84 290 GLU A C 1
ATOM 2295 O O . GLU A 1 290 ? -3.293 6.670 4.467 1.00 50.84 290 GLU A O 1
ATOM 2300 N N . THR A 1 291 ? -2.835 4.565 3.883 1.00 48.53 291 THR A N 1
ATOM 2301 C CA . THR A 1 291 ? -3.488 4.010 5.071 1.00 48.53 291 THR A CA 1
ATOM 2302 C C . THR A 1 291 ? -2.648 4.434 6.267 1.00 48.53 291 THR A C 1
ATOM 2304 O O . THR A 1 291 ? -1.618 3.819 6.535 1.00 48.53 291 THR A O 1
ATOM 2307 N N . CYS A 1 292 ? -3.051 5.551 6.887 1.00 41.31 292 CYS A N 1
ATOM 2308 C CA . CYS A 1 292 ? -2.300 6.326 7.868 1.00 41.31 292 CYS A CA 1
ATOM 2309 C C . CYS A 1 292 ? -1.537 5.371 8.755 1.00 41.31 292 CYS A C 1
ATOM 2311 O O . CYS A 1 292 ? -2.202 4.547 9.362 1.00 41.31 292 CYS A O 1
ATOM 2313 N N . ASN A 1 293 ? -0.205 5.441 8.747 1.00 44.47 293 ASN A N 1
ATOM 2314 C CA . ASN A 1 293 ? 0.725 4.517 9.393 1.00 44.47 293 ASN A CA 1
ATOM 2315 C C . ASN A 1 293 ? 0.104 3.836 10.635 1.00 44.47 293 ASN A C 1
ATOM 2317 O O . ASN A 1 293 ? 0.167 4.365 11.739 1.00 44.47 293 ASN A O 1
ATOM 2321 N N . THR A 1 294 ? -0.623 2.728 10.430 1.00 47.97 294 THR A N 1
ATOM 2322 C CA . THR A 1 294 ? -1.507 2.125 11.455 1.00 47.97 294 THR A CA 1
ATOM 2323 C C . THR A 1 294 ? -0.757 1.073 12.261 1.00 47.97 294 THR A C 1
ATOM 2325 O O . THR A 1 294 ? -1.237 0.594 13.288 1.00 47.97 294 THR A O 1
ATOM 2328 N N . SER A 1 295 ? 0.446 0.732 11.803 1.00 55.41 295 SER A N 1
ATOM 2329 C CA . SER A 1 295 ? 1.413 -0.120 12.470 1.00 55.41 295 SER A CA 1
ATOM 2330 C C . SER A 1 295 ? 2.499 0.734 13.112 1.00 55.41 295 SER A C 1
ATOM 2332 O O . SER A 1 295 ? 3.045 1.632 12.481 1.00 55.41 295 SER A O 1
ATOM 2334 N N . LEU A 1 296 ? 2.843 0.421 14.358 1.00 68.19 296 LEU A N 1
ATOM 2335 C CA . LEU A 1 296 ? 4.054 0.943 14.984 1.00 68.19 296 LEU A CA 1
ATOM 2336 C C . LEU A 1 296 ? 5.282 0.190 14.428 1.00 68.19 296 LEU A C 1
ATOM 2338 O O . LEU A 1 296 ? 5.179 -1.020 14.210 1.00 68.19 296 LEU A O 1
ATOM 2342 N N . PRO A 1 297 ? 6.440 0.853 14.262 1.00 86.00 297 PRO A N 1
ATOM 2343 C CA . PRO A 1 297 ? 6.675 2.270 14.538 1.00 86.00 297 PRO A CA 1
ATOM 2344 C C . PRO A 1 297 ? 6.124 3.207 13.444 1.00 86.00 297 PRO A C 1
ATOM 2346 O O . PRO A 1 297 ? 6.151 2.885 12.259 1.00 86.00 297 PRO A O 1
ATOM 2349 N N . ILE A 1 298 ? 5.652 4.391 13.845 1.00 83.38 298 ILE A N 1
ATOM 2350 C CA . ILE A 1 298 ? 5.247 5.454 12.920 1.00 83.38 298 ILE A CA 1
ATOM 2351 C C . ILE A 1 298 ? 6.492 6.226 12.495 1.00 83.38 298 ILE A C 1
ATOM 2353 O O . ILE A 1 298 ? 7.059 7.000 13.268 1.00 83.38 298 ILE A O 1
ATOM 2357 N N . GLU A 1 299 ? 6.895 6.022 11.250 1.00 85.19 299 GLU A N 1
ATOM 2358 C CA . GLU A 1 299 ? 8.017 6.708 10.620 1.00 85.19 299 GLU A CA 1
ATOM 2359 C C . GLU A 1 299 ? 7.601 8.090 10.097 1.00 85.19 299 GLU A C 1
ATOM 2361 O O . GLU A 1 299 ? 6.661 8.210 9.311 1.00 85.19 299 GLU A O 1
ATOM 2366 N N . MET A 1 300 ? 8.327 9.132 10.506 1.00 85.50 300 MET A N 1
ATOM 2367 C CA . MET A 1 300 ? 8.213 10.508 10.002 1.00 85.50 300 MET A CA 1
ATOM 2368 C C . MET A 1 300 ? 9.570 10.967 9.437 1.00 85.50 300 MET A C 1
ATOM 2370 O O . MET A 1 300 ? 10.578 10.288 9.660 1.00 85.50 300 MET A O 1
ATOM 2374 N N . PRO A 1 301 ? 9.652 12.097 8.706 1.00 83.69 301 PRO A N 1
ATOM 2375 C CA . PRO A 1 301 ? 10.912 12.550 8.115 1.00 83.69 301 PRO A CA 1
ATOM 2376 C C . PRO A 1 301 ? 12.062 12.675 9.118 1.00 83.69 301 PRO A C 1
ATOM 2378 O O . PRO A 1 301 ? 13.178 12.268 8.809 1.00 83.69 301 PRO A O 1
ATOM 2381 N N . ARG A 1 302 ? 11.796 13.200 10.324 1.00 90.75 302 ARG A N 1
ATOM 2382 C CA . ARG A 1 302 ? 12.841 13.458 11.333 1.00 90.75 302 ARG A CA 1
ATOM 2383 C C . ARG A 1 302 ? 12.701 12.609 12.590 1.00 90.75 302 ARG A C 1
ATOM 2385 O O . ARG A 1 302 ? 13.625 12.560 13.401 1.00 90.75 302 ARG A O 1
ATOM 2392 N N . LEU A 1 303 ? 11.551 11.971 12.766 1.00 94.06 303 LEU A N 1
ATOM 2393 C CA . LEU A 1 303 ? 11.169 11.304 14.002 1.00 94.06 303 LEU A CA 1
ATOM 2394 C C . LEU A 1 303 ? 10.648 9.890 13.740 1.00 94.06 303 LEU A C 1
ATOM 2396 O O . LEU A 1 303 ? 10.171 9.579 12.648 1.00 94.06 303 LEU A O 1
ATOM 2400 N N . THR A 1 304 ? 10.646 9.079 14.788 1.00 93.19 304 THR A N 1
ATOM 2401 C CA . THR A 1 304 ? 9.950 7.794 14.843 1.00 93.19 304 THR A CA 1
ATOM 2402 C C . THR A 1 304 ? 9.113 7.748 16.125 1.00 93.19 304 THR A C 1
ATOM 2404 O O . THR A 1 304 ? 9.632 8.026 17.207 1.00 93.19 304 THR A O 1
ATOM 2407 N N . LEU A 1 305 ? 7.813 7.429 16.033 1.00 94.44 305 LEU A N 1
ATOM 2408 C CA . LEU A 1 305 ? 7.003 7.075 17.209 1.00 94.44 305 LEU A CA 1
ATOM 2409 C C . LEU A 1 305 ? 6.947 5.560 17.330 1.00 94.44 305 LEU A C 1
ATOM 2411 O O . LEU A 1 305 ? 6.384 4.892 16.465 1.00 94.44 305 LEU A O 1
ATOM 2415 N N . ARG A 1 306 ? 7.466 5.004 18.419 1.00 94.06 306 ARG A N 1
ATOM 2416 C CA . ARG A 1 306 ? 7.409 3.558 18.662 1.00 94.06 306 ARG A CA 1
ATOM 2417 C C . ARG A 1 306 ? 6.687 3.207 19.953 1.00 94.06 306 ARG A C 1
ATOM 2419 O O . ARG A 1 306 ? 6.492 4.044 20.839 1.00 94.06 306 ARG A O 1
ATOM 2426 N N . ALA A 1 307 ? 6.298 1.937 20.054 1.00 91.00 307 ALA A N 1
ATOM 2427 C CA . ALA A 1 307 ? 5.763 1.389 21.290 1.00 91.00 307 ALA A CA 1
ATOM 2428 C C . ALA A 1 307 ? 6.750 1.644 22.451 1.00 91.00 307 ALA A C 1
ATOM 2430 O O . ALA A 1 307 ? 7.960 1.448 22.271 1.00 91.00 307 ALA A O 1
ATOM 2431 N N . PRO A 1 308 ? 6.260 2.097 23.619 1.00 91.31 308 PRO A N 1
ATOM 2432 C CA . PRO A 1 308 ? 7.105 2.250 24.790 1.00 91.31 308 PRO A CA 1
ATOM 2433 C C . PRO A 1 308 ? 7.592 0.885 25.279 1.00 91.31 308 PRO A C 1
ATOM 2435 O O . PRO A 1 308 ? 6.861 -0.106 25.209 1.00 91.31 308 PRO A O 1
ATOM 2438 N N . VAL A 1 309 ? 8.809 0.851 25.809 1.00 92.12 309 VAL A N 1
ATOM 2439 C CA . VAL A 1 309 ? 9.387 -0.306 26.504 1.00 92.12 309 VAL A CA 1
ATOM 2440 C C . VAL A 1 309 ? 9.880 0.113 27.884 1.00 92.12 309 VAL A C 1
ATOM 2442 O O . VAL A 1 309 ? 10.079 1.295 28.147 1.00 92.12 309 VAL A O 1
ATOM 2445 N N . GLU A 1 310 ? 10.062 -0.846 28.789 1.00 89.94 310 GLU A N 1
ATOM 2446 C CA . GLU A 1 310 ? 10.410 -0.564 30.188 1.00 89.94 310 GLU A CA 1
ATOM 2447 C C . GLU A 1 310 ? 11.714 0.240 30.327 1.00 89.94 310 GLU A C 1
ATOM 2449 O O . GLU A 1 310 ? 11.775 1.189 31.108 1.00 89.94 310 GLU A O 1
ATOM 2454 N N . SER A 1 311 ? 12.715 -0.065 29.493 1.00 92.69 311 SER A N 1
ATOM 2455 C CA . SER A 1 311 ? 14.009 0.627 29.470 1.00 92.69 311 SER A CA 1
ATOM 2456 C C . SER A 1 311 ? 13.936 2.089 29.013 1.00 92.69 311 SER A C 1
ATOM 2458 O O . SER A 1 311 ? 14.883 2.841 29.232 1.00 92.69 311 SER A O 1
ATOM 2460 N N . ASP A 1 312 ? 12.826 2.536 28.411 1.00 94.19 312 ASP A N 1
ATOM 2461 C CA . ASP A 1 312 ? 12.663 3.942 28.011 1.00 94.19 312 ASP A CA 1
ATOM 2462 C C . ASP A 1 312 ? 12.646 4.881 29.223 1.00 94.19 312 ASP A C 1
ATOM 2464 O O . ASP A 1 312 ? 12.986 6.061 29.100 1.00 94.19 312 ASP A O 1
ATOM 2468 N N . ALA A 1 313 ? 12.257 4.371 30.396 1.00 93.56 313 ALA A N 1
ATOM 2469 C CA . ALA A 1 313 ? 12.162 5.164 31.612 1.00 93.56 313 ALA A CA 1
ATOM 2470 C C . ALA A 1 313 ? 13.503 5.810 31.985 1.00 93.56 313 ALA A C 1
ATOM 2472 O O . ALA A 1 313 ? 13.519 6.979 32.365 1.00 93.56 313 ALA A O 1
ATOM 2473 N N . ASP A 1 314 ? 14.617 5.093 31.819 1.00 93.38 314 ASP A N 1
ATOM 2474 C CA . ASP A 1 314 ? 15.948 5.604 32.161 1.00 93.38 314 ASP A CA 1
ATOM 2475 C C . ASP A 1 314 ? 16.371 6.742 31.213 1.00 93.38 314 ASP A C 1
ATOM 2477 O O . ASP A 1 314 ? 16.922 7.750 31.651 1.00 93.38 314 ASP A O 1
ATOM 2481 N N . ALA A 1 315 ? 16.031 6.643 29.923 1.00 92.44 315 ALA A N 1
ATOM 2482 C CA . ALA A 1 315 ? 16.320 7.682 28.930 1.00 92.44 315 ALA A CA 1
ATOM 2483 C C . ALA A 1 315 ? 15.420 8.926 29.065 1.00 92.44 315 ALA A C 1
ATOM 2485 O O . ALA A 1 315 ? 15.829 10.038 28.707 1.00 92.44 315 ALA A O 1
ATOM 2486 N N . LEU A 1 316 ? 14.195 8.746 29.569 1.00 94.00 316 LEU A N 1
ATOM 2487 C CA . LEU A 1 316 ? 13.237 9.822 29.830 1.00 94.00 316 LEU A CA 1
ATOM 2488 C C . LEU A 1 316 ? 13.432 10.467 31.208 1.00 94.00 316 LEU A C 1
ATOM 2490 O O . LEU A 1 316 ? 12.984 11.592 31.408 1.00 94.00 316 LEU A O 1
ATOM 2494 N N . ALA A 1 317 ? 14.102 9.809 32.156 1.00 94.31 317 ALA A N 1
ATOM 2495 C CA . ALA A 1 317 ? 14.271 10.322 33.516 1.00 94.31 317 ALA A CA 1
ATOM 2496 C C . ALA A 1 317 ? 14.895 11.725 33.581 1.00 94.31 317 ALA A C 1
ATOM 2498 O O . ALA A 1 317 ? 14.326 12.573 34.270 1.00 94.31 317 ALA A O 1
ATOM 2499 N N . PRO A 1 318 ? 15.975 12.033 32.828 1.00 93.88 318 PRO A N 1
ATOM 2500 C CA . PRO A 1 318 ? 16.560 13.372 32.842 1.00 93.88 318 PRO A CA 1
ATOM 2501 C C . PRO A 1 318 ? 15.574 14.454 32.388 1.00 93.88 318 PRO A C 1
ATOM 2503 O O . PRO A 1 318 ? 15.566 15.546 32.941 1.00 93.88 318 PRO A O 1
ATOM 2506 N N . MET A 1 319 ? 14.693 14.140 31.429 1.00 94.62 319 MET A N 1
ATOM 2507 C CA . MET A 1 319 ? 13.646 15.059 30.966 1.00 94.62 319 MET A CA 1
ATOM 2508 C C . MET A 1 319 ? 12.661 15.401 32.089 1.00 94.62 319 MET A C 1
ATOM 2510 O O . MET A 1 319 ? 12.215 16.536 32.196 1.00 94.62 319 MET A O 1
ATOM 2514 N N . TRP A 1 320 ? 12.313 14.424 32.924 1.00 93.94 320 TRP A N 1
ATOM 2515 C CA . TRP A 1 320 ? 11.378 14.610 34.034 1.00 93.94 320 TRP A CA 1
ATOM 2516 C C . TRP A 1 320 ? 12.018 15.209 35.292 1.00 93.94 320 TRP A C 1
ATOM 2518 O O . TRP A 1 320 ? 11.293 15.621 36.199 1.00 93.94 320 TRP A O 1
ATOM 2528 N N . GLN A 1 321 ? 13.349 15.270 35.343 1.00 94.19 321 GLN A N 1
ATOM 2529 C CA . GLN A 1 321 ? 14.114 15.972 36.375 1.00 94.19 321 GLN A CA 1
ATOM 2530 C C . GLN A 1 321 ? 14.431 17.427 36.005 1.00 94.19 321 GLN A C 1
ATOM 2532 O O . GLN A 1 321 ? 14.974 18.154 36.832 1.00 94.19 321 GLN A O 1
ATOM 2537 N N . ASP A 1 322 ? 14.083 17.861 34.793 1.00 94.88 322 ASP A N 1
ATOM 2538 C CA . ASP A 1 322 ? 14.279 19.228 34.320 1.00 94.88 322 ASP A CA 1
ATOM 2539 C C . ASP A 1 322 ? 13.075 20.119 34.702 1.00 94.88 322 ASP A C 1
ATOM 2541 O O . ASP A 1 322 ? 11.978 19.935 34.155 1.00 94.88 322 ASP A O 1
ATOM 2545 N N . PRO A 1 323 ? 13.250 21.120 35.592 1.00 94.69 323 PRO A N 1
ATOM 2546 C CA . PRO A 1 323 ? 12.172 22.024 35.992 1.00 94.69 323 PRO A CA 1
ATOM 2547 C C . PRO A 1 323 ? 11.585 22.825 34.827 1.00 94.69 323 PRO A C 1
ATOM 2549 O O . PRO A 1 323 ? 10.421 23.225 34.882 1.00 94.69 323 PRO A O 1
ATOM 2552 N N . ALA A 1 324 ? 12.357 23.069 33.760 1.00 94.12 324 ALA A N 1
ATOM 2553 C CA . ALA A 1 324 ? 11.839 23.741 32.576 1.00 94.12 324 ALA A CA 1
ATOM 2554 C C . ALA A 1 324 ? 10.771 22.881 31.889 1.00 94.12 324 ALA A C 1
ATOM 2556 O O . ALA A 1 324 ? 9.740 23.408 31.466 1.00 94.12 324 ALA A O 1
ATOM 2557 N N . VAL A 1 325 ? 10.985 21.563 31.818 1.00 93.12 325 VAL A N 1
ATOM 2558 C CA . VAL A 1 325 ? 10.037 20.621 31.213 1.00 93.12 325 VAL A CA 1
ATOM 2559 C C . VAL A 1 325 ? 8.798 20.444 32.087 1.00 93.12 325 VAL A C 1
ATOM 2561 O O . VAL A 1 325 ? 7.682 20.431 31.563 1.00 93.12 325 VAL A O 1
ATOM 2564 N N . THR A 1 326 ? 8.959 20.333 33.410 1.00 93.19 326 THR A N 1
ATOM 2565 C CA . THR A 1 326 ? 7.827 20.075 34.315 1.00 93.19 326 THR A CA 1
ATOM 2566 C C . THR A 1 326 ? 7.014 21.312 34.663 1.00 93.19 326 THR A C 1
ATOM 2568 O O . THR A 1 326 ? 5.872 21.147 35.077 1.00 93.19 326 THR A O 1
ATOM 2571 N N . LYS A 1 327 ? 7.529 22.529 34.429 1.00 93.94 327 LYS A N 1
ATOM 2572 C CA . LYS A 1 327 ? 6.898 23.819 34.774 1.00 93.94 327 LYS A CA 1
ATOM 2573 C C . LYS A 1 327 ? 5.380 23.887 34.552 1.00 93.94 327 LYS A C 1
ATOM 2575 O O . LYS A 1 327 ? 4.676 24.475 35.364 1.00 93.94 327 LYS A O 1
ATOM 2580 N N . TYR A 1 328 ? 4.881 23.334 33.445 1.00 91.56 328 TYR A N 1
ATOM 2581 C CA . TYR A 1 328 ? 3.462 23.392 33.062 1.00 91.56 328 TYR A CA 1
ATOM 2582 C C . TYR A 1 328 ? 2.727 22.048 33.178 1.00 91.56 328 TYR A C 1
ATOM 2584 O O . TYR A 1 328 ? 1.661 21.882 32.583 1.00 91.56 328 TYR A O 1
ATOM 2592 N N . ILE A 1 329 ? 3.300 21.074 33.884 1.00 87.44 329 ILE A N 1
ATOM 2593 C CA . ILE A 1 329 ? 2.771 19.715 34.008 1.00 87.44 329 ILE A CA 1
ATOM 2594 C C . ILE A 1 329 ? 2.391 19.453 35.465 1.00 87.44 329 ILE A C 1
ATOM 2596 O O . ILE A 1 329 ? 3.255 19.418 36.337 1.00 87.44 329 ILE A O 1
ATOM 2600 N N . GLY A 1 330 ? 1.107 19.187 35.717 1.00 84.06 330 GLY A N 1
ATOM 2601 C CA . GLY A 1 330 ? 0.611 18.929 37.070 1.00 84.06 330 GLY A CA 1
ATOM 2602 C C . GLY A 1 330 ? 0.862 20.120 37.995 1.00 84.06 330 GLY A C 1
ATOM 2603 O O . GLY A 1 330 ? 0.440 21.232 37.692 1.00 84.06 330 GLY A O 1
ATOM 2604 N N . ASP A 1 331 ? 1.562 19.880 39.101 1.00 84.88 331 ASP A N 1
ATOM 2605 C CA . ASP A 1 331 ? 1.951 20.882 40.101 1.00 84.88 331 ASP A CA 1
ATOM 2606 C C . ASP A 1 331 ? 3.318 21.542 39.823 1.00 84.88 331 ASP A C 1
ATOM 2608 O O . ASP A 1 331 ? 3.819 22.305 40.645 1.00 84.88 331 ASP A O 1
ATOM 2612 N N . GLY A 1 332 ? 3.944 21.248 38.679 1.00 86.19 332 GLY A N 1
ATOM 2613 C CA . GLY A 1 332 ? 5.260 21.776 38.322 1.00 86.19 332 GLY A CA 1
ATOM 2614 C C . GLY A 1 332 ? 6.440 20.987 38.896 1.00 86.19 332 GLY A C 1
ATOM 2615 O O . GLY A 1 332 ? 7.588 21.270 38.540 1.00 86.19 332 GLY A O 1
ATOM 2616 N N . SER A 1 333 ? 6.190 19.989 39.750 1.00 90.44 333 SER A N 1
ATOM 2617 C CA . SER A 1 333 ? 7.248 19.219 40.403 1.00 90.44 333 SER A CA 1
ATOM 2618 C C . SER A 1 333 ? 8.016 18.325 39.425 1.00 90.44 333 SER A C 1
ATOM 2620 O O . SER A 1 333 ? 7.461 17.704 38.510 1.00 90.44 333 SER A O 1
ATOM 2622 N N . VAL A 1 334 ? 9.330 18.248 39.639 1.00 92.94 334 VAL A N 1
ATOM 2623 C CA . VAL A 1 334 ? 10.185 17.251 38.988 1.00 92.94 334 VAL A CA 1
ATOM 2624 C C . VAL A 1 334 ? 9.833 15.854 39.491 1.00 92.94 334 VAL A C 1
ATOM 2626 O O . VAL A 1 334 ? 9.423 15.683 40.641 1.00 92.94 334 VAL A O 1
ATOM 2629 N N . ARG A 1 335 ? 9.994 14.832 38.646 1.00 91.06 335 ARG A N 1
ATOM 2630 C CA . ARG A 1 335 ? 9.616 13.457 39.000 1.00 91.06 335 ARG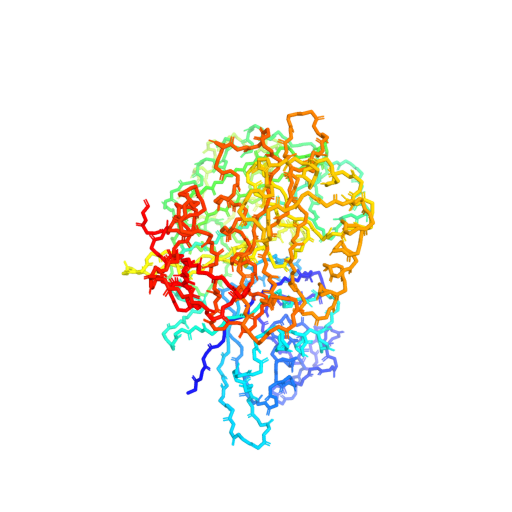 A CA 1
ATOM 2631 C C . ARG A 1 335 ? 10.840 12.586 39.276 1.00 91.06 335 ARG A C 1
ATOM 2633 O O . ARG A 1 335 ? 11.759 12.558 38.456 1.00 91.06 335 ARG A O 1
ATOM 2640 N N . PRO A 1 336 ? 10.839 11.815 40.377 1.00 92.94 336 PRO A N 1
ATOM 2641 C CA . PRO A 1 336 ? 11.860 10.801 40.600 1.00 92.94 336 PRO A CA 1
ATOM 2642 C C . PRO A 1 336 ? 11.717 9.661 39.578 1.00 92.94 336 PRO A C 1
ATOM 2644 O O . PRO A 1 336 ? 10.635 9.438 39.021 1.00 92.94 336 PRO A O 1
ATOM 2647 N N . ILE A 1 337 ? 12.810 8.931 39.331 1.00 92.94 337 ILE A N 1
ATOM 2648 C CA . ILE A 1 337 ? 12.877 7.863 38.318 1.00 92.94 337 ILE A CA 1
ATOM 2649 C C . ILE A 1 337 ? 11.795 6.795 38.531 1.00 92.94 337 ILE A C 1
ATOM 2651 O O . ILE A 1 337 ? 11.218 6.303 37.565 1.00 92.94 337 ILE A O 1
ATOM 2655 N N . GLU A 1 338 ? 11.441 6.487 39.777 1.00 92.94 338 GLU A N 1
ATOM 2656 C CA . GLU A 1 338 ? 10.402 5.518 40.133 1.00 92.94 338 GLU A CA 1
ATOM 2657 C C . GLU A 1 338 ? 9.040 5.921 39.550 1.00 92.94 338 GLU A C 1
ATOM 2659 O O . GLU A 1 338 ? 8.353 5.101 38.942 1.00 92.94 338 GLU A O 1
ATOM 2664 N N . ARG A 1 339 ? 8.684 7.211 39.620 1.00 91.12 339 ARG A N 1
ATOM 2665 C CA . ARG A 1 339 ? 7.450 7.740 39.014 1.00 91.12 339 ARG A CA 1
ATOM 2666 C C . ARG A 1 339 ? 7.498 7.714 37.487 1.00 91.12 339 ARG A C 1
ATOM 2668 O O . ARG A 1 339 ? 6.468 7.512 36.841 1.00 91.12 339 ARG A O 1
ATOM 2675 N N . VAL A 1 340 ? 8.678 7.909 36.896 1.00 93.06 340 VAL A N 1
ATOM 2676 C CA . VAL A 1 340 ? 8.868 7.798 35.440 1.00 93.06 340 VAL A CA 1
ATOM 2677 C C . VAL A 1 340 ? 8.672 6.346 34.992 1.00 93.06 340 VAL A C 1
ATOM 2679 O O . VAL A 1 340 ? 7.944 6.105 34.024 1.00 93.06 340 VAL A O 1
ATOM 2682 N N . ARG A 1 341 ? 9.216 5.375 35.737 1.00 94.50 341 ARG A N 1
ATOM 2683 C CA . ARG A 1 341 ? 9.011 3.933 35.512 1.00 94.50 341 ARG A CA 1
ATOM 2684 C C . ARG A 1 341 ? 7.541 3.537 35.636 1.00 94.50 341 ARG A C 1
ATOM 2686 O O . ARG A 1 341 ? 7.008 2.933 34.708 1.00 94.50 341 ARG A O 1
ATOM 2693 N N . GLU A 1 342 ? 6.852 3.968 36.696 1.00 91.44 342 GLU A N 1
ATOM 2694 C CA . GLU A 1 342 ? 5.401 3.764 36.858 1.00 91.44 342 GLU A CA 1
ATOM 2695 C C . GLU A 1 342 ? 4.613 4.304 35.654 1.00 91.44 342 GLU A C 1
ATOM 2697 O O . GLU A 1 342 ? 3.751 3.616 35.103 1.00 91.44 342 GLU A O 1
ATOM 2702 N N . SER A 1 343 ? 4.924 5.524 35.200 1.00 90.00 343 SER A N 1
ATOM 2703 C CA . SER A 1 343 ? 4.250 6.121 34.041 1.00 90.00 343 SER A CA 1
ATOM 2704 C C . SER A 1 343 ? 4.533 5.366 32.737 1.00 90.00 343 SER A C 1
ATOM 2706 O O . SER A 1 343 ? 3.639 5.207 31.907 1.00 90.00 343 SER A O 1
ATOM 2708 N N . THR A 1 344 ? 5.747 4.837 32.575 1.00 92.44 344 THR A N 1
ATOM 2709 C CA . THR A 1 344 ? 6.143 4.029 31.413 1.00 92.44 344 THR A CA 1
ATOM 2710 C C . THR A 1 344 ? 5.389 2.701 31.404 1.00 92.44 344 THR A C 1
ATOM 2712 O O . THR A 1 344 ? 4.839 2.312 30.375 1.00 92.44 344 THR A O 1
ATOM 2715 N N . PHE A 1 345 ? 5.242 2.057 32.564 1.00 89.19 345 PHE A N 1
ATOM 2716 C CA . PHE A 1 345 ? 4.426 0.853 32.704 1.00 89.19 345 PHE A CA 1
ATOM 2717 C C . PHE A 1 345 ? 2.951 1.108 32.362 1.00 89.19 345 PHE A C 1
ATOM 2719 O O . PHE A 1 345 ? 2.357 0.346 31.595 1.00 89.19 345 PHE A O 1
ATOM 2726 N N . LYS A 1 346 ? 2.368 2.216 32.847 1.00 88.81 346 LYS A N 1
ATOM 2727 C CA . LYS A 1 346 ? 0.997 2.622 32.482 1.00 88.81 346 LYS A CA 1
ATOM 2728 C C . LYS A 1 346 ? 0.846 2.801 30.971 1.00 88.81 346 LYS A C 1
ATOM 2730 O O . LYS A 1 346 ? -0.120 2.305 30.396 1.00 88.81 346 LYS A O 1
ATOM 2735 N N . ARG A 1 347 ? 1.826 3.426 30.309 1.00 92.44 347 ARG A N 1
ATOM 2736 C CA . ARG A 1 347 ? 1.829 3.604 28.848 1.00 92.44 347 ARG A CA 1
ATOM 2737 C C . ARG A 1 347 ? 1.828 2.271 28.097 1.00 92.44 347 ARG A C 1
ATOM 2739 O O . ARG A 1 347 ? 1.061 2.126 27.145 1.00 92.44 347 ARG A O 1
ATOM 2746 N N . ILE A 1 348 ? 2.645 1.308 28.532 1.00 84.69 348 ILE A N 1
ATOM 2747 C CA . ILE A 1 348 ? 2.716 -0.047 27.957 1.00 84.69 348 ILE A CA 1
ATOM 2748 C C . ILE A 1 348 ? 1.389 -0.788 28.151 1.00 84.69 348 ILE A C 1
ATOM 2750 O O . ILE A 1 348 ? 0.869 -1.394 27.212 1.00 84.69 348 ILE A O 1
ATOM 2754 N N . ALA A 1 349 ? 0.830 -0.738 29.362 1.00 78.44 349 ALA A N 1
ATOM 2755 C CA . ALA A 1 349 ? -0.438 -1.383 29.682 1.00 78.44 349 ALA A CA 1
ATOM 2756 C C . ALA A 1 349 ? -1.591 -0.797 28.856 1.00 78.44 349 ALA A C 1
ATOM 2758 O O . ALA A 1 349 ? -2.371 -1.551 28.274 1.00 78.44 349 ALA A O 1
ATOM 2759 N N . GLN A 1 350 ? -1.654 0.530 28.732 1.00 79.12 350 GLN A N 1
ATOM 2760 C CA . GLN A 1 350 ? -2.678 1.204 27.944 1.00 79.12 350 GLN A CA 1
ATOM 2761 C C . GLN A 1 350 ? -2.589 0.833 26.461 1.00 79.12 350 GLN A C 1
ATOM 2763 O O . GLN A 1 350 ? -3.608 0.494 25.869 1.00 79.12 350 GLN A O 1
ATOM 2768 N N . LEU A 1 351 ? -1.385 0.806 25.875 1.00 81.56 351 LEU A N 1
ATOM 2769 C CA . LEU A 1 351 ? -1.206 0.393 24.479 1.00 81.56 351 LEU A CA 1
ATOM 2770 C C . LEU A 1 351 ? -1.790 -1.001 24.222 1.00 81.56 351 LEU A C 1
ATOM 2772 O O . LEU A 1 351 ? -2.484 -1.206 23.230 1.00 81.56 351 LEU A O 1
ATOM 2776 N N . LYS A 1 352 ? -1.554 -1.946 25.140 1.00 69.62 352 LYS A N 1
ATOM 2777 C CA . LYS A 1 352 ? -2.104 -3.307 25.052 1.00 69.62 352 LYS A CA 1
ATOM 2778 C C . LYS A 1 352 ? -3.632 -3.338 25.150 1.00 69.62 352 LYS A C 1
ATOM 2780 O O . LYS A 1 352 ? -4.249 -4.213 24.554 1.00 69.62 352 LYS A O 1
ATOM 2785 N N . GLN A 1 353 ? -4.234 -2.421 25.906 1.00 66.25 353 GLN A N 1
ATOM 2786 C CA . GLN A 1 353 ? -5.678 -2.393 26.155 1.00 66.25 353 GLN A CA 1
ATOM 2787 C C . GLN A 1 353 ? -6.460 -1.654 25.065 1.00 66.25 353 GLN A C 1
ATOM 2789 O O . GLN A 1 353 ? -7.507 -2.131 24.635 1.00 66.25 353 GLN A O 1
ATOM 2794 N N . THR A 1 354 ? -5.975 -0.493 24.626 1.00 68.06 354 THR A N 1
ATOM 2795 C CA . THR A 1 354 ? -6.742 0.428 23.772 1.00 68.06 354 THR A CA 1
ATOM 2796 C C . THR A 1 354 ? -6.162 0.578 22.369 1.00 68.06 354 THR A C 1
ATOM 2798 O O . THR A 1 354 ? -6.810 1.160 21.503 1.00 68.06 354 THR A O 1
ATOM 2801 N N . GLY A 1 355 ? -4.950 0.070 22.129 1.00 69.50 355 GLY A N 1
ATOM 2802 C CA . GLY A 1 355 ? -4.230 0.252 20.871 1.00 69.50 355 GLY A CA 1
ATOM 2803 C C . GLY A 1 355 ? -3.565 1.621 20.725 1.00 69.50 355 GLY A C 1
ATOM 2804 O O . GLY A 1 355 ? -2.820 1.810 19.776 1.00 69.50 355 GLY A O 1
ATOM 2805 N N . ALA A 1 356 ? -3.757 2.556 21.661 1.00 77.62 356 ALA A N 1
ATOM 2806 C CA . ALA A 1 356 ? -3.134 3.876 21.622 1.00 77.62 356 ALA A CA 1
ATOM 2807 C C . ALA A 1 356 ? -2.635 4.306 23.006 1.00 77.62 356 ALA A C 1
ATOM 2809 O O . ALA A 1 356 ? -3.229 3.995 24.038 1.00 77.62 356 ALA A O 1
ATOM 2810 N N . THR A 1 357 ? -1.517 5.022 23.033 1.00 92.00 357 THR A N 1
ATOM 2811 C CA . THR A 1 357 ? -0.884 5.520 24.258 1.00 92.00 357 THR A CA 1
ATOM 2812 C C . THR A 1 357 ? -0.037 6.744 23.928 1.00 92.00 357 THR A C 1
ATOM 2814 O O . THR A 1 357 ? -0.010 7.202 22.786 1.00 92.00 357 THR A O 1
ATOM 2817 N N . LEU A 1 358 ? 0.712 7.240 24.906 1.00 95.94 358 LEU A N 1
ATOM 2818 C CA . LEU A 1 358 ? 1.843 8.126 24.661 1.00 95.94 358 LEU A CA 1
ATOM 2819 C C . LEU A 1 358 ? 3.012 7.274 24.149 1.00 95.94 358 LEU A C 1
ATOM 2821 O O . LEU A 1 358 ? 3.559 6.447 24.880 1.00 95.94 358 LEU A O 1
ATOM 2825 N N . PHE A 1 359 ? 3.368 7.413 22.877 1.00 96.56 359 PHE A N 1
ATOM 2826 C CA . PHE A 1 359 ? 4.456 6.675 22.235 1.00 96.56 359 PHE A CA 1
ATOM 2827 C C . PHE A 1 359 ? 5.809 7.286 22.567 1.00 96.56 359 PHE A C 1
ATOM 2829 O O . PHE A 1 359 ? 5.899 8.473 22.874 1.00 96.56 359 PHE A O 1
ATOM 2836 N N . THR A 1 360 ? 6.862 6.475 22.523 1.00 97.62 360 THR A N 1
ATOM 2837 C CA . THR A 1 360 ? 8.230 6.974 22.693 1.00 97.62 360 THR A CA 1
ATOM 2838 C C . THR A 1 360 ? 8.666 7.642 21.395 1.00 97.62 360 THR A C 1
ATOM 2840 O O . THR A 1 360 ? 8.498 7.060 20.322 1.00 97.62 360 THR A O 1
ATOM 2843 N N . VAL A 1 361 ? 9.171 8.874 21.495 1.00 97.75 361 VAL A N 1
ATOM 2844 C CA . VAL A 1 361 ? 9.609 9.672 20.348 1.00 97.75 361 VAL A CA 1
ATOM 2845 C C . VAL A 1 361 ? 11.121 9.569 20.222 1.00 97.75 361 VAL A C 1
ATOM 2847 O O . VAL A 1 361 ? 11.858 10.023 21.102 1.00 97.75 361 VAL A O 1
ATOM 2850 N N . GLU A 1 362 ? 11.571 9.026 19.099 1.00 96.50 362 GLU A N 1
ATOM 2851 C CA . GLU A 1 362 ? 12.981 8.949 18.733 1.00 96.50 362 GLU A CA 1
ATOM 2852 C C . GLU A 1 362 ? 13.300 9.947 17.623 1.00 96.50 362 GLU A C 1
ATOM 2854 O O . GLU A 1 362 ? 12.526 10.106 16.678 1.00 96.50 362 GLU A O 1
ATOM 2859 N N . ARG A 1 363 ? 14.435 10.639 17.739 1.00 94.44 363 ARG A N 1
ATOM 2860 C CA . ARG A 1 363 ? 14.978 11.488 16.677 1.00 94.44 363 ARG A CA 1
ATOM 2861 C C . ARG A 1 363 ? 15.887 10.655 15.783 1.00 94.44 363 ARG A C 1
ATOM 2863 O O . ARG A 1 363 ? 16.756 9.949 16.291 1.00 94.44 363 ARG A O 1
ATOM 2870 N N . LYS A 1 364 ? 15.720 10.799 14.469 1.00 89.44 364 LYS A N 1
ATOM 2871 C CA . LYS A 1 364 ? 16.637 10.248 13.466 1.00 89.44 364 LYS A CA 1
ATOM 2872 C C . LYS A 1 364 ? 17.865 11.147 13.382 1.00 89.44 364 LYS A C 1
ATOM 2874 O O . LYS A 1 364 ? 17.724 12.351 13.171 1.00 89.44 364 LYS A O 1
ATOM 2879 N N . ASP A 1 365 ? 19.049 10.585 13.580 1.00 75.56 365 ASP A N 1
ATOM 2880 C CA . ASP A 1 365 ? 20.308 11.252 13.262 1.00 75.56 365 ASP A CA 1
ATOM 2881 C C . ASP A 1 365 ? 20.885 10.708 11.942 1.00 75.56 365 ASP A C 1
ATOM 2883 O O . ASP A 1 365 ? 20.464 9.666 11.438 1.00 75.56 365 ASP A O 1
ATOM 2887 N N . GLU A 1 366 ? 21.838 11.431 11.351 1.00 63.16 366 GLU A N 1
ATOM 2888 C CA . GLU A 1 366 ? 22.550 10.990 10.138 1.00 63.16 366 GLU A CA 1
ATOM 2889 C C . GLU A 1 366 ? 23.497 9.803 10.414 1.00 63.16 366 GLU A C 1
ATOM 2891 O O . GLU A 1 366 ? 23.959 9.146 9.483 1.00 63.16 366 GLU A O 1
ATOM 2896 N N . SER A 1 367 ? 23.764 9.511 11.693 1.00 61.62 367 SER A N 1
ATOM 2897 C CA . SER A 1 367 ? 24.698 8.477 12.160 1.00 61.62 367 SER A CA 1
ATOM 2898 C C . SER A 1 367 ? 24.048 7.099 12.357 1.00 61.62 367 SER A C 1
ATOM 2900 O O . SER A 1 367 ? 24.762 6.122 12.581 1.00 61.62 367 SER A O 1
ATOM 2902 N N . GLY A 1 368 ? 22.716 7.000 12.280 1.00 58.41 368 GLY A N 1
ATOM 2903 C CA . GLY A 1 368 ? 21.953 5.758 12.428 1.00 58.41 368 GLY A CA 1
ATOM 2904 C C . GLY A 1 368 ? 21.627 5.344 13.870 1.00 58.41 368 GLY A C 1
ATOM 2905 O O . GLY A 1 368 ? 21.126 4.237 14.062 1.00 58.41 368 GLY A O 1
ATOM 2906 N N . ASN A 1 369 ? 21.869 6.196 14.874 1.00 71.00 369 ASN A N 1
ATOM 2907 C CA . ASN A 1 369 ? 21.579 5.911 16.281 1.00 71.00 369 ASN A CA 1
ATOM 2908 C C . ASN A 1 369 ? 20.347 6.705 16.762 1.00 71.00 369 ASN A C 1
ATOM 2910 O O . ASN A 1 369 ? 20.417 7.926 16.913 1.00 71.00 369 ASN A O 1
ATOM 2914 N N . PRO A 1 370 ? 19.209 6.048 17.051 1.00 82.75 370 PRO A N 1
ATOM 2915 C CA . PRO A 1 370 ? 18.009 6.748 17.500 1.00 82.75 370 PRO A CA 1
ATOM 2916 C C . PRO A 1 370 ? 18.190 7.330 18.913 1.00 82.75 370 PRO A C 1
ATOM 2918 O O . PRO A 1 370 ? 18.504 6.610 19.861 1.00 82.75 370 PRO A O 1
ATOM 2921 N N . GLU A 1 371 ? 17.948 8.636 19.080 1.00 92.31 371 GLU A N 1
ATOM 2922 C CA . GLU A 1 371 ? 17.916 9.285 20.400 1.00 92.31 371 GLU A CA 1
ATOM 2923 C C . GLU A 1 371 ? 16.469 9.429 20.888 1.00 92.31 371 GLU A C 1
ATOM 2925 O O . GLU A 1 371 ? 15.657 10.078 20.229 1.00 92.31 371 GLU A O 1
ATOM 2930 N N . ILE A 1 372 ? 16.149 8.917 22.081 1.00 96.25 372 ILE A N 1
ATOM 2931 C CA . ILE A 1 372 ? 14.863 9.194 22.739 1.00 96.25 372 ILE A CA 1
ATOM 2932 C C . ILE A 1 372 ? 14.836 10.656 23.192 1.00 96.25 372 ILE A C 1
ATOM 2934 O O . ILE A 1 372 ? 15.571 11.053 24.103 1.00 96.25 372 ILE A O 1
ATOM 2938 N N . ILE A 1 373 ? 13.956 11.453 22.588 1.00 96.38 373 ILE A N 1
ATOM 2939 C CA . ILE A 1 373 ? 13.841 12.894 22.860 1.00 96.38 373 ILE A CA 1
ATOM 2940 C C . ILE A 1 373 ? 12.554 13.284 23.590 1.00 96.38 373 ILE A C 1
ATOM 2942 O O . ILE A 1 373 ? 12.404 14.448 23.968 1.00 96.38 373 ILE A O 1
ATOM 2946 N N . GLY A 1 374 ? 11.632 12.345 23.798 1.00 96.94 374 GLY A N 1
ATOM 2947 C CA . GLY A 1 374 ? 10.372 12.623 24.472 1.00 96.94 374 GLY A CA 1
ATOM 2948 C C . GLY A 1 374 ? 9.320 11.545 24.272 1.00 96.94 374 GLY A C 1
ATOM 2949 O O . GLY A 1 374 ? 9.620 10.411 23.893 1.00 96.94 374 GLY A O 1
ATOM 2950 N N . ASP A 1 375 ? 8.068 11.917 24.514 1.00 97.25 375 ASP A N 1
ATOM 2951 C CA . ASP A 1 375 ? 6.919 11.048 24.313 1.00 97.25 375 ASP A CA 1
ATOM 2952 C C . ASP A 1 375 ? 5.671 11.818 23.862 1.00 97.25 375 ASP A C 1
ATOM 2954 O O . ASP A 1 375 ? 5.364 12.899 24.372 1.00 97.25 375 ASP A O 1
ATOM 2958 N N . CYS A 1 376 ? 4.942 11.257 22.895 1.00 98.00 376 CYS A N 1
ATOM 2959 C CA . CYS A 1 376 ? 3.791 11.887 22.250 1.00 98.00 376 CYS A CA 1
ATOM 2960 C C . CYS A 1 376 ? 2.741 10.851 21.844 1.00 98.00 376 CYS A C 1
ATOM 2962 O O . CYS A 1 376 ? 3.081 9.767 21.380 1.00 98.00 376 CYS A O 1
ATOM 2964 N N . GLY A 1 377 ? 1.461 11.168 22.017 1.00 96.44 377 GLY A N 1
ATOM 2965 C CA . GLY A 1 377 ? 0.373 10.272 21.649 1.00 96.44 377 GLY A CA 1
ATOM 2966 C C . GLY A 1 377 ? -0.954 10.691 22.260 1.00 96.44 377 GLY A C 1
ATOM 2967 O O . GLY A 1 377 ? -1.122 11.850 22.641 1.00 96.44 377 GLY A O 1
ATOM 2968 N N . VAL A 1 378 ? -1.867 9.735 22.414 1.00 94.06 378 VAL A N 1
ATOM 2969 C CA . VAL A 1 378 ? -3.167 9.977 23.051 1.00 94.06 378 VAL A CA 1
ATOM 2970 C C . VAL A 1 378 ? -3.366 9.106 24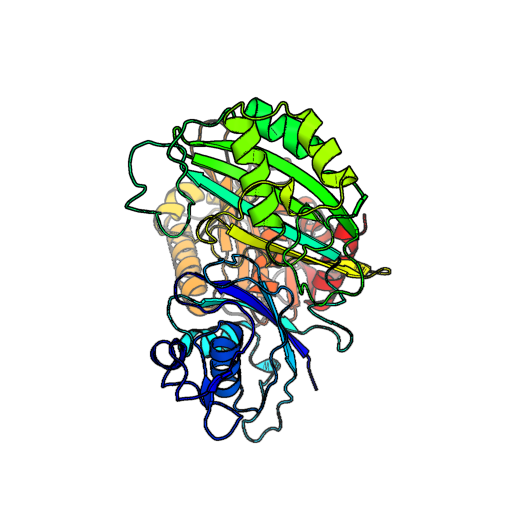.284 1.00 94.06 378 VAL A C 1
ATOM 2972 O O . VAL A 1 378 ? -2.980 7.935 24.311 1.00 94.06 378 VAL A O 1
ATOM 2975 N N . CYS A 1 379 ? -3.977 9.670 25.319 1.00 92.31 379 CYS A N 1
ATOM 2976 C CA . CYS A 1 379 ? -4.302 8.951 26.545 1.00 92.31 379 CYS A CA 1
ATOM 2977 C C . CYS A 1 379 ? -5.585 9.475 27.191 1.00 92.31 379 CYS A C 1
ATOM 2979 O O . CYS A 1 379 ? -5.978 10.610 26.923 1.00 92.31 379 CYS A O 1
ATOM 2981 N N . PRO A 1 380 ? -6.253 8.673 28.034 1.00 87.38 380 PRO A N 1
ATOM 2982 C CA . PRO A 1 380 ? -7.317 9.184 28.878 1.00 87.38 380 PRO A CA 1
ATOM 2983 C C . PRO A 1 380 ? -6.807 10.330 29.750 1.00 87.38 380 PRO A C 1
ATOM 2985 O O . PRO A 1 380 ? -5.703 10.253 30.296 1.00 87.38 380 PRO A O 1
ATOM 2988 N N . VAL A 1 381 ? -7.616 11.374 29.914 1.00 87.06 381 VAL A N 1
ATOM 2989 C CA . VAL A 1 381 ? -7.338 12.453 30.869 1.00 87.06 381 VAL A CA 1
ATOM 2990 C C . VAL A 1 381 ? -7.195 11.837 32.264 1.00 87.06 381 VAL A C 1
ATOM 2992 O O . VAL A 1 381 ? -7.982 10.971 32.648 1.00 87.06 381 VAL A O 1
ATOM 2995 N N . ASN A 1 382 ? -6.174 12.243 33.025 1.00 82.69 382 ASN A N 1
ATOM 2996 C CA . ASN A 1 382 ? -5.794 11.623 34.305 1.00 82.69 382 ASN A CA 1
ATOM 2997 C C . ASN A 1 382 ? -5.464 10.117 34.237 1.00 82.69 382 ASN A C 1
ATOM 2999 O O . ASN A 1 382 ? -5.359 9.483 35.281 1.00 82.69 382 ASN A O 1
ATOM 3003 N N . TRP A 1 383 ? -5.282 9.532 33.049 1.00 81.81 383 TRP A N 1
ATOM 3004 C CA . TRP A 1 383 ? -5.131 8.083 32.824 1.00 81.81 383 TRP A CA 1
ATOM 3005 C C . TRP A 1 383 ? -6.353 7.221 33.174 1.00 81.81 383 TRP A C 1
ATOM 3007 O O . TRP A 1 383 ? -6.282 6.002 33.042 1.00 81.81 383 TRP A O 1
ATOM 3017 N N . GLU A 1 384 ? -7.468 7.830 33.584 1.00 75.62 384 GLU A N 1
ATOM 3018 C CA . GLU A 1 384 ? -8.655 7.120 34.092 1.00 75.62 384 GLU A CA 1
ATOM 3019 C C . GLU A 1 384 ? -9.986 7.738 33.616 1.00 75.62 384 GLU A C 1
ATOM 3021 O O . GLU A 1 384 ? -11.042 7.125 33.765 1.00 75.62 384 GLU A O 1
ATOM 3026 N N . GLY A 1 385 ? -9.964 8.945 33.038 1.00 74.81 385 GLY A N 1
ATOM 3027 C CA . GLY A 1 385 ? -11.160 9.671 32.602 1.00 74.81 385 GLY A CA 1
ATOM 3028 C C . G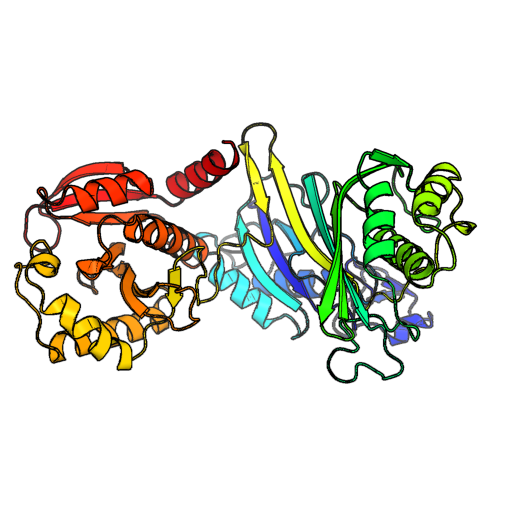LY A 1 385 ? -11.753 9.179 31.272 1.00 74.81 385 GLY A C 1
ATOM 3029 O O . GLY A 1 385 ? -11.060 8.555 30.472 1.00 74.81 385 GLY A O 1
ATOM 3030 N N . PRO A 1 386 ? -13.036 9.474 30.989 1.00 76.69 386 PRO A N 1
ATOM 3031 C CA . PRO A 1 386 ? -13.679 9.073 29.736 1.00 76.69 386 PRO A CA 1
ATOM 3032 C C . PRO A 1 386 ? -13.228 9.917 28.533 1.00 76.69 386 PRO A C 1
ATOM 3034 O O . PRO A 1 386 ? -13.371 9.489 27.388 1.00 76.69 386 PRO A O 1
ATOM 3037 N N . GLU A 1 387 ? -12.700 11.121 28.761 1.00 87.06 387 GLU A N 1
ATOM 3038 C CA . GLU A 1 387 ? -12.125 11.949 27.706 1.00 87.06 387 GLU A CA 1
ATOM 3039 C C . GLU A 1 387 ? -10.703 11.526 27.345 1.00 87.06 387 GLU A C 1
ATOM 3041 O O . GLU A 1 387 ? -9.877 11.271 28.218 1.00 87.06 387 GLU A O 1
ATOM 3046 N N . ILE A 1 388 ? -10.396 11.535 26.047 1.00 92.81 388 ILE A N 1
ATOM 3047 C CA . ILE A 1 388 ? -9.047 11.304 25.531 1.00 92.81 388 ILE A CA 1
ATOM 3048 C C . ILE A 1 388 ? -8.388 12.638 25.194 1.00 92.81 388 ILE A C 1
ATOM 3050 O O . ILE A 1 388 ? -8.988 13.481 24.523 1.00 92.81 388 ILE A O 1
ATOM 3054 N N . GLU A 1 389 ? -7.142 12.811 25.617 1.00 95.94 389 GLU A N 1
ATOM 3055 C CA . GLU A 1 389 ? -6.310 13.964 25.299 1.00 95.94 389 GLU A CA 1
ATOM 3056 C C . GLU A 1 389 ? -5.086 13.594 24.460 1.00 95.94 389 GLU A C 1
ATOM 3058 O O . GLU A 1 389 ? -4.560 12.482 24.529 1.00 95.94 389 GLU A O 1
ATOM 3063 N N . LEU A 1 390 ? -4.628 14.564 23.673 1.00 97.81 390 LEU A N 1
ATOM 3064 C CA . LEU A 1 390 ? -3.337 14.575 23.006 1.00 97.81 390 LEU A CA 1
ATOM 3065 C C . LEU A 1 390 ? -2.280 15.102 23.981 1.00 97.81 390 LEU A C 1
ATOM 3067 O O . LEU A 1 390 ? -2.347 16.252 24.417 1.00 97.81 390 LEU A O 1
ATOM 3071 N N . GLY A 1 391 ? -1.276 14.277 24.272 1.00 96.12 391 GLY A N 1
ATOM 3072 C CA . GLY A 1 391 ? -0.151 14.631 25.131 1.00 96.12 391 GLY A CA 1
ATOM 3073 C C . GLY A 1 391 ? 1.173 14.619 24.377 1.00 96.12 391 GLY A C 1
ATOM 3074 O O . GLY A 1 391 ? 1.418 13.755 23.533 1.00 96.12 391 GLY A O 1
ATOM 3075 N N . TYR A 1 392 ? 2.062 15.555 24.709 1.00 97.00 392 TYR A N 1
ATOM 3076 C CA . TYR A 1 392 ? 3.448 15.556 24.243 1.00 97.00 392 TYR A CA 1
ATOM 3077 C C . TYR A 1 392 ? 4.395 16.192 25.263 1.00 97.00 392 TYR A C 1
ATOM 3079 O O . TYR A 1 392 ? 4.101 17.245 25.823 1.00 97.00 392 TYR A O 1
ATOM 3087 N N . ARG A 1 393 ? 5.552 15.559 25.491 1.00 95.69 393 ARG A N 1
ATOM 3088 C CA . ARG A 1 393 ? 6.677 16.111 26.266 1.00 95.69 393 ARG A CA 1
ATOM 3089 C C . ARG A 1 393 ? 7.971 15.854 25.524 1.00 95.69 393 ARG A C 1
ATOM 3091 O O . ARG A 1 393 ? 8.123 14.807 24.906 1.00 95.69 393 ARG A O 1
ATOM 3098 N N . PHE A 1 394 ? 8.885 16.810 25.604 1.00 96.62 394 PHE A N 1
ATOM 3099 C CA . PHE A 1 394 ? 10.180 16.747 24.943 1.00 96.62 394 PHE A CA 1
ATOM 3100 C C . PHE A 1 394 ? 11.262 17.288 25.864 1.00 96.62 394 PHE A C 1
ATOM 3102 O O . PHE A 1 394 ? 11.020 18.264 26.579 1.00 96.62 394 PHE A O 1
ATOM 3109 N N . LYS A 1 395 ? 12.462 16.705 25.781 1.00 95.81 395 LYS A N 1
ATOM 3110 C CA . LYS A 1 395 ? 13.681 17.258 26.381 1.00 95.81 395 LYS A CA 1
ATOM 3111 C C . LYS A 1 395 ? 13.859 18.710 25.947 1.00 95.81 395 LYS A C 1
ATOM 3113 O O . LYS A 1 395 ? 13.600 19.037 24.786 1.00 95.81 395 LYS A O 1
ATOM 3118 N N . GLN A 1 396 ? 14.354 19.559 26.845 1.00 94.81 396 GLN A N 1
ATOM 3119 C CA . GLN A 1 396 ? 14.589 20.974 26.548 1.00 94.81 396 GLN A CA 1
ATOM 3120 C C . GLN A 1 396 ? 15.492 21.170 25.316 1.00 94.81 396 GLN A C 1
ATOM 3122 O O . GLN A 1 396 ? 15.228 22.039 24.487 1.00 94.81 396 GLN A O 1
ATOM 3127 N N . SER A 1 397 ? 16.487 20.296 25.123 1.00 93.06 397 SER A N 1
ATOM 3128 C CA . SER A 1 397 ? 17.385 20.292 23.957 1.00 93.06 397 SER A CA 1
ATOM 3129 C C . SER A 1 397 ? 16.686 20.068 22.608 1.00 93.06 397 SER A C 1
ATOM 3131 O O . SER A 1 397 ? 17.249 20.386 21.564 1.00 93.06 397 SER A O 1
ATOM 3133 N N . ALA A 1 398 ? 15.462 19.534 22.601 1.00 93.38 398 ALA A N 1
ATOM 3134 C CA . ALA A 1 398 ? 14.683 19.280 21.391 1.00 93.38 398 ALA A CA 1
ATOM 3135 C C . ALA A 1 398 ? 13.704 20.423 21.048 1.00 93.38 398 ALA A C 1
ATOM 3137 O O . ALA A 1 398 ? 13.068 20.400 19.989 1.00 93.38 398 ALA A O 1
ATOM 3138 N N . TRP A 1 399 ? 13.561 21.432 21.913 1.00 95.19 399 TRP A N 1
ATOM 3139 C CA . TRP A 1 399 ? 12.613 22.531 21.714 1.00 95.19 399 TRP A CA 1
ATOM 3140 C C . TRP A 1 399 ? 13.018 23.447 20.551 1.00 95.19 399 TRP A C 1
ATOM 3142 O O . TRP A 1 399 ? 14.164 23.467 20.119 1.00 95.19 399 TRP A O 1
ATOM 3152 N N . GLY A 1 400 ? 12.053 24.181 19.988 1.00 91.94 400 GLY A N 1
ATOM 3153 C CA . GLY A 1 400 ? 12.291 25.117 18.876 1.00 91.94 400 GLY A CA 1
ATOM 3154 C C . GLY A 1 400 ? 12.435 24.484 17.483 1.00 91.94 400 GLY A C 1
ATOM 3155 O O . GLY A 1 400 ? 12.379 25.199 16.491 1.00 91.94 400 GLY A O 1
ATOM 3156 N N . ASN A 1 401 ? 12.522 23.154 17.376 1.00 92.19 401 ASN A N 1
ATOM 3157 C CA . ASN A 1 401 ? 12.756 22.447 16.103 1.00 92.19 401 ASN A CA 1
ATOM 3158 C C . ASN A 1 401 ? 11.474 21.984 15.373 1.00 92.19 401 ASN A C 1
ATOM 3160 O O . ASN A 1 401 ? 11.530 21.361 14.311 1.00 92.19 401 ASN A O 1
ATOM 3164 N N . GLY A 1 402 ? 10.295 22.233 15.950 1.00 93.56 402 GLY A N 1
ATOM 3165 C CA . GLY A 1 402 ? 9.005 21.797 15.396 1.00 93.56 402 GLY A CA 1
ATOM 3166 C C . GLY A 1 402 ? 8.655 20.318 15.622 1.00 93.56 402 GLY A C 1
ATOM 3167 O O . GLY A 1 402 ? 7.595 19.884 15.174 1.00 93.56 402 GLY A O 1
ATOM 3168 N N . TYR A 1 403 ? 9.480 19.557 16.350 1.00 95.94 403 TYR A N 1
ATOM 3169 C CA . TYR A 1 403 ? 9.252 18.129 16.618 1.00 95.94 403 TYR A CA 1
ATOM 3170 C C . TYR A 1 403 ? 7.913 17.833 17.295 1.00 95.94 403 TYR A C 1
ATOM 3172 O O . TYR A 1 403 ? 7.241 16.877 16.924 1.00 95.94 403 TYR A O 1
ATOM 3180 N N . ALA A 1 404 ? 7.476 18.685 18.225 1.00 96.94 404 ALA A N 1
ATOM 3181 C CA . ALA A 1 404 ? 6.179 18.514 18.873 1.00 96.94 404 ALA A CA 1
ATOM 3182 C C . ALA A 1 404 ? 5.007 18.591 17.887 1.00 96.94 404 ALA A C 1
ATOM 3184 O O . ALA A 1 404 ? 4.056 17.837 18.027 1.00 96.94 404 ALA A O 1
ATOM 3185 N N . THR A 1 405 ? 5.080 19.458 16.871 1.00 96.38 405 THR A N 1
ATOM 3186 C CA . THR A 1 405 ? 4.027 19.564 15.846 1.00 96.38 405 THR A CA 1
ATOM 3187 C C . THR A 1 405 ? 4.021 18.345 14.928 1.00 96.38 405 THR A C 1
ATOM 3189 O O . THR A 1 405 ? 2.955 17.805 14.648 1.00 96.38 405 THR A O 1
ATOM 3192 N N . GLU A 1 406 ? 5.201 17.893 14.495 1.00 93.69 406 GLU A N 1
ATOM 3193 C CA . GLU A 1 406 ? 5.363 16.692 13.664 1.00 93.69 406 GLU A CA 1
ATOM 3194 C C . GLU A 1 406 ? 4.831 15.441 14.380 1.00 93.69 406 GLU A C 1
ATOM 3196 O O . GLU A 1 406 ? 3.954 14.757 13.855 1.00 93.69 406 GLU A O 1
ATOM 3201 N N . ALA A 1 407 ? 5.270 15.209 15.622 1.00 96.38 407 ALA A N 1
ATOM 3202 C CA . ALA A 1 407 ? 4.832 14.077 16.432 1.00 96.38 407 ALA A CA 1
ATOM 3203 C C . ALA A 1 407 ? 3.333 14.136 16.770 1.00 96.38 407 ALA A C 1
ATOM 3205 O O . ALA A 1 407 ? 2.640 13.129 16.652 1.00 96.38 407 ALA A O 1
ATOM 3206 N N . ALA A 1 408 ? 2.812 15.308 17.149 1.00 96.81 408 ALA A N 1
ATOM 3207 C CA . ALA A 1 408 ? 1.399 15.474 17.489 1.00 96.81 408 ALA A CA 1
ATOM 3208 C C . ALA A 1 408 ? 0.476 15.199 16.296 1.00 96.81 408 ALA A C 1
ATOM 3210 O O . ALA A 1 408 ? -0.567 14.568 16.454 1.00 96.81 408 ALA A O 1
ATOM 3211 N N . ARG A 1 409 ? 0.868 15.630 15.094 1.00 93.31 409 ARG A N 1
ATOM 3212 C CA . ARG A 1 409 ? 0.125 15.346 13.863 1.00 93.31 409 ARG A CA 1
ATOM 3213 C C . ARG A 1 409 ? 0.074 13.844 13.581 1.00 93.31 409 ARG A C 1
ATOM 3215 O O . ARG A 1 409 ? -1.011 13.310 13.376 1.00 93.31 409 ARG A O 1
ATOM 3222 N N . ALA A 1 410 ? 1.217 13.163 13.662 1.00 88.81 410 ALA A N 1
ATOM 3223 C CA . ALA A 1 410 ? 1.290 11.715 13.483 1.00 88.81 410 ALA A CA 1
ATOM 3224 C C . ALA A 1 410 ? 0.493 10.946 14.553 1.00 88.81 410 ALA A C 1
ATOM 3226 O O . ALA A 1 410 ? -0.180 9.966 14.243 1.00 88.81 410 ALA A O 1
ATOM 3227 N N . ALA A 1 411 ? 0.519 11.411 15.804 1.00 93.88 411 ALA A N 1
ATOM 3228 C CA . ALA A 1 411 ? -0.271 10.844 16.891 1.00 93.88 411 ALA A CA 1
ATOM 3229 C C . ALA A 1 411 ? -1.784 10.973 16.654 1.00 93.88 411 ALA A C 1
ATOM 3231 O O . ALA A 1 411 ? -2.514 10.014 16.901 1.00 93.88 411 ALA A O 1
ATOM 3232 N N . LEU A 1 412 ? -2.257 12.127 16.167 1.00 92.19 412 LEU A N 1
ATOM 3233 C CA . LEU A 1 412 ? -3.664 12.321 15.806 1.00 92.19 412 LEU A CA 1
ATOM 3234 C C . LEU A 1 412 ? -4.067 11.434 14.625 1.00 92.19 412 LEU A C 1
ATOM 3236 O O . LEU A 1 412 ? -5.105 10.781 14.697 1.00 92.19 412 LEU A O 1
ATOM 3240 N N . ASP A 1 413 ? -3.234 11.360 13.582 1.00 83.88 413 ASP A N 1
ATOM 3241 C CA . ASP A 1 413 ? -3.476 10.491 12.425 1.00 83.88 413 ASP A CA 1
ATOM 3242 C C . ASP A 1 413 ? -3.594 9.024 12.851 1.00 83.88 413 ASP A C 1
ATOM 3244 O O . ASP A 1 413 ? -4.539 8.331 12.466 1.00 83.88 413 ASP A O 1
ATOM 3248 N N . TYR A 1 414 ? -2.670 8.562 13.697 1.00 80.88 414 TYR A N 1
ATOM 3249 C CA . TYR A 1 414 ? -2.710 7.219 14.260 1.00 80.88 414 TYR A CA 1
ATOM 3250 C C . TYR A 1 414 ? -3.975 7.002 15.087 1.00 80.88 414 TYR A C 1
ATOM 3252 O O . TYR A 1 414 ? -4.689 6.024 14.868 1.00 80.88 414 TYR A O 1
ATOM 3260 N N . ALA A 1 415 ? -4.282 7.910 16.015 1.00 83.00 415 ALA A N 1
ATOM 3261 C CA . ALA A 1 415 ? -5.420 7.777 16.914 1.00 83.00 415 ALA A CA 1
ATOM 3262 C C . ALA A 1 415 ? -6.745 7.723 16.145 1.00 83.00 415 ALA A C 1
ATOM 3264 O O . ALA A 1 415 ? -7.505 6.774 16.324 1.00 83.00 415 ALA A O 1
ATOM 3265 N N . PHE A 1 416 ? -7.012 8.675 15.248 1.00 81.25 416 PHE A N 1
ATOM 3266 C CA . PHE A 1 416 ? -8.261 8.695 14.481 1.00 81.25 416 PHE A CA 1
ATOM 3267 C C . PHE A 1 416 ? -8.380 7.542 13.482 1.00 81.25 416 PHE A C 1
ATOM 3269 O O . PHE A 1 416 ? -9.494 7.129 13.172 1.00 81.25 416 PHE A O 1
ATOM 3276 N N . THR A 1 417 ? -7.263 6.981 13.010 1.00 64.88 417 THR A N 1
ATOM 3277 C CA . THR A 1 417 ? -7.304 5.857 12.061 1.00 64.88 417 THR A CA 1
ATOM 3278 C C . THR A 1 417 ? -7.425 4.498 12.752 1.00 64.88 417 THR A C 1
ATOM 3280 O O . THR A 1 417 ? -8.075 3.592 12.230 1.00 64.88 417 THR A O 1
ATOM 3283 N N . THR A 1 418 ? -6.790 4.319 13.913 1.00 60.41 418 THR A N 1
ATOM 3284 C CA . THR A 1 418 ? -6.705 3.012 14.594 1.00 60.41 418 THR A CA 1
ATOM 3285 C C . THR A 1 418 ? -7.753 2.816 15.686 1.00 60.41 418 THR A C 1
ATOM 3287 O O . THR A 1 418 ? -8.014 1.679 16.089 1.00 60.41 418 THR A O 1
ATOM 3290 N N . THR A 1 419 ? -8.389 3.896 16.143 1.00 62.47 419 THR A N 1
ATOM 3291 C CA . THR A 1 419 ? -9.401 3.879 17.206 1.00 62.47 419 THR A CA 1
ATOM 3292 C C . THR A 1 419 ? -10.751 4.401 16.703 1.00 62.47 419 THR A C 1
ATOM 3294 O O . THR A 1 419 ? -10.863 4.909 15.593 1.00 62.47 419 THR A O 1
ATOM 3297 N N . SER A 1 420 ? -11.803 4.269 17.512 1.00 63.84 420 SER A N 1
ATOM 3298 C CA . SER A 1 420 ? -13.145 4.798 17.220 1.00 63.84 420 SER A CA 1
ATOM 3299 C C . SER A 1 420 ? -13.409 6.148 17.899 1.00 63.84 420 SER A C 1
ATOM 3301 O O . SER A 1 420 ? -14.547 6.445 18.262 1.00 63.84 420 SER A O 1
ATOM 3303 N N . LEU A 1 421 ? -12.362 6.934 18.163 1.00 73.25 421 LEU A N 1
ATOM 3304 C CA . LEU A 1 421 ? -12.496 8.209 18.861 1.00 73.25 421 LEU A CA 1
ATOM 3305 C C . LEU A 1 421 ? -13.159 9.255 17.965 1.00 73.25 421 LEU A C 1
ATOM 3307 O O . LEU A 1 421 ? -12.648 9.595 16.903 1.00 73.25 421 LEU A O 1
ATOM 3311 N N . ASP A 1 422 ? -14.276 9.811 18.430 1.00 75.44 422 ASP A N 1
ATOM 3312 C CA . ASP A 1 422 ? -14.952 10.916 17.744 1.00 75.44 422 ASP A CA 1
ATOM 3313 C C . ASP A 1 422 ? -14.282 12.269 18.026 1.00 75.44 422 ASP A C 1
ATOM 3315 O O . ASP A 1 422 ? -14.287 13.171 17.189 1.00 75.44 422 ASP A O 1
ATOM 3319 N N . ARG A 1 423 ? -13.666 12.422 19.204 1.00 89.25 423 ARG A N 1
ATOM 3320 C CA . ARG A 1 423 ? -13.075 13.684 19.652 1.00 89.25 423 ARG A CA 1
ATOM 3321 C C . ARG A 1 423 ? -11.854 13.457 20.531 1.00 89.25 423 ARG A C 1
ATOM 3323 O O . ARG A 1 423 ? -11.878 12.606 21.415 1.00 89.25 423 ARG A O 1
ATOM 3330 N N . ILE A 1 424 ? -10.833 14.286 20.328 1.00 95.94 424 ILE A N 1
ATOM 3331 C CA . ILE A 1 424 ? -9.614 14.334 21.143 1.00 95.94 424 ILE A CA 1
ATOM 3332 C C . ILE A 1 424 ? -9.451 15.750 21.698 1.00 95.94 424 ILE A C 1
ATOM 3334 O O . ILE A 1 424 ? -9.674 16.737 20.989 1.00 95.94 424 ILE A O 1
ATOM 3338 N N . LEU A 1 425 ? -9.094 15.850 22.977 1.00 97.94 425 LEU A N 1
ATOM 3339 C CA . LEU A 1 425 ? -8.845 17.106 23.679 1.00 97.94 425 LEU A CA 1
ATOM 3340 C C . LEU A 1 425 ? -7.369 17.504 23.626 1.00 97.94 425 LEU A C 1
ATOM 3342 O O . LEU A 1 425 ? -6.485 16.664 23.507 1.00 97.94 425 LEU A O 1
ATOM 3346 N N . GLY A 1 426 ? -7.101 18.798 23.737 1.00 97.62 426 GLY A N 1
ATOM 3347 C CA . GLY A 1 426 ? -5.769 19.341 23.974 1.00 97.62 426 GLY A CA 1
ATOM 3348 C C . GLY A 1 426 ? -5.823 20.222 25.209 1.00 97.62 426 GLY A C 1
ATOM 3349 O O . GLY A 1 426 ? -6.546 21.216 25.205 1.00 97.62 426 GLY A O 1
ATOM 3350 N N . LEU A 1 427 ? -5.104 19.854 26.264 1.00 96.75 427 LEU A N 1
ATOM 3351 C CA . LEU A 1 427 ? -5.127 20.551 27.549 1.00 96.75 427 LEU A CA 1
ATOM 3352 C C . LEU A 1 427 ? -3.757 21.170 27.825 1.00 96.75 427 LEU A C 1
ATOM 3354 O O . LEU A 1 427 ? -2.725 20.516 27.679 1.00 96.75 427 LEU A O 1
ATOM 3358 N N . THR A 1 428 ? -3.716 22.451 28.192 1.00 96.56 428 THR A N 1
ATOM 3359 C CA . THR A 1 428 ? -2.444 23.114 28.497 1.00 96.56 428 THR A CA 1
ATOM 3360 C C . THR A 1 428 ? -2.597 24.296 29.447 1.00 96.56 428 THR A C 1
ATOM 3362 O O . THR A 1 428 ? -3.647 24.937 29.493 1.00 96.56 428 THR A O 1
ATOM 3365 N N . HIS A 1 429 ? -1.544 24.599 30.211 1.00 96.12 429 HIS A N 1
ATOM 3366 C CA . HIS A 1 429 ? -1.527 25.751 31.111 1.00 96.12 429 HIS A CA 1
ATOM 3367 C C . HIS A 1 429 ? -1.723 27.067 30.323 1.00 96.12 429 HIS A C 1
ATOM 3369 O O . HIS A 1 429 ? -1.136 27.201 29.244 1.00 96.12 429 HIS A O 1
ATOM 3375 N N . PRO A 1 430 ? -2.483 28.062 30.827 1.00 95.81 430 PRO A N 1
ATOM 3376 C CA . PRO A 1 430 ? -2.790 29.292 30.086 1.00 95.81 430 PRO A CA 1
ATOM 3377 C C . PRO A 1 430 ? -1.567 30.099 29.629 1.00 95.81 430 PRO A C 1
ATOM 3379 O O . PRO A 1 430 ? -1.647 30.809 28.629 1.00 95.81 430 PRO A O 1
ATOM 3382 N N . GLU A 1 431 ? -0.440 29.966 30.332 1.00 95.94 431 GLU A N 1
ATOM 3383 C CA . GLU A 1 431 ? 0.833 30.621 29.995 1.00 95.94 431 GLU A CA 1
ATOM 3384 C C . GLU A 1 431 ? 1.717 29.823 29.018 1.00 95.94 431 GLU A C 1
ATOM 3386 O O . GLU A 1 431 ? 2.737 30.331 28.554 1.00 95.94 431 GLU A O 1
ATOM 3391 N N . ASN A 1 432 ? 1.366 28.575 28.691 1.00 96.00 432 ASN A N 1
ATOM 3392 C CA . ASN A 1 432 ? 2.176 27.724 27.819 1.00 96.00 432 ASN A CA 1
ATOM 3393 C C . ASN A 1 432 ? 1.911 28.035 26.336 1.00 96.00 432 ASN A C 1
ATOM 3395 O O . ASN A 1 432 ? 1.225 27.301 25.617 1.00 96.00 432 ASN A O 1
ATOM 3399 N N . THR A 1 433 ? 2.463 29.154 25.870 1.00 95.75 433 THR A N 1
ATOM 3400 C CA . THR A 1 433 ? 2.289 29.648 24.495 1.00 95.75 433 THR A CA 1
ATOM 3401 C C . THR A 1 433 ? 2.798 28.676 23.437 1.00 95.75 433 THR A C 1
ATOM 3403 O O . THR A 1 433 ? 2.139 28.505 22.411 1.00 95.75 433 THR A O 1
ATOM 3406 N N . ALA A 1 434 ? 3.905 27.979 23.699 1.00 95.50 434 ALA A N 1
ATOM 3407 C CA . ALA A 1 434 ? 4.457 26.980 22.788 1.00 95.50 434 ALA A CA 1
ATOM 3408 C C . ALA A 1 434 ? 3.471 25.826 22.543 1.00 95.50 434 ALA A C 1
ATOM 3410 O O . ALA A 1 434 ? 3.225 25.452 21.396 1.00 95.50 434 ALA A O 1
ATOM 3411 N N . SER A 1 435 ? 2.850 25.301 23.603 1.00 96.38 435 SER A N 1
ATOM 3412 C CA . SER A 1 435 ? 1.847 24.241 23.478 1.00 96.38 435 SER A CA 1
ATOM 3413 C C . SER A 1 435 ? 0.589 24.727 22.753 1.00 96.38 435 SER A C 1
ATOM 3415 O O . SER A 1 435 ? 0.120 24.064 21.832 1.00 96.38 435 SER A O 1
ATOM 3417 N N . MET A 1 436 ? 0.092 25.928 23.074 1.00 97.88 436 MET A N 1
ATOM 3418 C CA . MET A 1 436 ? -1.056 26.518 22.368 1.00 97.88 436 MET A CA 1
ATOM 3419 C C . MET A 1 436 ? -0.811 26.642 20.855 1.00 97.88 436 MET A C 1
ATOM 3421 O O . MET A 1 436 ? -1.710 26.378 20.053 1.00 97.88 436 MET A O 1
ATOM 3425 N N . GLN A 1 437 ? 0.413 26.994 20.449 1.00 97.19 437 GLN A N 1
ATOM 3426 C CA . GLN A 1 437 ? 0.796 27.046 19.037 1.00 97.19 437 GLN A CA 1
ATOM 3427 C C . GLN A 1 437 ? 0.816 25.659 18.387 1.00 97.19 437 GLN A C 1
ATOM 3429 O O . GLN A 1 437 ? 0.361 25.530 17.253 1.00 97.19 437 GLN A O 1
ATOM 3434 N N . VAL A 1 438 ? 1.315 24.627 19.076 1.00 97.88 438 VAL A N 1
ATOM 3435 C CA . VAL A 1 438 ? 1.295 23.245 18.567 1.00 97.88 438 VAL A CA 1
ATOM 3436 C C . VAL A 1 438 ? -0.144 22.769 18.370 1.00 97.88 438 VAL A C 1
ATOM 3438 O O . VAL A 1 438 ? -0.476 22.354 17.262 1.00 97.88 438 VAL A O 1
ATOM 3441 N N . LEU A 1 439 ? -1.009 22.909 19.383 1.00 98.12 439 LEU A N 1
ATOM 3442 C CA . LEU A 1 439 ? -2.426 22.516 19.309 1.00 98.12 439 LEU A CA 1
ATOM 3443 C C . LEU A 1 439 ? -3.151 23.211 18.147 1.00 98.12 439 LEU A C 1
ATOM 3445 O O . LEU A 1 439 ? -3.901 22.576 17.410 1.00 98.12 439 LEU A O 1
ATOM 3449 N N . THR A 1 440 ? -2.859 24.494 17.924 1.00 96.81 440 THR A N 1
ATOM 3450 C CA . THR A 1 440 ? -3.410 25.251 16.790 1.00 96.81 440 THR A CA 1
ATOM 3451 C C . THR A 1 440 ? -2.875 24.735 15.446 1.00 96.81 440 THR A C 1
ATOM 3453 O O . THR A 1 440 ? -3.650 24.510 14.520 1.00 96.81 440 THR A O 1
ATOM 3456 N N . LYS A 1 441 ? -1.561 24.492 15.324 1.00 94.38 441 LYS A N 1
ATOM 3457 C CA . LYS A 1 441 ? -0.918 24.005 14.083 1.00 94.38 441 LYS A CA 1
ATOM 3458 C C . LYS A 1 441 ? -1.350 22.597 13.677 1.00 94.38 441 LYS A C 1
ATOM 3460 O O . LYS A 1 441 ? -1.323 22.270 12.491 1.00 94.38 441 LYS A O 1
ATOM 3465 N N . VAL A 1 442 ? -1.723 21.756 14.641 1.00 94.56 442 VAL A N 1
ATOM 3466 C CA . VAL A 1 442 ? -2.272 20.419 14.364 1.00 94.56 442 VAL A CA 1
ATOM 3467 C C . VAL A 1 442 ? -3.789 20.426 14.178 1.00 94.56 442 VAL A C 1
ATOM 3469 O O . VAL A 1 442 ? -4.376 19.364 13.995 1.00 94.56 442 VAL A O 1
ATOM 3472 N N . GLY A 1 443 ? -4.417 21.607 14.171 1.00 94.19 443 GLY A N 1
ATOM 3473 C CA . GLY A 1 443 ? -5.807 21.756 13.754 1.00 94.19 443 GLY A CA 1
ATOM 3474 C C . GLY A 1 443 ? -6.852 21.788 14.852 1.00 94.19 443 GLY A C 1
ATOM 3475 O O . GLY A 1 443 ? -8.046 21.751 14.557 1.00 94.19 443 GLY A O 1
ATOM 3476 N N . MET A 1 444 ? -6.441 21.828 16.117 1.00 97.75 444 MET A N 1
ATOM 3477 C CA . MET A 1 444 ? -7.395 21.838 17.219 1.00 97.75 444 MET A CA 1
ATOM 3478 C C . MET A 1 444 ? -8.011 23.229 17.387 1.00 97.75 444 MET A C 1
ATOM 3480 O O . MET A 1 444 ? -7.335 24.254 17.308 1.00 97.75 444 MET A O 1
ATOM 3484 N N . THR A 1 445 ? -9.313 23.262 17.658 1.00 97.25 445 THR A N 1
ATOM 3485 C CA . THR A 1 445 ? -10.067 24.491 17.928 1.00 97.25 445 THR A CA 1
ATOM 3486 C C . THR A 1 445 ? -9.958 24.850 19.407 1.00 97.25 445 THR A C 1
ATOM 3488 O O . THR A 1 445 ? -10.203 23.993 20.252 1.00 97.25 445 THR A O 1
ATOM 3491 N N . SER A 1 446 ? -9.603 26.099 19.719 1.00 96.62 446 SER A N 1
ATOM 3492 C CA . SER A 1 446 ? -9.568 26.629 21.092 1.00 96.62 446 SER A CA 1
ATOM 3493 C C . SER A 1 446 ? -10.974 26.949 21.594 1.00 96.62 446 SER A C 1
ATOM 3495 O O . SER A 1 446 ? -11.747 27.583 20.879 1.00 96.62 446 SER A O 1
ATOM 3497 N N . HIS A 1 447 ? -11.266 26.591 22.844 1.00 96.75 447 HIS A N 1
ATOM 3498 C CA . HIS A 1 447 ? -12.564 26.834 23.492 1.00 96.75 447 HIS A CA 1
ATOM 3499 C C . HIS A 1 447 ? -12.460 27.717 24.744 1.00 96.75 447 HIS A C 1
ATOM 3501 O O . HIS A 1 447 ? -13.400 27.812 25.529 1.00 96.75 447 HIS A O 1
ATOM 3507 N N . GLY A 1 448 ? -11.312 28.367 24.950 1.00 95.31 448 GLY A N 1
ATOM 3508 C CA . GLY A 1 448 ? -11.075 29.230 26.108 1.00 95.31 448 GLY A CA 1
ATOM 3509 C C . GLY A 1 448 ? -10.573 28.475 27.342 1.00 95.31 448 GLY A C 1
ATOM 3510 O O . GLY A 1 448 ? -9.838 27.492 27.222 1.00 95.31 448 GLY A O 1
ATOM 3511 N N . LEU A 1 449 ? -10.900 28.996 28.526 1.00 97.25 449 LEU A N 1
ATOM 3512 C CA . LEU A 1 449 ? -10.448 28.459 29.813 1.00 97.25 449 LEU A CA 1
ATOM 3513 C C . LEU A 1 449 ? -11.436 27.426 30.372 1.00 97.25 449 LEU A C 1
ATOM 3515 O O . LEU A 1 449 ? -12.638 27.505 30.126 1.00 97.25 449 LEU A O 1
ATOM 3519 N N . THR A 1 450 ? -10.929 26.459 31.130 1.00 94.56 450 THR A N 1
ATOM 3520 C CA . THR A 1 450 ? -11.714 25.451 31.847 1.00 94.56 450 THR A CA 1
ATOM 3521 C C . THR A 1 450 ? -11.039 25.076 33.163 1.00 94.56 450 THR A C 1
ATOM 3523 O O . THR A 1 450 ? -9.816 25.057 33.243 1.00 94.56 450 THR A O 1
ATOM 3526 N N . GLU A 1 451 ? -11.834 24.738 34.174 1.00 94.19 451 GLU A N 1
ATOM 3527 C CA . GLU A 1 451 ? -11.374 24.205 35.471 1.00 94.19 451 GLU A CA 1
ATOM 3528 C C . GLU A 1 451 ? -11.806 22.742 35.667 1.00 94.19 451 GLU A C 1
ATOM 3530 O O . GLU A 1 451 ? -11.665 22.164 36.741 1.00 94.19 451 GLU A O 1
ATOM 3535 N N . ARG A 1 452 ? -12.356 22.117 34.615 1.00 91.06 452 ARG A N 1
ATOM 3536 C CA . ARG A 1 452 ? -12.938 20.768 34.675 1.00 91.06 452 ARG A CA 1
ATOM 3537 C C . ARG A 1 452 ? -11.895 19.667 34.883 1.00 91.06 452 ARG A C 1
ATOM 3539 O O . ARG A 1 452 ? -12.235 18.587 35.358 1.00 91.06 452 ARG A O 1
ATOM 3546 N N . PHE A 1 453 ? -10.651 19.913 34.486 1.00 89.31 453 PHE A N 1
ATOM 3547 C CA . PHE A 1 453 ? -9.601 18.902 34.422 1.00 89.31 453 PHE A CA 1
ATOM 3548 C C . PHE A 1 453 ? -8.440 19.275 35.341 1.00 89.31 453 PHE A C 1
ATOM 3550 O O . PHE A 1 453 ? -8.117 20.449 35.493 1.00 89.31 453 PHE A O 1
ATOM 3557 N N . TYR A 1 454 ? -7.803 18.267 35.940 1.00 86.44 454 TYR A N 1
ATOM 3558 C CA . TYR A 1 454 ? -6.590 18.413 36.755 1.00 86.44 454 TYR A CA 1
ATOM 3559 C C . TYR A 1 454 ? -6.688 19.364 37.969 1.00 86.44 454 TYR A C 1
ATOM 3561 O O . TYR A 1 454 ? -5.663 19.704 38.550 1.00 86.44 454 TYR A O 1
ATOM 3569 N N . GLY A 1 455 ? -7.896 19.779 38.378 1.00 87.06 455 GLY A N 1
ATOM 3570 C CA . GLY A 1 455 ? -8.100 20.654 39.540 1.00 87.06 455 GLY A CA 1
ATOM 3571 C C . GLY A 1 455 ? -7.446 22.035 39.406 1.00 87.06 455 GLY A C 1
ATOM 3572 O O . GLY A 1 455 ? -7.121 22.651 40.416 1.00 87.06 455 GLY A O 1
ATOM 3573 N N . THR A 1 456 ? -7.209 22.501 38.177 1.00 91.38 456 THR A N 1
ATOM 3574 C CA . THR A 1 456 ? -6.538 23.774 37.886 1.00 91.38 456 THR A CA 1
ATOM 3575 C C . THR A 1 456 ? -7.138 24.438 36.648 1.00 91.38 456 THR A C 1
ATOM 3577 O O . THR A 1 456 ? -7.802 23.787 35.837 1.00 91.38 456 THR A O 1
ATOM 3580 N N . THR A 1 457 ? -6.905 25.739 36.483 1.00 94.88 457 THR A N 1
ATOM 3581 C CA . THR A 1 457 ? -7.349 26.482 35.302 1.00 94.88 457 THR A CA 1
ATOM 3582 C C . THR A 1 457 ? -6.455 26.149 34.108 1.00 94.88 457 THR A C 1
ATOM 3584 O O . THR A 1 457 ? -5.259 26.436 34.094 1.00 94.88 457 THR A O 1
ATOM 3587 N N . LEU A 1 458 ? -7.046 25.582 33.059 1.00 95.75 458 LEU A N 1
ATOM 3588 C CA . LEU A 1 458 ? -6.373 25.205 31.818 1.00 95.75 458 LEU A CA 1
ATOM 3589 C C . LEU A 1 458 ? -7.002 25.914 30.629 1.00 95.75 458 LEU A C 1
ATOM 3591 O O . LEU A 1 458 ? -8.187 26.241 30.631 1.00 95.75 458 LEU A O 1
ATOM 3595 N N . ARG A 1 459 ? -6.224 26.097 29.564 1.00 97.31 459 ARG A N 1
ATOM 3596 C CA . ARG A 1 459 ? -6.785 26.345 28.240 1.00 97.31 459 ARG A CA 1
ATOM 3597 C C . ARG A 1 459 ? -7.040 25.006 27.568 1.00 97.31 459 ARG A C 1
ATOM 3599 O O . ARG A 1 459 ? -6.160 24.143 27.566 1.00 97.31 459 ARG A O 1
ATOM 3606 N N . TRP A 1 460 ? -8.225 24.847 26.989 1.00 97.25 460 TRP A N 1
ATOM 3607 C CA . TRP A 1 460 ? -8.596 23.603 26.332 1.00 97.25 460 TRP A CA 1
ATOM 3608 C C . TRP A 1 460 ? -8.942 23.794 24.861 1.00 97.25 460 TRP A C 1
ATOM 3610 O O . TRP A 1 460 ? -9.491 24.812 24.430 1.00 97.25 460 TRP A O 1
ATOM 3620 N N . PHE A 1 461 ? -8.578 22.775 24.099 1.00 98.38 461 PHE A N 1
ATOM 3621 C CA . PHE A 1 461 ? -8.778 22.652 22.673 1.00 98.38 461 PHE A CA 1
ATOM 3622 C C . PHE A 1 461 ? -9.478 21.328 22.384 1.00 98.38 461 PHE A C 1
ATOM 3624 O O . PHE A 1 461 ? -9.417 20.390 23.184 1.00 98.38 461 PHE A O 1
ATOM 3631 N N . SER A 1 462 ? -10.097 21.214 21.217 1.00 97.25 462 SER A N 1
ATOM 3632 C CA . SER A 1 462 ? -10.542 19.920 20.712 1.00 97.25 462 SER A CA 1
ATOM 3633 C C . SER A 1 462 ? -10.385 19.814 19.208 1.00 97.25 462 SER A C 1
ATOM 3635 O O . SER A 1 462 ? -10.462 20.813 18.495 1.00 97.25 462 SER A O 1
ATOM 3637 N N . ILE A 1 463 ? -10.273 18.585 18.729 1.00 96.62 463 ILE A N 1
ATOM 3638 C CA . ILE A 1 463 ? -10.458 18.245 17.324 1.00 96.62 463 ILE A CA 1
ATOM 3639 C C . ILE A 1 463 ? -11.389 17.041 17.243 1.00 96.62 463 ILE A C 1
ATOM 3641 O O . ILE A 1 463 ? -11.251 16.089 18.016 1.00 96.62 463 ILE A O 1
ATOM 3645 N N . THR A 1 464 ? -12.380 17.111 16.361 1.00 89.81 464 THR A N 1
ATOM 3646 C CA . THR A 1 464 ? -13.247 15.969 16.057 1.00 89.81 464 THR A CA 1
ATOM 3647 C C . THR A 1 464 ? -12.692 15.173 14.885 1.00 89.81 464 THR A C 1
ATOM 3649 O O . THR A 1 464 ? -11.963 15.715 14.051 1.00 89.81 464 THR A O 1
ATOM 3652 N N . HIS A 1 465 ? -13.089 13.908 14.768 1.00 78.19 465 HIS A N 1
ATOM 3653 C CA . HIS A 1 465 ? -12.750 13.068 13.622 1.00 78.19 465 HIS A CA 1
ATOM 3654 C C . HIS A 1 465 ? -13.137 13.753 12.300 1.00 78.19 465 HIS A C 1
ATOM 3656 O O . HIS A 1 465 ? -12.381 13.731 11.330 1.00 78.19 465 HIS A O 1
ATOM 3662 N N . ARG A 1 466 ? -14.291 14.437 12.270 1.00 72.75 466 ARG A N 1
ATOM 3663 C CA . ARG A 1 466 ? -14.735 15.228 11.113 1.00 72.75 466 ARG A CA 1
ATOM 3664 C C . ARG A 1 466 ? -13.773 16.373 10.787 1.00 72.75 466 ARG A C 1
ATOM 3666 O O . ARG A 1 466 ? -13.332 16.472 9.651 1.00 72.75 466 ARG A O 1
ATOM 3673 N N . GLN A 1 467 ? -13.418 17.201 11.772 1.00 82.06 467 GLN A N 1
ATOM 3674 C CA . GLN A 1 467 ? -12.485 18.318 11.567 1.00 82.06 467 GLN A CA 1
ATOM 3675 C C . GLN A 1 467 ? -11.110 17.835 11.094 1.00 82.06 467 GLN A C 1
ATOM 3677 O O . GLN A 1 467 ? -10.534 18.415 10.176 1.00 82.06 467 GLN A O 1
ATOM 3682 N N . TRP A 1 468 ? -10.608 16.751 11.689 1.00 86.56 468 TRP A N 1
ATOM 3683 C CA . TRP A 1 468 ? -9.367 16.106 11.267 1.00 86.56 468 TRP A CA 1
ATOM 3684 C C . TRP A 1 468 ? -9.445 15.627 9.809 1.00 86.56 468 TRP A C 1
ATOM 3686 O O . TRP A 1 468 ? -8.566 15.952 9.010 1.00 86.56 468 TRP A O 1
ATOM 3696 N N . THR A 1 469 ? -10.533 14.946 9.434 1.00 68.00 469 THR A N 1
ATOM 3697 C CA . THR A 1 469 ? -10.770 14.475 8.057 1.00 68.00 469 THR A CA 1
ATOM 3698 C C . THR A 1 469 ? -10.794 15.642 7.060 1.00 68.00 469 THR A C 1
ATOM 3700 O O . THR A 1 469 ? -10.123 15.599 6.025 1.00 68.00 469 THR A O 1
ATOM 3703 N N . ASP A 1 470 ? -11.513 16.719 7.388 1.00 73.44 470 ASP A N 1
ATOM 3704 C CA . ASP A 1 470 ? -11.623 17.914 6.545 1.00 73.44 470 ASP A CA 1
ATOM 3705 C C . ASP A 1 470 ? -10.258 18.601 6.352 1.00 73.44 470 ASP A C 1
ATOM 3707 O O . ASP A 1 470 ? -9.953 19.113 5.274 1.00 73.44 470 ASP A O 1
ATOM 3711 N N . MET A 1 471 ? -9.405 18.600 7.380 1.00 74.94 471 MET A N 1
ATOM 3712 C CA . MET A 1 471 ? -8.058 19.167 7.301 1.00 74.94 471 MET A CA 1
ATOM 3713 C C . MET A 1 471 ? -7.105 18.349 6.441 1.00 74.94 471 MET A C 1
ATOM 3715 O O . MET A 1 471 ? -6.388 18.935 5.634 1.00 74.94 471 MET A O 1
ATOM 3719 N N . ARG A 1 472 ? -7.105 17.018 6.585 1.00 63.59 472 ARG A N 1
ATOM 3720 C CA . ARG A 1 472 ? -6.310 16.132 5.719 1.00 63.59 472 ARG A CA 1
ATOM 3721 C C . ARG A 1 472 ? -6.689 16.347 4.252 1.00 63.59 472 ARG A C 1
ATOM 3723 O O . ARG A 1 472 ? -5.819 16.460 3.405 1.00 63.59 472 ARG A O 1
ATOM 3730 N N . THR A 1 473 ? -7.979 16.521 3.975 1.00 47.28 473 THR A N 1
ATOM 3731 C CA . THR A 1 473 ? -8.496 16.812 2.628 1.00 47.28 473 THR A CA 1
ATOM 3732 C C . THR A 1 473 ? -7.943 18.138 2.064 1.00 47.28 473 THR A C 1
ATOM 3734 O O . THR A 1 473 ? -7.566 18.225 0.896 1.00 47.28 473 THR A O 1
ATOM 3737 N N . LYS A 1 474 ? -7.832 19.182 2.900 1.00 46.81 474 LYS A N 1
ATOM 3738 C CA . LYS A 1 474 ? -7.295 20.498 2.502 1.00 46.81 474 LYS A CA 1
ATOM 3739 C C . LYS A 1 474 ? -5.774 20.526 2.342 1.00 46.81 474 LYS A C 1
ATOM 3741 O O . LYS A 1 474 ? -5.302 21.169 1.414 1.00 46.81 474 LYS A O 1
ATOM 3746 N N . GLU A 1 475 ? -5.020 19.856 3.217 1.00 45.47 475 GLU A N 1
ATOM 3747 C CA . GLU A 1 475 ? -3.546 19.818 3.151 1.00 45.47 475 GLU A CA 1
ATOM 3748 C C . GLU A 1 475 ? -3.026 19.129 1.887 1.00 45.47 475 GLU A C 1
ATOM 3750 O O . GLU A 1 475 ? -1.913 19.419 1.474 1.00 45.47 475 GLU A O 1
ATOM 3755 N N . VAL A 1 476 ? -3.821 18.266 1.251 1.00 35.81 476 VAL A N 1
ATOM 3756 C CA . VAL A 1 476 ? -3.447 17.660 -0.035 1.00 35.81 476 VAL A CA 1
ATOM 3757 C C . VAL A 1 476 ? -3.987 18.434 -1.250 1.00 35.81 476 VAL A C 1
ATOM 3759 O O . VAL A 1 476 ? -3.716 18.095 -2.398 1.00 35.81 476 VAL A O 1
ATOM 3762 N N . SER A 1 477 ? -4.768 19.489 -1.014 1.00 31.00 477 SER A N 1
ATOM 3763 C CA . SER A 1 477 ? -5.265 20.392 -2.061 1.00 31.00 477 SER A CA 1
ATOM 3764 C C . SER A 1 477 ? -4.386 21.643 -2.247 1.00 31.00 477 SER A C 1
ATOM 3766 O O . SER A 1 477 ? -4.650 22.421 -3.163 1.00 31.00 477 SER A O 1
ATOM 3768 N N . ALA A 1 478 ? -3.395 21.857 -1.372 1.00 32.94 478 ALA A N 1
ATOM 3769 C CA . ALA A 1 478 ? -2.436 22.966 -1.376 1.00 32.94 478 ALA A CA 1
ATOM 3770 C C . ALA A 1 478 ? -1.029 22.437 -1.666 1.00 32.94 478 ALA A C 1
ATOM 3772 O O . ALA A 1 478 ? -0.266 23.166 -2.340 1.00 32.94 478 ALA A O 1
#

pLDDT: mean 88.8, std 12.37, range [31.0, 98.69]

Solvent-accessible surface area (backbone atoms only — not comparable to full-atom values): 24921 Å² total; per-residue (Å²): 115,55,29,36,38,38,28,30,30,34,60,18,70,86,24,66,12,28,60,70,46,69,42,48,56,85,40,83,66,38,82,59,36,34,89,92,49,81,42,91,52,89,73,35,32,17,43,37,13,52,47,48,52,50,35,52,17,44,28,65,55,24,52,39,95,57,65,70,44,60,32,66,84,41,55,52,23,27,28,28,64,10,38,44,31,32,38,53,50,52,53,71,86,79,70,29,23,58,59,69,91,69,30,50,60,58,50,34,52,46,25,43,75,58,41,58,96,52,45,41,57,80,44,56,42,82,48,63,86,84,68,39,50,50,86,41,40,53,35,36,33,36,35,36,28,38,28,36,35,86,70,78,57,83,90,51,51,75,51,28,27,83,34,78,50,66,61,42,48,67,47,24,24,57,22,32,54,64,60,47,42,77,45,55,39,47,15,38,36,53,86,88,56,87,62,99,66,58,64,37,36,25,78,41,45,48,42,43,73,79,46,101,52,30,35,40,37,40,39,30,19,54,57,79,57,48,64,18,69,35,19,47,52,24,33,35,50,40,27,15,61,67,74,43,63,39,71,50,52,43,55,26,41,73,61,54,34,44,88,67,39,36,58,74,48,69,38,30,13,33,29,36,47,28,39,28,25,55,39,98,90,49,28,48,71,47,43,40,68,65,55,52,65,75,53,78,61,36,79,52,100,57,38,33,38,30,78,56,53,77,73,51,24,72,68,44,26,64,42,38,57,31,53,80,60,16,54,72,43,93,90,25,62,56,47,59,58,68,59,39,37,54,52,40,51,50,31,41,54,36,31,76,73,67,74,50,26,52,20,34,28,27,37,64,50,99,83,75,60,72,42,72,45,37,36,33,16,37,41,37,43,94,76,75,43,95,54,38,27,54,49,74,51,57,29,76,91,55,60,95,71,55,53,68,44,56,46,48,41,53,30,48,46,31,45,54,70,62,42,76,54,60,58,40,32,36,75,42,41,77,80,44,60,70,57,55,50,35,46,47,76,64,63,30,48,76,72,52,75,44,59,89,55,95,85,40,72,26,31,38,29,37,36,37,48,67,58,52,52,56,46,57,26,48,67,58,61,109

Mean predicted aligned error: 13.52 Å

Nearest PDB structures (foldseek):
  2nr0-assembly1_B  TM=9.512E-01  e=9.920E-26  Escherichia coli K-12
  1vs3-assembly1_B  TM=9.199E-01  e=4.303E-24  Thermus thermophilus HB8
  7kpp-assembly1_A  TM=8.634E-01  e=5.912E-13  Pseudomonas aeruginosa
  6edd-assembly2_B  TM=8.227E-01  e=2.328E-12  Pseudomonas aeruginosa PAO1
  3juw-assembly1_A  TM=8.281E-01  e=1.454E-08  Bordetella pertussis

Secondary structure (DSSP, 8-state):
--EEEEEEEE-GGGSS-SS--EEETTSGGGGGB-TTS--SSTTEEEB--HHHHHHHHHHHHHTS----EESSPPPTT-EEEEEEEEEE----SSS-S--GGG-HHHHHHHHHTTS-TTEEEEEEEEE-TT--TTTTEEEEEEEEEEE-SSS--TTTTTTSEE-SS---HHHHHHHHHTT-EEEE-GGGS-TT---S--EEEEEEEEEEEEETTEEEEEEEES---TTHHHHHHHHHHHHHTTSS-TTHHHHHHHHT-GGGSPP---GGGEEEEEEEEEETTTEEEEESS-STT-SSSEE-SSEEEE---TTHHHHHHHHHT-HHHHTTSTTS----HHHHHHHHHHHHHHHHHHS--EEEEEEPPTTS--EEEEEEEEEEGGGTSSSEEEEEEE-GGGTTSSHHHHHHHHHHHHHHHHS--SEEEEEE-TT-HHHHHHHHHTTPEEEEEE-SSTTS-EEEEEEEHHHHHHHHHHHT--